Protein 2BUM (pdb70)

Secondary structure (DSSP, 8-state):
--PPPPP----TTHHHHTSGGGGT----SS---SB---TT--S-EEEEEE-EE-TTSPBPSS-EEEEE---TTS--SSTT--S-SPPPTT---EEEEE--TTT--EEEEEEPPPP-B-STT-BPPP-EEEEEE-TT-SSPEEEEEEEGGGHHHHTT-HHHHT-SSHHHHGGGEEEEEEETTEEEEE--EE-SSTTPPP-EE-/-EEEEEPPP-GGGS--S--TTSGGGGSSS-SSPPEE----HHHH------GGGS-TTTTBTTTTT-SSSPPSS-EEEEEEEEEETTS-B--S-EEEEE---TTS--SSTT---SSPP-TT---EEEEE--TTSEEEEEEEPPPPEEESSSTTEEEPSEEEEEEE-S-GGG-EEEEEEETT-GGGGG-TTGGGS--HHHHHTTEEEE-GGG-BTTTBEEEE--EEE--EEEESS-----

Nearest PDB structures (foldseek):
  2bum-assembly1_A  TM=1.005E+00  e=3.140E-45  Acinetobacter baylyi ADP1
  2bux-assembly1_A  TM=1.004E+00  e=9.793E-44  Acinetobacter baylyi ADP1
  1eo9-assembly1_A  TM=9.997E-01  e=3.022E-43  Acinetobacter baylyi ADP1
  3lkt-assembly1_A  TM=9.379E-01  e=8.964E-30  Pseudomonas putida
  1ykn-assembly1_F  TM=8.119E-01  e=6.035E-17  Pseudomonas putida

Sequence (440 aa):
ELKETPSQTGGPYVHIGLLPKQANIEVFEHNLDNNLVQDNTQGQRIRLEGQVFDGLGLPLRDVLIEIWQADTNGVYPSQADTQGKQVDPNFLGWGRTGADFGTGFWSFNTIKPGAVPGRKGSTQAPHISLIIFARGINIGLHTRVYFDDEAEANAKDPVLNSIEWATRRQTLVAKREERDGEVVYRFDIRIQGENETVFFDIIIWGAYAQRNTEDHPPAYAPGYKTSVLRSPKNALISIAETLSEVTAPHFSADKFGPKDNDLILNYAKDGLPIGERVIVHGYVRDQFGRPVKNALVEVWQANASGRYRHPNDQYIGAMDPNFGGCGRMLTDDNGYYVFRTIKPGPYPWRNRINEWRPAHIHFSLIADGWAQRLISQFYFEGDTLIDSCPILKTIPSEQQRRALIALEDKSNFIEADSRCYRFDITLRGRRATYFENDLT

Radius of gyration: 21.31 Å; Cα contacts (8 Å, |Δi|>4): 1142; chains: 2; bounding box: 46×61×46 Å

Solvent-accessible surface area: 18796 Å² total; per-residue (Å²): 168,70,96,12,5,0,2,3,0,2,1,55,30,0,14,9,7,5,6,9,93,114,14,127,5,110,19,21,149,89,49,34,67,36,71,5,33,86,136,100,6,85,31,84,106,7,69,0,29,0,25,0,30,20,27,123,42,103,24,2,100,19,0,0,0,0,0,0,0,1,1,39,83,0,2,3,18,14,163,21,26,100,38,84,127,164,42,6,107,48,10,50,0,6,0,1,12,19,8,70,98,54,88,0,68,2,20,0,54,0,0,22,3,15,48,3,34,0,72,156,67,42,87,0,1,11,4,0,7,0,2,0,7,0,85,0,7,3,38,12,11,12,3,6,0,0,0,59,68,46,70,126,30,16,72,143,0,47,7,6,71,66,0,139,133,60,96,31,67,128,26,0,43,0,142,72,52,118,121,153,76,106,19,4,0,77,3,29,0,87,0,38,33,161,104,6,2,0,6,4,25,14,156,108,86,9,19,12,14,155,16,56,83,134,11,2,3,68,38,122,10,82,51,4,114,35,0,60,64,21,3,16,155,53,92,76,20,87,23,62,9,4,0,0,3,0,0,2,5,80,17,52,72,133,82,43,26,134,103,8,50,16,0,1,62,16,24,34,133,133,35,99,10,132,34,92,73,0,24,0,20,0,70,0,83,12,20,79,32,79,63,4,105,96,0,2,2,9,1,4,5,2,8,40,42,1,46,10,52,23,105,92,10,146,58,158,12,68,73,15,92,11,6,5,2,3,2,8,16,39,1,61,92,100,0,62,6,58,2,66,0,2,43,4,8,55,17,42,52,200,9,133,150,114,12,97,6,0,2,2,0,3,2,0,0,5,10,70,1,4,0,5,7,3,3,0,0,3,0,0,89,66,32,116,50,19,113,62,0,11,7,1,97,14,0,72,32,97,109,6,55,145,42,0,30,0,85,85,28,150,114,74,51,77,149,120,58,8,72,3,8,77,4,50,3,14,0,6,0,31,117,37,24,171,179,145,66,45,9,71

Structure (mmCIF, N/CA/C/O backbone):
data_2BUM
#
_entry.id   2BUM
#
_cell.length_a   145.230
_cell.length_b   145.230
_cell.length_c   145.230
_cell.angle_alpha   90.00
_cell.angle_beta   90.00
_cell.angle_gamma   90.00
#
_symmetry.space_group_name_H-M   'I 2 3'
#
loop_
_entity.id
_entity.type
_entity.pdbx_description
1 polymer 'PROTOCATECHUATE 3,4-DIOXYGENASE ALPHA CHAIN'
2 polymer 'PROTOCATECHUATE 3,4-DIOXYGENASE BETA CHAIN'
3 non-polymer 'FE (III) ION'
4 non-polymer 'HYDROXIDE ION'
5 water water
#
loop_
_atom_site.group_PDB
_atom_site.id
_atom_site.type_symbol
_atom_site.label_atom_id
_atom_site.label_alt_id
_atom_site.label_comp_id
_atom_site.label_asym_id
_atom_site.label_entity_id
_atom_site.label_seq_id
_atom_site.pdbx_PDB_ins_code
_atom_site.Cartn_x
_atom_site.Cartn_y
_atom_site.Cartn_z
_atom_site.occupancy
_atom_site.B_iso_or_equiv
_atom_site.auth_seq_id
_atom_site.auth_comp_id
_atom_site.auth_asym_id
_atom_site.auth_atom_id
_atom_site.pdbx_PDB_model_num
ATOM 1 N N . GLU A 1 8 ? -9.420 -24.893 18.331 1.00 37.19 4 GLU A N 1
ATOM 2 C CA . GLU A 1 8 ? -8.424 -25.396 19.365 1.00 36.21 4 GLU A CA 1
ATOM 3 C C . GLU A 1 8 ? -7.535 -24.307 20.015 1.00 35.63 4 GLU A C 1
ATOM 4 O O . GLU A 1 8 ? -7.073 -23.376 19.348 1.00 35.91 4 GLU A O 1
ATOM 10 N N . LEU A 1 9 ? -7.273 -24.440 21.317 1.00 33.60 5 LEU A N 1
ATOM 11 C CA . LEU A 1 9 ? -6.473 -23.472 22.049 1.00 31.12 5 LEU A CA 1
ATOM 12 C C . LEU A 1 9 ? -5.071 -23.950 22.379 1.00 28.66 5 LEU A C 1
ATOM 13 O O . LEU A 1 9 ? -4.851 -25.140 22.494 1.00 27.66 5 LEU A O 1
ATOM 18 N N . LYS A 1 10 ? -4.127 -23.038 22.574 1.00 25.32 6 LYS A N 1
ATOM 19 C CA . LYS A 1 10 ? -2.760 -23.441 22.977 1.00 23.32 6 LYS A CA 1
ATOM 20 C C . LYS A 1 10 ? -2.746 -23.452 24.509 1.00 22.56 6 LYS A C 1
ATOM 21 O O . LYS A 1 10 ? -3.409 -22.621 25.154 1.00 22.68 6 LYS A O 1
ATOM 27 N N . GLU A 1 11 ? -2.021 -24.413 25.081 1.00 20.91 7 GLU A N 1
ATOM 28 C CA . GLU A 1 11 ? -1.854 -24.530 26.531 1.00 18.22 7 GLU A CA 1
ATOM 29 C C . GLU A 1 11 ? -1.231 -23.204 27.067 1.00 18.07 7 GLU A C 1
ATOM 30 O O . GLU A 1 11 ? -0.317 -22.574 26.437 1.00 16.67 7 GLU A O 1
ATOM 36 N N . THR A 1 12 ? -1.728 -22.748 28.215 1.00 16.41 8 THR A N 1
ATOM 37 C CA . THR A 1 12 ? -1.132 -21.580 28.854 1.00 17.84 8 THR A CA 1
ATOM 38 C C . THR A 1 12 ? 0.377 -21.881 29.047 1.00 16.60 8 THR A C 1
ATOM 39 O O . THR A 1 12 ? 0.724 -22.942 29.554 1.00 18.84 8 THR A O 1
ATOM 43 N N . PRO A 1 13 ? 1.278 -20.948 28.691 1.00 16.47 9 PRO A N 1
ATOM 44 C CA . PRO A 1 13 ? 2.720 -21.198 28.858 1.00 17.24 9 PRO A CA 1
ATOM 45 C C . PRO A 1 13 ? 3.201 -21.248 30.320 1.00 16.42 9 PRO A C 1
ATOM 46 O O . PRO A 1 13 ? 2.725 -20.503 31.194 1.00 15.94 9 PRO A O 1
ATOM 50 N N . SER A 1 14 ? 4.130 -22.139 30.597 1.00 16.66 10 SER A N 1
ATOM 51 C CA . SER A 1 14 ? 4.664 -22.247 31.950 1.00 16.44 10 SER A CA 1
ATOM 52 C C . SER A 1 14 ? 5.654 -21.083 32.251 1.00 17.17 10 SER A C 1
ATOM 53 O O . SER A 1 14 ? 6.203 -20.435 31.344 1.00 17.37 10 SER A O 1
ATOM 56 N N . GLN A 1 15 ? 5.882 -20.844 33.540 1.00 16.98 11 GLN A N 1
ATOM 57 C CA . GLN A 1 15 ? 6.835 -19.866 33.989 1.00 17.17 11 GLN A CA 1
ATOM 58 C C . GLN A 1 15 ? 7.357 -20.511 35.261 1.00 17.19 11 GLN A C 1
ATOM 59 O O . GLN A 1 15 ? 6.690 -21.359 35.858 1.00 17.36 11 GLN A O 1
ATOM 65 N N . THR A 1 16 ? 8.544 -20.089 35.673 1.00 17.71 12 THR A N 1
ATOM 66 C CA . THR A 1 16 ? 9.168 -20.593 36.877 1.00 17.49 12 THR A CA 1
ATOM 67 C C . THR A 1 16 ? 8.266 -20.337 38.075 1.00 18.44 12 THR A C 1
ATOM 68 O O . THR A 1 16 ? 7.503 -19.375 38.117 1.00 17.24 12 THR A O 1
ATOM 72 N N . GLY A 1 17 ? 8.393 -21.199 39.086 1.00 20.10 13 GLY A N 1
ATOM 73 C CA . GLY A 1 17 ? 7.667 -21.007 40.326 1.00 18.43 13 GLY A CA 1
ATOM 74 C C . GLY A 1 17 ? 8.271 -19.813 41.012 1.00 18.57 13 GLY A C 1
ATOM 75 O O . GLY A 1 17 ? 7.618 -19.149 41.798 1.00 20.06 13 GLY A O 1
ATOM 76 N N . GLY A 1 18 ? 9.543 -19.526 40.721 1.00 20.10 14 GLY A N 1
ATOM 77 C CA . GLY A 1 18 ? 10.170 -18.359 41.316 1.00 20.80 14 GLY A CA 1
ATOM 78 C C . GLY A 1 18 ? 10.703 -18.595 42.720 1.00 22.44 14 GLY A C 1
ATOM 79 O O . GLY A 1 18 ? 10.468 -19.660 43.313 1.00 22.11 14 GLY A O 1
ATOM 80 N N . PRO A 1 19 ? 11.370 -17.586 43.310 1.00 23.66 15 PRO A N 1
ATOM 81 C CA . PRO A 1 19 ? 11.928 -17.774 44.657 1.00 23.91 15 PRO A CA 1
ATOM 82 C C . PRO A 1 19 ? 11.030 -18.075 45.843 1.00 24.32 15 PRO A C 1
ATOM 83 O O . PRO A 1 19 ? 11.525 -18.530 46.879 1.00 25.76 15 PRO A O 1
ATOM 87 N N . TYR A 1 20 ? 9.729 -17.832 45.746 1.00 24.12 16 TYR A N 1
ATOM 88 C CA . TYR A 1 20 ? 8.879 -18.079 46.933 1.00 25.19 16 TYR A CA 1
ATOM 89 C C . TYR A 1 20 ? 7.830 -19.154 46.704 1.00 24.53 16 TYR A C 1
ATOM 90 O O . TYR A 1 20 ? 6.812 -19.209 47.425 1.00 24.01 16 TYR A O 1
ATOM 99 N N . VAL A 1 21 ? 8.085 -20.002 45.711 1.00 23.19 17 VAL A N 1
ATOM 100 C CA . VAL A 1 21 ? 7.148 -21.055 45.388 1.00 24.76 17 VAL A CA 1
ATOM 101 C C . VAL A 1 21 ? 7.019 -22.029 46.563 1.00 27.35 17 VAL A C 1
ATOM 102 O O . VAL A 1 21 ? 5.939 -22.538 46.831 1.00 27.69 17 VAL A O 1
ATOM 106 N N . HIS A 1 22 ? 8.104 -22.288 47.286 1.00 28.72 18 HIS A N 1
ATOM 107 C CA . HIS A 1 22 ? 7.969 -23.244 48.403 1.00 30.63 18 HIS A CA 1
ATOM 108 C C . HIS A 1 22 ? 7.363 -22.572 49.627 1.00 30.94 18 HIS A C 1
ATOM 109 O O . HIS A 1 22 ? 7.186 -23.249 50.623 1.00 31.53 18 HIS A O 1
ATOM 116 N N . ILE A 1 23 ? 7.057 -21.267 49.549 1.00 28.55 19 ILE A N 1
ATOM 117 C CA . ILE A 1 23 ? 6.445 -20.515 50.647 1.00 29.30 19 ILE A CA 1
ATOM 118 C C . ILE A 1 23 ? 4.936 -20.275 50.365 1.00 27.94 19 ILE A C 1
ATOM 119 O O . ILE A 1 23 ? 4.055 -20.560 51.192 1.00 26.64 19 ILE A O 1
ATOM 124 N N . GLY A 1 24 ? 4.656 -19.746 49.183 1.00 26.46 20 GLY A N 1
ATOM 125 C CA . GLY A 1 24 ? 3.287 -19.473 48.760 1.00 24.60 20 GLY A CA 1
ATOM 126 C C . GLY A 1 24 ? 2.438 -20.734 48.591 1.00 24.75 20 GLY A C 1
ATOM 127 O O . GLY A 1 24 ? 1.199 -20.637 48.705 1.00 24.97 20 GLY A O 1
ATOM 128 N N . LEU A 1 25 ? 3.055 -21.903 48.313 1.00 22.56 21 LEU A N 1
ATOM 129 C CA . LEU A 1 25 ? 2.266 -23.138 48.210 1.00 22.25 21 LEU A CA 1
ATOM 130 C C . LEU A 1 25 ? 2.264 -23.963 49.535 1.00 23.60 21 LEU A C 1
ATOM 131 O O . LEU A 1 25 ? 1.592 -24.994 49.611 1.00 22.21 21 LEU A O 1
ATOM 136 N N . LEU A 1 26 ? 3.045 -23.532 50.531 1.00 23.94 22 LEU A N 1
ATOM 137 C CA . LEU A 1 26 ? 3.112 -24.171 51.892 1.00 25.53 22 LEU A CA 1
ATOM 138 C C . LEU A 1 26 ? 3.155 -23.018 52.912 1.00 26.09 22 LEU A C 1
ATOM 139 O O . LEU A 1 26 ? 4.065 -22.909 53.730 1.00 25.79 22 LEU A O 1
ATOM 144 N N . PRO A 1 27 ? 2.153 -22.146 52.873 1.00 27.42 23 PRO A N 1
ATOM 145 C CA . PRO A 1 27 ? 2.131 -20.997 53.782 1.00 29.05 23 PRO A CA 1
ATOM 146 C C . PRO A 1 27 ? 2.323 -21.308 55.267 1.00 31.07 23 PRO A C 1
ATOM 147 O O . PRO A 1 27 ? 3.095 -20.632 55.953 1.00 29.52 23 PRO A O 1
ATOM 151 N N . LYS A 1 28 ? 1.639 -22.353 55.717 1.00 33.19 24 LYS A N 1
ATOM 152 C CA . LYS A 1 28 ? 1.725 -22.824 57.090 1.00 36.44 24 LYS A CA 1
ATOM 153 C C . LYS A 1 28 ? 3.162 -22.900 57.526 1.00 37.09 24 LYS A C 1
ATOM 154 O O . LYS A 1 28 ? 3.506 -22.397 58.587 1.00 37.65 24 LYS A O 1
ATOM 160 N N . GLN A 1 29 ? 4.002 -23.536 56.720 1.00 39.35 25 GLN A N 1
ATOM 161 C CA . GLN A 1 29 ? 5.418 -23.665 57.064 1.00 41.28 25 GLN A CA 1
ATOM 162 C C . GLN A 1 29 ? 6.149 -22.359 57.071 1.00 41.91 25 GLN A C 1
ATOM 163 O O . GLN A 1 29 ? 7.210 -22.247 57.691 1.00 43.02 25 GLN A O 1
ATOM 169 N N . ALA A 1 30 ? 5.649 -21.379 56.336 1.00 42.27 26 ALA A N 1
ATOM 170 C CA . ALA A 1 30 ? 6.342 -20.105 56.288 1.00 42.23 26 ALA A CA 1
ATOM 171 C C . ALA A 1 30 ? 5.738 -19.188 57.311 1.00 42.23 26 ALA A C 1
ATOM 172 O O . ALA A 1 30 ? 5.940 -17.989 57.260 1.00 43.02 26 ALA A O 1
ATOM 174 N N . ASN A 1 31 ? 4.998 -19.767 58.248 1.00 42.21 27 ASN A N 1
ATOM 175 C CA . ASN A 1 31 ? 4.292 -19.027 59.298 1.00 42.86 27 ASN A CA 1
ATOM 176 C C . ASN A 1 31 ? 3.288 -18.012 58.784 1.00 42.12 27 ASN A C 1
ATOM 177 O O . ASN A 1 31 ? 3.206 -16.906 59.301 1.00 42.55 27 ASN A O 1
ATOM 182 N N . ILE A 1 32 ? 2.545 -18.375 57.747 1.00 40.65 28 ILE A N 1
ATOM 183 C CA . ILE A 1 32 ? 1.496 -17.506 57.216 1.00 39.46 28 ILE A CA 1
ATOM 184 C C . ILE A 1 32 ? 0.263 -18.339 57.490 1.00 39.66 28 ILE A C 1
ATOM 185 O O . ILE A 1 32 ? -0.028 -19.342 56.799 1.00 38.99 28 ILE A O 1
ATOM 190 N N . GLU A 1 33 ? -0.453 -17.954 58.533 1.00 39.39 29 GLU A N 1
ATOM 191 C CA . GLU A 1 33 ? -1.574 -18.760 58.905 1.00 40.38 29 GLU A CA 1
ATOM 192 C C . GLU A 1 33 ? -2.882 -18.292 58.377 1.00 39.43 29 GLU A C 1
ATOM 193 O O . GLU A 1 33 ? -3.725 -17.839 59.146 1.00 40.06 29 GLU A O 1
ATOM 199 N N . VAL A 1 34 ? -3.056 -18.410 57.068 1.00 37.75 30 VAL A N 1
ATOM 200 C CA . VAL A 1 34 ? -4.291 -18.016 56.408 1.00 35.69 30 VAL A CA 1
ATOM 201 C C . VAL A 1 34 ? -5.326 -19.149 56.224 1.00 33.34 30 VAL A C 1
ATOM 202 O O . VAL A 1 34 ? -6.517 -18.872 56.101 1.00 32.76 30 VAL A O 1
ATOM 206 N N . PHE A 1 35 ? -4.898 -20.407 56.173 1.00 30.38 31 PHE A N 1
ATOM 207 C CA . PHE A 1 35 ? -5.842 -21.513 55.965 1.00 29.93 31 PHE A CA 1
ATOM 208 C C . PHE A 1 35 ? -6.018 -22.390 57.197 1.00 30.96 31 PHE A C 1
ATOM 209 O O . PHE A 1 35 ? -5.082 -22.575 57.924 1.00 30.08 31 PHE A O 1
ATOM 217 N N . GLU A 1 36 ? -7.206 -22.940 57.406 1.00 32.86 32 GLU A N 1
ATOM 218 C CA . GLU A 1 36 ? -7.428 -23.812 58.543 1.00 35.06 32 GLU A CA 1
ATOM 219 C C . GLU A 1 36 ? -6.910 -25.191 58.161 1.00 34.83 32 GLU A C 1
ATOM 220 O O . GLU A 1 36 ? -6.180 -25.807 58.922 1.00 35.42 32 GLU A O 1
ATOM 226 N N . HIS A 1 37 ? -7.242 -25.669 56.971 1.00 35.08 33 HIS A N 1
ATOM 227 C CA . HIS A 1 37 ? -6.748 -26.975 56.532 1.00 36.33 33 HIS A CA 1
ATOM 228 C C . HIS A 1 37 ? -5.577 -26.776 55.556 1.00 35.91 33 HIS A C 1
ATOM 229 O O . HIS A 1 37 ? -5.693 -26.109 54.525 1.00 33.84 33 HIS A O 1
ATOM 236 N N . ASN A 1 38 ? -4.437 -27.331 55.921 1.00 34.70 34 ASN A N 1
ATOM 237 C CA . ASN A 1 38 ? -3.223 -27.171 55.138 1.00 34.61 34 ASN A CA 1
ATOM 238 C C . ASN A 1 38 ? -2.703 -28.446 54.500 1.00 34.59 34 ASN A C 1
ATOM 239 O O . ASN A 1 38 ? -2.703 -29.509 55.111 1.00 34.61 34 ASN A O 1
ATOM 244 N N . LEU A 1 39 ? -2.225 -28.331 53.276 1.00 33.09 35 LEU A N 1
ATOM 245 C CA . LEU A 1 39 ? -1.728 -29.476 52.547 1.00 32.44 35 LEU A CA 1
ATOM 246 C C . LEU A 1 39 ? -0.309 -29.707 52.935 1.00 32.25 35 LEU A C 1
ATOM 247 O O . LEU A 1 39 ? 0.428 -28.752 53.091 1.00 33.19 35 LEU A O 1
ATOM 252 N N . ASP A 1 40 ? 0.107 -30.959 53.065 1.00 32.04 36 ASP A N 1
ATOM 253 C CA . ASP A 1 40 ? 1.490 -31.229 53.480 1.00 31.80 36 ASP A CA 1
ATOM 254 C C . ASP A 1 40 ? 2.095 -32.530 52.885 1.00 30.28 36 ASP A C 1
ATOM 255 O O . ASP A 1 40 ? 1.563 -33.087 51.921 1.00 30.11 36 ASP A O 1
ATOM 260 N N . ASN A 1 41 ? 3.183 -33.005 53.484 1.00 29.45 37 ASN A N 1
ATOM 261 C CA . ASN A 1 41 ? 3.923 -34.182 53.001 1.00 29.56 37 ASN A CA 1
ATOM 262 C C . ASN A 1 41 ? 3.624 -35.496 53.685 1.00 30.27 37 ASN A C 1
ATOM 263 O O . ASN A 1 41 ? 4.419 -36.438 53.636 1.00 29.98 37 ASN A O 1
ATOM 268 N N . ASN A 1 42 ? 2.468 -35.570 54.301 1.00 31.48 38 ASN A N 1
ATOM 269 C CA . ASN A 1 42 ? 2.089 -36.790 54.970 1.00 32.24 38 ASN A CA 1
ATOM 270 C C . ASN A 1 42 ? 0.886 -37.465 54.320 1.00 31.22 38 ASN A C 1
ATOM 271 O O . ASN A 1 42 ? -0.241 -37.034 54.507 1.00 32.29 38 ASN A O 1
ATOM 276 N N . LEU A 1 43 ? 1.126 -38.534 53.575 1.00 30.37 39 LEU A N 1
ATOM 277 C CA . LEU A 1 43 ? 0.044 -39.243 52.903 1.00 30.84 39 LEU A CA 1
ATOM 278 C C . LEU A 1 43 ? -0.599 -40.368 53.731 1.00 32.33 39 LEU A C 1
ATOM 279 O O . LEU A 1 43 ? -1.595 -40.958 53.315 1.00 32.88 39 LEU A O 1
ATOM 284 N N . VAL A 1 44 ? -0.036 -40.672 54.895 1.00 33.94 40 VAL A N 1
ATOM 285 C CA . VAL A 1 44 ? -0.587 -41.740 55.732 1.00 35.71 40 VAL A CA 1
ATOM 286 C C . VAL A 1 44 ? -1.576 -41.199 56.729 1.00 37.94 40 VAL A C 1
ATOM 287 O O . VAL A 1 44 ? -1.240 -40.317 57.516 1.00 37.74 40 VAL A O 1
ATOM 291 N N . GLN A 1 45 ? -2.809 -41.690 56.661 1.00 40.21 41 GLN A N 1
ATOM 292 C CA . GLN A 1 45 ? -3.837 -41.347 57.622 1.00 43.65 41 GLN A CA 1
ATOM 293 C C . GLN A 1 45 ? -3.841 -42.602 58.524 1.00 45.12 41 GLN A C 1
ATOM 294 O O . GLN A 1 45 ? -3.177 -43.592 58.221 1.00 45.09 41 GLN A O 1
ATOM 300 N N . ASP A 1 46 ? -4.589 -42.596 59.615 1.00 47.76 42 ASP A N 1
ATOM 301 C CA . ASP A 1 46 ? -4.556 -43.747 60.550 1.00 49.84 42 ASP A CA 1
ATOM 302 C C . ASP A 1 46 ? -4.999 -45.120 59.999 1.00 48.67 42 ASP A C 1
ATOM 303 O O . ASP A 1 46 ? -4.372 -46.143 60.303 1.00 48.58 42 ASP A O 1
ATOM 308 N N . ASN A 1 47 ? -6.052 -45.159 59.185 1.00 47.21 43 ASN A N 1
ATOM 309 C CA . ASN A 1 47 ? -6.509 -46.441 58.635 1.00 45.29 43 ASN A CA 1
ATOM 310 C C . ASN A 1 47 ? -5.958 -46.745 57.268 1.00 43.53 43 ASN A C 1
ATOM 311 O O . ASN A 1 47 ? -6.414 -47.673 56.619 1.00 42.40 43 ASN A O 1
ATOM 316 N N . THR A 1 48 ? -4.997 -45.947 56.816 1.00 41.51 44 THR A N 1
ATOM 317 C CA . THR A 1 48 ? -4.428 -46.148 55.489 1.00 39.19 44 THR A CA 1
ATOM 318 C C . THR A 1 48 ? -3.794 -47.516 55.412 1.00 38.15 44 THR A C 1
ATOM 319 O O . THR A 1 48 ? -3.099 -47.941 56.318 1.00 37.70 44 THR A O 1
ATOM 323 N N . GLN A 1 49 ? -4.032 -48.217 54.329 1.00 37.76 45 GLN A N 1
ATOM 324 C CA . GLN A 1 49 ? -3.428 -49.520 54.196 1.00 38.51 45 GLN A CA 1
ATOM 325 C C . GLN A 1 49 ? -2.064 -49.545 53.508 1.00 37.74 45 GLN A C 1
ATOM 326 O O . GLN A 1 49 ? -1.731 -48.686 52.679 1.00 36.78 45 GLN A O 1
ATOM 332 N N . GLY A 1 50 ? -1.277 -50.549 53.877 1.00 36.79 46 GLY A N 1
ATOM 333 C CA . GLY A 1 50 ? 0.023 -50.728 53.267 1.00 36.45 46 GLY A CA 1
ATOM 334 C C . GLY A 1 50 ? 1.198 -50.531 54.176 1.00 36.02 46 GLY A C 1
ATOM 335 O O . GLY A 1 50 ? 1.043 -50.154 55.337 1.00 36.21 46 GLY A O 1
ATOM 336 N N . GLN A 1 51 ? 2.377 -50.818 53.652 1.00 36.40 47 GLN A N 1
ATOM 337 C CA . GLN A 1 51 ? 3.559 -50.612 54.456 1.00 37.15 47 GLN A CA 1
ATOM 338 C C . GLN A 1 51 ? 4.063 -49.192 54.361 1.00 35.94 47 GLN A C 1
ATOM 339 O O . GLN A 1 51 ? 4.328 -48.636 53.270 1.00 36.42 47 GLN A O 1
ATOM 345 N N . ARG A 1 52 ? 4.183 -48.608 55.527 1.00 35.01 48 ARG A N 1
ATOM 346 C CA . ARG A 1 52 ? 4.668 -47.278 55.657 1.00 34.29 48 ARG A CA 1
ATOM 347 C C . ARG A 1 52 ? 6.146 -47.181 55.261 1.00 33.68 48 ARG A C 1
ATOM 348 O O . ARG A 1 52 ? 6.952 -48.074 55.557 1.00 32.76 48 ARG A O 1
ATOM 356 N N . ILE A 1 53 ? 6.463 -46.114 54.517 1.00 32.40 49 ILE A N 1
ATOM 357 C CA . ILE A 1 53 ? 7.813 -45.857 54.127 1.00 30.52 49 ILE A CA 1
ATOM 358 C C . ILE A 1 53 ? 8.060 -44.369 54.185 1.00 30.72 49 ILE A C 1
ATOM 359 O O . ILE A 1 53 ? 7.139 -43.547 54.191 1.00 28.44 49 ILE A O 1
ATOM 364 N N . ARG A 1 54 ? 9.331 -44.023 54.249 1.00 30.85 50 ARG A N 1
ATOM 365 C CA . ARG A 1 54 ? 9.694 -42.621 54.244 1.00 32.96 50 ARG A CA 1
ATOM 366 C C . ARG A 1 54 ? 10.549 -42.432 53.009 1.00 32.12 50 ARG A C 1
ATOM 367 O O . ARG A 1 54 ? 11.503 -43.205 52.771 1.00 31.42 50 ARG A O 1
ATOM 375 N N . LEU A 1 55 ? 10.203 -41.430 52.203 1.00 31.28 51 LEU A N 1
ATOM 376 C CA . LEU A 1 55 ? 10.964 -41.152 50.973 1.00 29.63 51 LEU A CA 1
ATOM 377 C C . LEU A 1 55 ? 11.687 -39.856 51.201 1.00 28.10 51 LEU A C 1
ATOM 378 O O . LEU A 1 55 ? 11.087 -38.865 51.577 1.00 29.54 51 LEU A O 1
ATOM 383 N N . GLU A 1 56 ? 12.991 -39.838 51.004 1.00 28.03 52 GLU A N 1
ATOM 384 C CA . GLU A 1 56 ? 13.697 -38.605 51.249 1.00 26.49 52 GLU A CA 1
ATOM 385 C C . GLU A 1 56 ? 14.906 -38.522 50.376 1.00 24.91 52 GLU A C 1
ATOM 386 O O . GLU A 1 56 ? 15.348 -39.517 49.812 1.00 24.96 52 GLU A O 1
ATOM 392 N N . GLY A 1 57 ? 15.454 -37.316 50.319 1.00 24.98 53 GLY A N 1
ATOM 393 C CA . GLY A 1 57 ? 16.663 -37.046 49.536 1.00 24.96 53 GLY A CA 1
ATOM 394 C C . GLY A 1 57 ? 16.951 -35.574 49.389 1.00 24.20 53 GLY A C 1
ATOM 395 O O . GLY A 1 57 ? 16.452 -34.750 50.134 1.00 23.79 53 GLY A O 1
ATOM 396 N N . GLN A 1 58 ? 17.753 -35.243 48.395 1.00 25.22 54 GLN A N 1
ATOM 397 C CA . GLN A 1 58 ? 18.091 -33.829 48.133 1.00 26.79 54 GLN A CA 1
ATOM 398 C C . GLN A 1 58 ? 18.062 -33.606 46.617 1.00 25.76 54 GLN A C 1
ATOM 399 O O . GLN A 1 58 ? 18.194 -34.567 45.823 1.00 26.05 54 GLN A O 1
ATOM 405 N N . VAL A 1 59 ? 17.942 -32.346 46.216 1.00 26.37 55 VAL A N 1
ATOM 406 C CA . VAL A 1 59 ? 17.958 -31.977 44.792 1.00 25.58 55 VAL A CA 1
ATOM 407 C C . VAL A 1 59 ? 19.229 -31.117 44.632 1.00 25.90 55 VAL A C 1
ATOM 408 O O . VAL A 1 59 ? 19.443 -30.206 45.432 1.00 26.74 55 VAL A O 1
ATOM 412 N N . PHE A 1 60 ? 20.074 -31.438 43.655 1.00 24.23 56 PHE A N 1
ATOM 413 C CA . PHE A 1 60 ? 21.348 -30.741 43.431 1.00 24.97 56 PHE A CA 1
ATOM 414 C C . PHE A 1 60 ? 21.386 -30.020 42.074 1.00 24.56 56 PHE A C 1
ATOM 415 O O . PHE A 1 60 ? 20.873 -30.557 41.065 1.00 25.50 56 PHE A O 1
ATOM 423 N N . ASP A 1 61 ? 21.977 -28.825 42.058 1.00 23.83 57 ASP A N 1
ATOM 424 C CA . ASP A 1 61 ? 22.117 -28.066 40.814 1.00 23.30 57 ASP A CA 1
ATOM 425 C C . ASP A 1 61 ? 23.387 -28.557 40.138 1.00 23.08 57 ASP A C 1
ATOM 426 O O . ASP A 1 61 ? 24.017 -29.542 40.581 1.00 22.13 57 ASP A O 1
ATOM 431 N N . GLY A 1 62 ? 23.740 -27.894 39.050 1.00 22.83 58 GLY A N 1
ATOM 432 C CA . GLY A 1 62 ? 24.895 -28.288 38.256 1.00 23.23 58 GLY A CA 1
ATOM 433 C C . GLY A 1 62 ? 26.243 -28.133 38.913 1.00 24.42 58 GLY A C 1
ATOM 434 O O . GLY A 1 62 ? 27.223 -28.569 38.369 1.00 23.22 58 GLY A O 1
ATOM 435 N N . LEU A 1 63 ? 26.303 -27.450 40.043 1.00 25.07 59 LEU A N 1
ATOM 436 C CA . LEU A 1 63 ? 27.573 -27.305 40.726 1.00 27.62 59 LEU A CA 1
ATOM 437 C C . LEU A 1 63 ? 27.613 -28.338 41.844 1.00 27.85 59 LEU A C 1
ATOM 438 O O . LEU A 1 63 ? 28.570 -28.417 42.596 1.00 27.67 59 LEU A O 1
ATOM 443 N N . GLY A 1 64 ? 26.548 -29.123 41.979 1.00 29.01 60 GLY A N 1
ATOM 444 C CA . GLY A 1 64 ? 26.531 -30.118 43.030 1.00 30.73 60 GLY A CA 1
ATOM 445 C C . GLY A 1 64 ? 26.013 -29.573 44.338 1.00 31.94 60 GLY A C 1
ATOM 446 O O . GLY A 1 64 ? 26.080 -30.235 45.352 1.00 34.03 60 GLY A O 1
ATOM 447 N N . LEU A 1 65 ? 25.468 -28.388 44.347 1.00 32.59 61 LEU A N 1
ATOM 448 C CA . LEU A 1 65 ? 24.959 -27.884 45.599 1.00 33.60 61 LEU A CA 1
ATOM 449 C C . LEU A 1 65 ? 23.445 -28.167 45.737 1.00 33.79 61 LEU A C 1
ATOM 450 O O . LEU A 1 65 ? 22.696 -28.110 44.754 1.00 32.58 61 LEU A O 1
ATOM 455 N N . PRO A 1 66 ? 22.978 -28.484 46.969 1.00 34.40 62 PRO A N 1
ATOM 456 C CA . PRO A 1 66 ? 21.549 -28.759 47.150 1.00 34.11 62 PRO A CA 1
ATOM 457 C C . PRO A 1 66 ? 20.694 -27.504 47.034 1.00 34.03 62 PRO A C 1
ATOM 458 O O . PRO A 1 66 ? 21.147 -26.423 47.378 1.00 34.18 62 PRO A O 1
ATOM 462 N N . LEU A 1 67 ? 19.489 -27.649 46.467 1.00 32.97 63 LEU A N 1
ATOM 463 C CA . LEU A 1 67 ? 18.596 -26.528 46.303 1.00 32.33 63 LEU A CA 1
ATOM 464 C C . LEU A 1 67 ? 17.801 -26.436 47.578 1.00 33.26 63 LEU A C 1
ATOM 465 O O . LEU A 1 67 ? 17.229 -27.436 48.013 1.00 33.17 63 LEU A O 1
ATOM 470 N N . ARG A 1 68 ? 17.778 -25.259 48.192 1.00 33.13 64 ARG A N 1
ATOM 471 C CA . ARG A 1 68 ? 17.017 -25.099 49.408 1.00 33.66 64 ARG A CA 1
ATOM 472 C C . ARG A 1 68 ? 15.721 -24.332 49.186 1.00 32.07 64 ARG A C 1
ATOM 473 O O . ARG A 1 68 ? 15.031 -23.985 50.152 1.00 32.09 64 ARG A O 1
ATOM 481 N N . ASP A 1 69 ? 15.404 -24.063 47.921 1.00 29.45 65 ASP A N 1
ATOM 482 C CA . ASP A 1 69 ? 14.185 -23.355 47.589 1.00 27.61 65 ASP A CA 1
ATOM 483 C C . ASP A 1 69 ? 13.332 -24.185 46.627 1.00 26.61 65 ASP A C 1
ATOM 484 O O . ASP A 1 69 ? 12.521 -23.642 45.883 1.00 25.37 65 ASP A O 1
ATOM 489 N N . VAL A 1 70 ? 13.489 -25.503 46.648 1.00 25.33 66 VAL A N 1
ATOM 490 C CA . VAL A 1 70 ? 12.721 -26.323 45.738 1.00 25.70 66 VAL A CA 1
ATOM 491 C C . VAL A 1 70 ? 11.365 -26.711 46.352 1.00 25.51 66 VAL A C 1
ATOM 492 O O . VAL A 1 70 ? 11.256 -26.725 47.557 1.00 25.72 66 VAL A O 1
ATOM 496 N N . LEU A 1 71 ? 10.328 -26.931 45.543 1.00 24.05 67 LEU A N 1
ATOM 497 C CA . LEU A 1 71 ? 9.024 -27.394 46.020 1.00 24.84 67 LEU A CA 1
ATOM 498 C C . LEU A 1 71 ? 8.771 -28.729 45.277 1.00 24.64 67 LEU A C 1
ATOM 499 O O . LEU A 1 71 ? 8.877 -28.788 44.039 1.00 25.02 67 LEU A O 1
ATOM 504 N N . ILE A 1 72 ? 8.489 -29.811 46.000 1.00 23.59 68 ILE A N 1
ATOM 505 C CA . ILE A 1 72 ? 8.294 -31.126 45.349 1.00 23.18 68 ILE A CA 1
ATOM 506 C C . ILE A 1 72 ? 6.886 -31.680 45.624 1.00 21.04 68 ILE A C 1
ATOM 507 O O . ILE A 1 72 ? 6.387 -31.519 46.713 1.00 19.57 68 ILE A O 1
ATOM 512 N N . GLU A 1 73 ? 6.253 -32.336 44.664 1.00 20.45 69 GLU A N 1
ATOM 513 C CA . GLU A 1 73 ? 4.977 -32.992 44.945 1.00 19.86 69 GLU A CA 1
ATOM 514 C C . GLU A 1 73 ? 5.136 -34.430 44.392 1.00 20.24 69 GLU A C 1
ATOM 515 O O . GLU A 1 73 ? 5.910 -34.675 43.467 1.00 19.43 69 GLU A O 1
ATOM 521 N N . ILE A 1 74 ? 4.371 -35.370 44.941 1.00 19.39 70 ILE A N 1
ATOM 522 C CA . ILE A 1 74 ? 4.389 -36.735 44.443 1.00 20.42 70 ILE A CA 1
ATOM 523 C C . ILE A 1 74 ? 2.927 -37.164 44.243 1.00 19.14 70 ILE A C 1
ATOM 524 O O . ILE A 1 74 ? 2.008 -36.621 44.861 1.00 21.11 70 ILE A O 1
ATOM 529 N N . TRP A 1 75 ? 2.722 -38.141 43.375 1.00 20.20 71 TRP A N 1
ATOM 530 C CA . TRP A 1 75 ? 1.421 -38.660 43.007 1.00 19.70 71 TRP A CA 1
ATOM 531 C C . TRP A 1 75 ? 1.652 -40.123 42.903 1.00 21.10 71 TRP A C 1
ATOM 532 O O . TRP A 1 75 ? 2.593 -40.559 42.217 1.00 20.85 71 TRP A O 1
ATOM 543 N N . GLN A 1 76 ? 0.809 -40.891 43.590 1.00 22.46 72 GLN A N 1
ATOM 544 C CA . GLN A 1 76 ? 0.965 -42.350 43.574 1.00 25.19 72 GLN A CA 1
ATOM 545 C C . GLN A 1 76 ? -0.333 -43.129 43.802 1.00 24.49 72 GLN A C 1
ATOM 546 O O . GLN A 1 76 ? -1.338 -42.548 44.159 1.00 26.43 72 GLN A O 1
ATOM 552 N N . ALA A 1 77 ? -0.245 -44.443 43.612 1.00 25.21 73 ALA A N 1
ATOM 553 C CA . ALA A 1 77 ? -1.343 -45.366 43.789 1.00 25.70 73 ALA A CA 1
ATOM 554 C C . ALA A 1 77 ? -1.332 -45.909 45.225 1.00 25.71 73 ALA A C 1
ATOM 555 O O . ALA A 1 77 ? -0.358 -45.776 45.943 1.00 24.96 73 ALA A O 1
ATOM 557 N N . ASP A 1 78 ? -2.454 -46.486 45.639 1.00 27.06 74 ASP A N 1
ATOM 558 C CA . ASP A 1 78 ? -2.588 -47.033 46.983 1.00 26.67 74 ASP A CA 1
ATOM 559 C C . ASP A 1 78 ? -1.863 -48.381 47.063 1.00 27.96 74 ASP A C 1
ATOM 560 O O . ASP A 1 78 ? -1.153 -48.793 46.094 1.00 26.30 74 ASP A O 1
ATOM 565 N N . THR A 1 79 ? -2.032 -49.072 48.203 1.00 27.80 75 THR A N 1
ATOM 566 C CA . THR A 1 79 ? -1.329 -50.316 48.341 1.00 28.28 75 THR A CA 1
ATOM 567 C C . THR A 1 79 ? -1.631 -51.391 47.298 1.00 28.67 75 THR A C 1
ATOM 568 O O . THR A 1 79 ? -0.787 -52.261 47.025 1.00 28.43 75 THR A O 1
ATOM 572 N N . ASN A 1 80 ? -2.797 -51.318 46.673 1.00 29.23 76 ASN A N 1
ATOM 573 C CA . ASN A 1 80 ? -3.160 -52.329 45.671 1.00 29.11 76 ASN A CA 1
ATOM 574 C C . ASN A 1 80 ? -2.993 -51.840 44.262 1.00 28.97 76 ASN A C 1
ATOM 575 O O . ASN A 1 80 ? -3.530 -52.448 43.321 1.00 28.99 76 ASN A O 1
ATOM 580 N N . GLY A 1 81 ? -2.259 -50.736 44.104 1.00 28.49 77 GLY A N 1
ATOM 581 C CA . GLY A 1 81 ? -2.026 -50.206 42.767 1.00 28.04 77 GLY A CA 1
ATOM 582 C C . GLY A 1 81 ? -3.243 -49.540 42.110 1.00 27.24 77 GLY A C 1
ATOM 583 O O . GLY A 1 81 ? -3.414 -49.637 40.894 1.00 27.35 77 GLY A O 1
ATOM 584 N N . VAL A 1 82 ? -4.103 -48.924 42.919 1.00 26.26 78 VAL A N 1
ATOM 585 C CA . VAL A 1 82 ? -5.277 -48.217 42.446 1.00 25.35 78 VAL A CA 1
ATOM 586 C C . VAL A 1 82 ? -5.106 -46.744 42.802 1.00 25.07 78 VAL A C 1
ATOM 587 O O . VAL A 1 82 ? -4.700 -46.413 43.933 1.00 23.45 78 VAL A O 1
ATOM 591 N N . TYR A 1 83 ? -5.442 -45.869 41.848 1.00 24.69 79 TYR A N 1
ATOM 592 C CA . TYR A 1 83 ? -5.320 -44.416 42.069 1.00 24.18 79 TYR A CA 1
ATOM 593 C C . TYR A 1 83 ? -6.577 -43.833 42.662 1.00 23.70 79 TYR A C 1
ATOM 594 O O . TYR A 1 83 ? -7.674 -44.159 42.242 1.00 24.16 79 TYR A O 1
ATOM 603 N N . PRO A 1 84 ? -6.425 -42.983 43.693 1.00 23.24 80 PRO A N 1
ATOM 604 C CA . PRO A 1 84 ? -7.591 -42.355 44.315 1.00 24.36 80 PRO A CA 1
ATOM 605 C C . PRO A 1 84 ? -8.001 -41.193 43.365 1.00 25.04 80 PRO A C 1
ATOM 606 O O . PRO A 1 84 ? -7.898 -39.996 43.710 1.00 24.99 80 PRO A O 1
ATOM 610 N N . SER A 1 85 ? -8.438 -41.581 42.165 1.00 25.99 81 SER A N 1
ATOM 611 C CA . SER A 1 85 ? -8.830 -40.668 41.084 1.00 26.84 81 SER A CA 1
ATOM 612 C C . SER A 1 85 ? -9.990 -41.194 40.293 1.00 27.32 81 SER A C 1
ATOM 613 O O . SER A 1 85 ? -10.014 -42.392 39.942 1.00 25.15 81 SER A O 1
ATOM 616 N N . GLN A 1 86 ? -10.929 -40.295 39.975 1.00 28.63 82 GLN A N 1
ATOM 617 C CA . GLN A 1 86 ? -12.069 -40.689 39.150 1.00 30.04 82 GLN A CA 1
ATOM 618 C C . GLN A 1 86 ? -11.648 -41.135 37.764 1.00 29.50 82 GLN A C 1
ATOM 619 O O . GLN A 1 86 ? -12.447 -41.752 37.049 1.00 30.60 82 GLN A O 1
ATOM 625 N N . ALA A 1 87 ? -10.415 -40.846 37.358 1.00 27.18 83 ALA A N 1
ATOM 626 C CA . ALA A 1 87 ? -9.981 -41.281 36.029 1.00 25.79 83 ALA A CA 1
ATOM 627 C C . ALA A 1 87 ? -9.415 -42.688 36.074 1.00 25.22 83 ALA A C 1
ATOM 628 O O . ALA A 1 87 ? -9.015 -43.217 35.006 1.00 22.98 83 ALA A O 1
ATOM 630 N N . ASP A 1 88 ? -9.315 -43.285 37.283 1.00 25.05 84 ASP A N 1
ATOM 631 C CA . ASP A 1 88 ? -8.836 -44.680 37.349 1.00 26.85 84 ASP A CA 1
ATOM 632 C C . ASP A 1 88 ? -9.960 -45.593 36.792 1.00 27.30 84 ASP A C 1
ATOM 633 O O . ASP A 1 88 ? -11.082 -45.631 37.320 1.00 26.60 84 ASP A O 1
ATOM 638 N N . THR A 1 89 ? -9.659 -46.305 35.723 1.00 28.74 85 THR A N 1
ATOM 639 C CA . THR A 1 89 ? -10.632 -47.204 35.067 1.00 31.14 85 THR A CA 1
ATOM 640 C C . THR A 1 89 ? -10.446 -48.686 35.474 1.00 32.89 85 THR A C 1
ATOM 641 O O . THR A 1 89 ? -10.935 -49.564 34.757 1.00 32.91 85 THR A O 1
ATOM 645 N N . GLN A 1 90 ? -9.750 -48.975 36.576 1.00 33.43 86 GLN A N 1
ATOM 646 C CA . GLN A 1 90 ? -9.507 -50.367 36.934 1.00 35.63 86 GLN A CA 1
ATOM 647 C C . GLN A 1 90 ? -10.694 -51.147 37.465 1.00 37.08 86 GLN A C 1
ATOM 648 O O . GLN A 1 90 ? -10.632 -52.355 37.592 1.00 38.48 86 GLN A O 1
ATOM 654 N N . GLY A 1 91 ? -11.775 -50.486 37.792 1.00 38.61 87 GLY A N 1
ATOM 655 C CA . GLY A 1 91 ? -12.873 -51.275 38.292 1.00 41.55 87 GLY A CA 1
ATOM 656 C C . GLY A 1 91 ? -12.622 -51.895 39.661 1.00 42.74 87 GLY A C 1
ATOM 657 O O . GLY A 1 91 ? -13.398 -52.758 40.085 1.00 43.39 87 GLY A O 1
ATOM 658 N N . LYS A 1 92 ? -11.548 -51.476 40.343 1.00 43.45 88 LYS A N 1
ATOM 659 C CA . LYS A 1 92 ? -11.252 -51.946 41.701 1.00 43.36 88 LYS A CA 1
ATOM 660 C C . LYS A 1 92 ? -11.513 -50.803 42.674 1.00 43.10 88 LYS A C 1
ATOM 661 O O . LYS A 1 92 ? -11.406 -49.628 42.327 1.00 43.09 88 LYS A O 1
ATOM 667 N N . GLN A 1 93 A -11.856 -51.139 43.904 1.00 42.60 88 GLN A N 1
ATOM 668 C CA . GLN A 1 93 A -12.124 -50.094 44.865 1.00 42.18 88 GLN A CA 1
ATOM 669 C C . GLN A 1 93 A -10.781 -49.642 45.422 1.00 39.87 88 GLN A C 1
ATOM 670 O O . GLN A 1 93 A -9.895 -50.460 45.672 1.00 38.52 88 GLN A O 1
ATOM 676 N N . VAL A 1 94 B -10.635 -48.334 45.575 1.00 37.23 88 VAL A N 1
ATOM 677 C CA . VAL A 1 94 B -9.409 -47.743 46.093 1.00 35.43 88 VAL A CA 1
ATOM 678 C C . VAL A 1 94 B -9.490 -47.624 47.651 1.00 35.15 88 VAL A C 1
ATOM 679 O O . VAL A 1 94 B -10.597 -47.567 48.231 1.00 33.55 88 VAL A O 1
ATOM 683 N N . ASP A 1 95 C -8.326 -47.627 48.308 1.00 33.70 88 ASP A N 1
ATOM 684 C CA . ASP A 1 95 C -8.258 -47.432 49.749 1.00 34.13 88 ASP A CA 1
ATOM 685 C C . ASP A 1 95 C -8.936 -46.058 49.982 1.00 34.46 88 ASP A C 1
ATOM 686 O O . ASP A 1 95 C -8.505 -45.051 49.452 1.00 35.78 88 ASP A O 1
ATOM 691 N N . PRO A 1 96 D -10.023 -46.004 50.764 1.00 35.39 88 PRO A N 1
ATOM 692 C CA . PRO A 1 96 D -10.732 -44.753 51.027 1.00 34.91 88 PRO A CA 1
ATOM 693 C C . PRO A 1 96 D -10.029 -43.797 51.977 1.00 34.72 88 PRO A C 1
ATOM 694 O O . PRO A 1 96 D -10.520 -42.706 52.220 1.00 35.01 88 PRO A O 1
ATOM 698 N N . ASN A 1 97 E -8.905 -44.205 52.552 1.00 34.53 88 ASN A N 1
ATOM 699 C CA . ASN A 1 97 E -8.183 -43.304 53.467 1.00 34.04 88 ASN A CA 1
ATOM 700 C C . ASN A 1 97 E -6.827 -42.954 52.915 1.00 33.34 88 ASN A C 1
ATOM 701 O O . ASN A 1 97 E -5.819 -43.039 53.634 1.00 32.05 88 ASN A O 1
ATOM 706 N N . PHE A 1 98 ? -6.830 -42.518 51.642 1.00 32.58 89 PHE A N 1
ATOM 707 C CA . PHE A 1 98 ? -5.597 -42.206 50.925 1.00 31.99 89 PHE A CA 1
ATOM 708 C C . PHE A 1 98 ? -5.823 -41.190 49.787 1.00 31.71 89 PHE A C 1
ATOM 709 O O . PHE A 1 98 ? -6.578 -41.439 48.830 1.00 31.94 89 PHE A O 1
ATOM 717 N N . LEU A 1 99 ? -5.152 -40.057 49.899 1.00 30.59 90 LEU A N 1
ATOM 718 C CA . LEU A 1 99 ? -5.244 -38.967 48.926 1.00 29.62 90 LEU A CA 1
ATOM 719 C C . LEU A 1 99 ? -4.317 -39.263 47.737 1.00 28.55 90 LEU A C 1
ATOM 720 O O . LEU A 1 99 ? -4.597 -38.871 46.621 1.00 28.48 90 LEU A O 1
ATOM 725 N N . GLY A 1 100 ? -3.209 -39.937 48.003 1.00 26.84 91 GLY A N 1
ATOM 726 C CA . GLY A 1 100 ? -2.285 -40.277 46.936 1.00 27.56 91 GLY A CA 1
ATOM 727 C C . GLY A 1 100 ? -1.355 -39.164 46.471 1.00 25.54 91 GLY A C 1
ATOM 728 O O . GLY A 1 100 ? -0.507 -39.417 45.651 1.00 26.97 91 GLY A O 1
ATOM 729 N N . TRP A 1 101 ? -1.488 -37.978 47.054 1.00 25.63 92 TRP A N 1
ATOM 730 C CA . TRP A 1 101 ? -0.686 -36.799 46.693 1.00 23.74 92 TRP A CA 1
ATOM 731 C C . TRP A 1 101 ? -0.144 -36.070 47.919 1.00 23.42 92 TRP A C 1
ATOM 732 O O . TRP A 1 101 ? -0.783 -36.036 48.967 1.00 21.72 92 TRP A O 1
ATOM 743 N N . GLY A 1 102 ? 1.028 -35.460 47.770 1.00 22.58 93 GLY A N 1
ATOM 744 C CA . GLY A 1 102 ? 1.592 -34.706 48.866 1.00 23.88 93 GLY A CA 1
ATOM 745 C C . GLY A 1 102 ? 2.515 -33.628 48.321 1.00 23.64 93 GLY A C 1
ATOM 746 O O . GLY A 1 102 ? 2.899 -33.671 47.134 1.00 23.58 93 GLY A O 1
ATOM 747 N N . ARG A 1 103 ? 2.889 -32.681 49.183 1.00 23.50 94 ARG A N 1
ATOM 748 C CA . ARG A 1 103 ? 3.733 -31.576 48.780 1.00 23.29 94 ARG A CA 1
ATOM 749 C C . ARG A 1 103 ? 4.703 -31.263 49.888 1.00 23.92 94 ARG A C 1
ATOM 750 O O . ARG A 1 103 ? 4.329 -31.288 51.079 1.00 24.12 94 ARG A O 1
ATOM 758 N N . THR A 1 104 ? 5.946 -30.971 49.526 1.00 22.24 95 THR A N 1
ATOM 759 C CA . THR A 1 104 ? 6.917 -30.623 50.550 1.00 24.21 95 THR A CA 1
ATOM 760 C C . THR A 1 104 ? 7.973 -29.692 49.983 1.00 24.14 95 THR A C 1
ATOM 761 O O . THR A 1 104 ? 8.101 -29.558 48.787 1.00 22.02 95 THR A O 1
ATOM 765 N N . GLY A 1 105 ? 8.730 -29.075 50.859 1.00 25.69 96 GLY A N 1
ATOM 766 C CA . GLY A 1 105 ? 9.815 -28.203 50.443 1.00 29.64 96 GLY A CA 1
ATOM 767 C C . GLY A 1 105 ? 11.071 -28.819 51.048 1.00 32.11 96 GLY A C 1
ATOM 768 O O . GLY A 1 105 ? 10.999 -29.855 51.693 1.00 33.05 96 GLY A O 1
ATOM 769 N N . ALA A 1 106 ? 12.232 -28.233 50.820 1.00 34.91 97 ALA A N 1
ATOM 770 C CA . ALA A 1 106 ? 13.456 -28.779 51.404 1.00 38.01 97 ALA A CA 1
ATOM 771 C C . ALA A 1 106 ? 13.764 -28.008 52.679 1.00 40.65 97 ALA A C 1
ATOM 772 O O . ALA A 1 106 ? 13.433 -26.834 52.774 1.00 39.78 97 ALA A O 1
ATOM 774 N N . ASP A 1 107 ? 14.357 -28.665 53.673 1.00 44.78 98 ASP A N 1
ATOM 775 C CA . ASP A 1 107 ? 14.725 -27.937 54.899 1.00 49.10 98 ASP A CA 1
ATOM 776 C C . ASP A 1 107 ? 15.630 -26.768 54.529 1.00 50.58 98 ASP A C 1
ATOM 777 O O . ASP A 1 107 ? 16.572 -26.955 53.732 1.00 50.77 98 ASP A O 1
ATOM 782 N N . PHE A 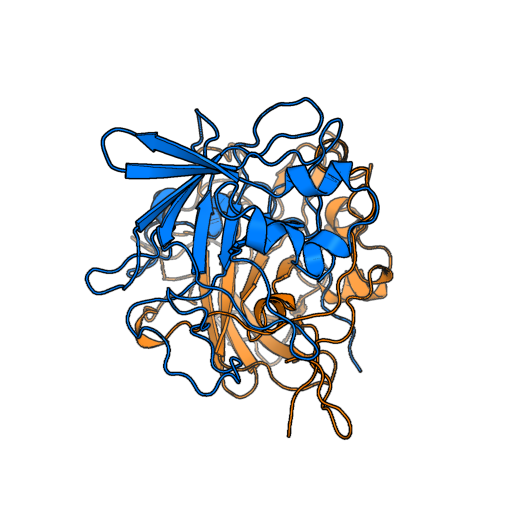1 108 ? 15.417 -25.587 55.120 1.00 52.13 99 PHE A N 1
ATOM 783 C CA . PHE A 1 108 ? 16.254 -24.443 54.713 1.00 54.31 99 PHE A CA 1
ATOM 784 C C . PHE A 1 108 ? 17.749 -24.571 54.925 1.00 54.45 99 PHE A C 1
ATOM 785 O O . PHE A 1 108 ? 18.532 -24.018 54.151 1.00 54.70 99 PHE A O 1
ATOM 793 N N . GLY A 1 109 ? 18.145 -25.307 55.960 1.00 54.36 100 GLY A N 1
ATOM 794 C CA . GLY A 1 109 ? 19.560 -25.466 56.232 1.00 54.17 100 GLY A CA 1
ATOM 795 C C . GLY A 1 109 ? 20.132 -26.702 55.567 1.00 53.84 100 GLY A C 1
ATOM 796 O O . GLY A 1 109 ? 20.972 -26.594 54.660 1.00 54.17 100 GLY A O 1
ATOM 797 N N . THR A 1 110 ? 19.669 -27.872 56.016 1.00 52.77 101 THR A N 1
ATOM 798 C CA . THR A 1 110 ? 20.128 -29.153 55.485 1.00 51.29 101 THR A CA 1
ATOM 799 C C . THR A 1 110 ? 19.918 -29.312 53.977 1.00 49.01 101 THR A C 1
ATOM 800 O O . THR A 1 110 ? 20.848 -29.695 53.243 1.00 48.92 101 THR A O 1
ATOM 804 N N . GLY A 1 111 ? 18.711 -29.002 53.508 1.00 46.45 102 GLY A N 1
ATOM 805 C CA . GLY A 1 111 ? 18.419 -29.144 52.090 1.00 42.23 102 GLY A CA 1
ATOM 806 C C . GLY A 1 111 ? 17.717 -30.478 51.820 1.00 39.42 102 GLY A C 1
ATOM 807 O O . GLY A 1 111 ? 17.487 -30.841 50.658 1.00 38.78 102 GLY A O 1
ATOM 808 N N . PHE A 1 112 ? 17.369 -31.211 52.879 1.00 36.37 103 PHE A N 1
ATOM 809 C CA . PHE A 1 112 ? 16.679 -32.463 52.695 1.00 34.64 103 PHE A CA 1
ATOM 810 C C . PHE A 1 112 ? 15.195 -32.263 52.546 1.00 32.65 103 PHE A C 1
ATOM 811 O O . PHE A 1 112 ? 14.647 -31.339 53.127 1.00 33.27 103 PHE A O 1
ATOM 819 N N . TRP A 1 113 ? 14.551 -33.099 51.729 1.00 30.62 104 TRP A N 1
ATOM 820 C CA . TRP A 1 113 ? 13.085 -33.060 51.601 1.00 28.38 104 TRP A CA 1
ATOM 821 C C . TRP A 1 113 ? 12.659 -34.490 51.947 1.00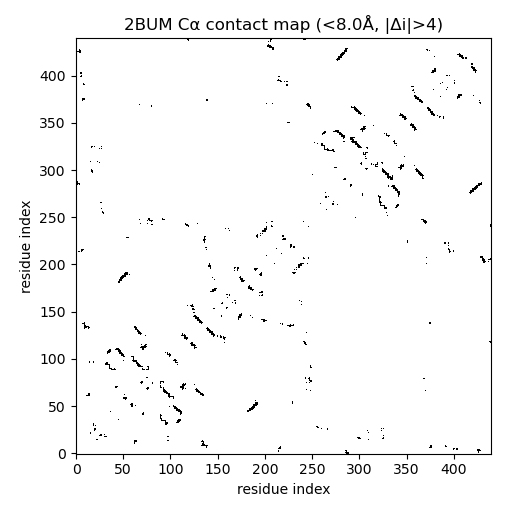 28.41 104 TRP A C 1
ATOM 822 O O . TRP A 1 113 ? 13.487 -35.397 51.848 1.00 28.94 104 TRP A O 1
ATOM 833 N N . SER A 1 114 ? 11.386 -34.670 52.344 1.00 28.60 105 SER A N 1
ATOM 834 C CA . SER A 1 114 ? 10.834 -35.963 52.701 1.00 28.14 105 SER A CA 1
ATOM 835 C C . SER A 1 114 ? 9.309 -36.081 52.628 1.00 28.21 105 SER A C 1
ATOM 836 O O . SER A 1 114 ? 8.550 -35.089 52.654 1.00 27.87 105 SER A O 1
ATOM 839 N N . PHE A 1 115 ? 8.862 -37.326 52.491 1.00 27.60 106 PHE A N 1
ATOM 840 C CA . PHE A 1 115 ? 7.441 -37.638 52.525 1.00 28.02 106 PHE A CA 1
ATOM 841 C C . PHE A 1 115 ? 7.244 -38.926 53.343 1.00 28.49 106 PHE A C 1
ATOM 842 O O . PHE A 1 115 ? 8.093 -39.830 53.293 1.00 29.49 106 PHE A O 1
ATOM 850 N N . ASN A 1 116 ? 6.131 -38.990 54.069 1.00 27.59 107 ASN A N 1
ATOM 851 C CA . ASN A 1 116 ? 5.740 -40.193 54.802 1.00 28.90 107 ASN A CA 1
ATOM 852 C C . ASN A 1 116 ? 4.595 -40.726 53.966 1.00 27.34 107 ASN A C 1
ATOM 853 O O . ASN A 1 116 ? 3.571 -40.071 53.801 1.00 26.32 107 ASN A O 1
ATOM 858 N N . THR A 1 117 ? 4.781 -41.906 53.398 1.00 27.12 108 THR A N 1
ATOM 859 C CA . THR A 1 117 ? 3.727 -42.432 52.563 1.00 27.09 108 THR A CA 1
ATOM 860 C C . THR A 1 117 ? 3.678 -43.943 52.700 1.00 27.54 108 THR A C 1
ATOM 861 O O . THR A 1 117 ? 4.169 -44.498 53.685 1.00 28.20 108 THR A O 1
ATOM 865 N N . ILE A 1 118 ? 3.111 -44.592 51.698 1.00 28.04 109 ILE A N 1
ATOM 866 C CA . ILE A 1 118 ? 2.954 -46.033 51.668 1.00 29.32 109 ILE A CA 1
ATOM 867 C C . ILE A 1 118 ? 3.647 -46.497 50.400 1.00 29.32 109 ILE A C 1
ATOM 868 O O . ILE A 1 118 ? 3.752 -45.720 49.469 1.00 28.56 109 ILE A O 1
ATOM 873 N N . LYS A 1 119 ? 4.177 -47.723 50.368 1.00 28.97 110 LYS A N 1
ATOM 874 C CA . LYS A 1 119 ? 4.813 -48.208 49.165 1.00 28.39 110 LYS A CA 1
ATOM 875 C C . LYS A 1 119 ? 3.664 -48.562 48.215 1.00 28.59 110 LYS A C 1
ATOM 876 O O . LYS A 1 119 ? 2.779 -49.360 48.548 1.00 27.60 110 LYS A O 1
ATOM 882 N N . PRO A 1 120 ? 3.640 -47.949 47.012 1.00 27.53 111 PRO A N 1
ATOM 883 C CA . PRO A 1 120 ? 2.547 -48.261 46.086 1.00 27.61 111 PRO A CA 1
ATOM 884 C C . PRO A 1 120 ? 2.616 -49.656 45.501 1.00 27.27 111 PRO A C 1
ATOM 885 O O . PRO A 1 120 ? 3.708 -50.206 45.345 1.00 26.87 111 PRO A O 1
ATOM 889 N N . GLY A 1 121 ? 1.451 -50.187 45.142 1.00 27.83 112 GLY A N 1
ATOM 890 C CA . GLY A 1 121 ? 1.373 -51.487 44.497 1.00 29.07 112 GLY A CA 1
ATOM 891 C C . GLY A 1 121 ? 1.517 -51.325 42.981 1.00 29.60 112 GLY A C 1
ATOM 892 O O . GLY A 1 121 ? 1.500 -50.199 42.467 1.00 30.31 112 GLY A O 1
ATOM 893 N N . ALA A 1 122 ? 1.634 -52.419 42.236 1.00 29.61 113 ALA A N 1
ATOM 894 C CA . ALA A 1 122 ? 1.810 -52.293 40.785 1.00 29.32 113 ALA A CA 1
ATOM 895 C C . ALA A 1 122 ? 0.536 -51.865 40.075 1.00 29.59 113 ALA A C 1
ATOM 896 O O . ALA A 1 122 ? -0.582 -52.327 40.382 1.00 30.24 113 ALA A O 1
ATOM 898 N N . VAL A 1 123 ? 0.722 -50.948 39.128 1.00 28.59 114 VAL A N 1
ATOM 899 C CA . VAL A 1 123 ? -0.349 -50.364 38.324 1.00 25.93 114 VAL A CA 1
ATOM 900 C C . VAL A 1 123 ? -0.247 -50.919 36.878 1.00 25.60 114 VAL A C 1
ATOM 901 O O . VAL A 1 123 ? 0.866 -51.128 36.374 1.00 25.23 114 VAL A O 1
ATOM 905 N N . PRO A 1 124 ? -1.397 -51.188 36.203 1.00 25.27 115 PRO A N 1
ATOM 906 C CA . PRO A 1 124 ? -1.394 -51.698 34.821 1.00 26.38 115 PRO A CA 1
ATOM 907 C C . PRO A 1 124 ? -0.666 -50.709 33.938 1.00 25.80 115 PRO A C 1
ATOM 908 O O . PRO A 1 124 ? -0.725 -49.497 34.150 1.00 24.52 115 PRO A O 1
ATOM 912 N N . GLY A 1 125 ? 0.013 -51.245 32.944 1.00 26.36 116 GLY A N 1
ATOM 913 C CA . GLY A 1 125 ? 0.680 -50.422 31.975 1.00 28.29 116 GLY A CA 1
ATOM 914 C C . GLY A 1 125 ? -0.192 -50.512 30.736 1.00 29.67 116 GLY A C 1
ATOM 915 O O . GLY A 1 125 ? -1.315 -51.030 30.772 1.00 29.03 116 GLY A O 1
ATOM 916 N N . ARG A 1 126 ? 0.314 -49.996 29.630 1.00 30.52 117 ARG A N 1
ATOM 917 C CA . ARG A 1 126 ? -0.428 -50.011 28.386 1.00 32.30 117 ARG A CA 1
ATOM 918 C C . ARG A 1 126 ? -0.409 -51.404 27.775 1.00 32.62 117 ARG A C 1
ATOM 919 O O . ARG A 1 126 ? 0.519 -52.183 28.024 1.00 31.16 117 ARG A O 1
ATOM 927 N N . LYS A 1 127 ? -1.432 -51.685 26.960 1.00 33.93 118 LYS A N 1
ATOM 928 C CA . LYS A 1 127 ? -1.614 -52.975 26.275 1.00 35.01 118 LYS A CA 1
ATOM 929 C C . LYS A 1 127 ? -1.329 -54.187 27.147 1.00 33.96 118 LYS A C 1
ATOM 930 O O . LYS A 1 127 ? -0.449 -54.994 26.804 1.00 32.05 118 LYS A O 1
ATOM 936 N N . GLY A 1 128 ? -2.048 -54.285 28.270 1.00 32.99 119 GLY A N 1
ATOM 937 C CA . GLY A 1 128 ? -1.890 -55.422 29.164 1.00 33.87 119 GLY A CA 1
ATOM 938 C C . GLY A 1 128 ? -0.560 -55.653 29.879 1.00 33.85 119 GLY A C 1
ATOM 939 O O . GLY A 1 128 ? -0.354 -56.725 30.478 1.00 34.95 119 GLY A O 1
ATOM 940 N N . SER A 1 129 ? 0.351 -54.673 29.856 1.00 32.42 120 SER A N 1
ATOM 941 C CA . SER A 1 129 ? 1.604 -54.865 30.554 1.00 29.56 120 SER A CA 1
ATOM 942 C C . SER A 1 129 ? 1.386 -54.437 32.012 1.00 29.21 120 SER A C 1
ATOM 943 O O . SER A 1 129 ? 0.316 -53.938 32.380 1.00 27.26 120 SER A O 1
ATOM 946 N N . THR A 1 130 ? 2.401 -54.665 32.845 1.00 28.43 121 THR A N 1
ATOM 947 C CA . THR A 1 130 ? 2.327 -54.285 34.250 1.00 29.08 121 THR A CA 1
ATOM 948 C C . THR A 1 130 ? 3.504 -53.373 34.598 1.00 27.80 121 THR A C 1
ATOM 949 O O . THR A 1 130 ? 4.653 -53.697 34.324 1.00 27.29 121 THR A O 1
ATOM 953 N N . GLN A 1 131 ? 3.232 -52.225 35.195 1.00 27.12 122 GLN A N 1
ATOM 954 C CA . GLN A 1 131 ? 4.351 -51.369 35.552 1.00 27.64 122 GLN A CA 1
ATOM 955 C C . GLN A 1 131 ? 4.895 -51.787 36.917 1.00 27.23 122 GLN A C 1
ATOM 956 O O . GLN A 1 131 ? 4.162 -52.340 37.721 1.00 29.14 122 GLN A O 1
ATOM 962 N N . ALA A 1 132 ? 6.168 -51.533 37.180 1.00 26.50 123 ALA A N 1
ATOM 963 C CA . ALA A 1 132 ? 6.752 -51.814 38.490 1.00 25.74 123 ALA A CA 1
ATOM 964 C C . ALA A 1 132 ? 6.234 -50.715 39.419 1.00 25.50 123 ALA A C 1
ATOM 965 O O . ALA A 1 132 ? 5.796 -49.679 38.930 1.00 24.31 123 ALA A O 1
ATOM 967 N N . PRO A 1 133 ? 6.231 -50.936 40.759 1.00 24.81 124 PRO A N 1
ATOM 968 C CA . PRO A 1 133 ? 5.765 -49.907 41.696 1.00 25.10 124 PRO A CA 1
ATOM 969 C C . PRO A 1 133 ? 6.612 -48.644 41.459 1.00 23.91 124 PRO A C 1
ATOM 970 O O . PRO A 1 133 ? 7.831 -48.724 41.246 1.00 22.24 124 PRO A O 1
ATOM 974 N N . HIS A 1 134 ? 5.952 -47.493 41.462 1.00 24.04 125 HIS A N 1
ATOM 975 C CA . HIS A 1 134 ? 6.634 -46.211 41.292 1.00 23.01 125 HIS A CA 1
ATOM 976 C C . HIS A 1 134 ? 5.822 -45.069 41.865 1.00 22.04 125 HIS A C 1
ATOM 977 O O . HIS A 1 134 ? 4.611 -45.172 42.083 1.00 22.09 125 HIS A O 1
ATOM 984 N N . ILE A 1 135 ? 6.529 -43.985 42.138 1.00 20.96 126 ILE A N 1
ATOM 985 C CA . ILE A 1 135 ? 5.908 -42.790 42.616 1.00 21.33 126 ILE A CA 1
ATOM 986 C C . ILE A 1 135 ? 6.248 -41.730 41.551 1.00 20.98 126 ILE A C 1
ATOM 987 O O . ILE A 1 135 ? 7.381 -41.659 41.086 1.00 22.30 126 ILE A O 1
ATOM 992 N N . SER A 1 136 ? 5.248 -40.978 41.112 1.00 20.54 127 SER A N 1
ATOM 993 C CA . SER A 1 136 ? 5.487 -39.889 40.156 1.00 20.55 127 SER A CA 1
ATOM 994 C C . SER A 1 136 ? 5.842 -38.638 40.966 1.00 20.09 127 SER A C 1
ATOM 995 O O . SER A 1 136 ? 5.192 -38.282 41.967 1.00 20.28 127 SER A O 1
ATOM 998 N N . LEU A 1 137 ? 6.899 -37.971 40.508 1.00 20.79 128 LEU A N 1
ATOM 999 C CA . LEU A 1 137 ? 7.422 -36.827 41.193 1.00 20.07 128 LEU A CA 1
ATOM 1000 C C . LEU A 1 137 ? 7.636 -35.618 40.255 1.00 21.01 128 LEU A C 1
ATOM 1001 O O . LEU A 1 137 ? 8.006 -35.779 39.052 1.00 21.45 128 LEU A O 1
ATOM 1006 N N . ILE A 1 138 ? 7.370 -34.421 40.791 1.00 20.18 129 ILE A N 1
ATOM 1007 C CA . ILE A 1 138 ? 7.544 -33.169 40.026 1.00 20.58 129 ILE A CA 1
ATOM 1008 C C . ILE A 1 138 ? 8.263 -32.199 40.934 1.00 20.46 129 ILE A C 1
ATOM 1009 O O . ILE A 1 138 ? 8.053 -32.177 42.199 1.00 20.05 129 ILE A O 1
ATOM 1014 N N . ILE A 1 139 ? 9.118 -31.405 40.294 1.00 19.85 130 ILE A N 1
ATOM 1015 C CA . ILE A 1 139 ? 9.981 -30.431 40.976 1.00 20.78 130 ILE A CA 1
ATOM 1016 C C . ILE A 1 139 ? 9.777 -29.017 40.417 1.00 20.16 130 ILE A C 1
ATOM 1017 O O . ILE A 1 139 ? 9.821 -28.857 39.203 1.00 19.36 130 ILE A O 1
ATOM 1022 N N . PHE A 1 140 ? 9.606 -28.030 41.284 1.00 18.41 131 PHE A N 1
ATOM 1023 C CA . PHE A 1 140 ? 9.453 -26.649 40.898 1.00 19.81 131 PHE A CA 1
ATOM 1024 C C . PHE A 1 140 ? 10.484 -25.820 41.704 1.00 20.32 131 PHE A C 1
ATOM 1025 O O . PHE A 1 140 ? 10.862 -26.173 42.810 1.00 20.04 131 PHE A O 1
ATOM 1033 N N . ALA A 1 141 ? 10.989 -24.748 41.107 1.00 19.98 132 ALA A N 1
ATOM 1034 C CA . ALA A 1 141 ? 11.915 -23.862 41.770 1.00 20.05 132 ALA A CA 1
ATOM 1035 C C . ALA A 1 141 ? 12.322 -22.713 40.848 1.00 19.45 132 ALA A C 1
ATOM 1036 O O . ALA A 1 141 ? 12.158 -22.743 39.634 1.00 17.89 132 ALA A O 1
ATOM 1038 N N . ARG A 1 142 ? 12.858 -21.703 41.506 1.00 19.42 133 ARG A N 1
ATOM 1039 C CA . ARG A 1 142 ? 13.453 -20.585 40.871 1.00 20.18 133 ARG A CA 1
ATOM 1040 C C . ARG A 1 142 ? 14.439 -21.241 39.829 1.00 20.24 133 ARG A C 1
ATOM 1041 O O . ARG A 1 142 ? 15.080 -22.293 40.071 1.00 20.17 133 ARG A O 1
ATOM 1049 N N . GLY A 1 143 ? 14.569 -20.640 38.648 1.00 20.04 134 GLY A N 1
ATOM 1050 C CA . GLY A 1 143 ? 15.478 -21.192 37.654 1.00 18.80 134 GLY A CA 1
ATOM 1051 C C . GLY A 1 143 ? 14.953 -22.392 36.864 1.00 18.67 134 GLY A C 1
ATOM 1052 O O . GLY A 1 143 ? 15.547 -22.763 35.859 1.00 17.97 134 GLY A O 1
ATOM 1053 N N . ILE A 1 144 ? 13.809 -22.940 37.258 1.00 18.14 135 ILE A N 1
ATOM 1054 C CA . ILE A 1 144 ? 13.250 -24.102 36.560 1.00 18.99 135 ILE A CA 1
ATOM 1055 C C . ILE A 1 144 ? 12.065 -23.521 35.865 1.00 18.39 135 ILE A C 1
ATOM 1056 O O . ILE A 1 144 ? 11.105 -23.160 36.533 1.00 18.30 135 ILE A O 1
ATOM 1061 N N . ASN A 1 145 ? 12.099 -23.475 34.531 1.00 17.73 136 ASN A N 1
ATOM 1062 C CA . ASN A 1 145 ? 11.023 -22.834 33.791 1.00 17.23 136 ASN A CA 1
ATOM 1063 C C . ASN A 1 145 ? 9.755 -23.607 33.665 1.00 17.65 136 ASN A C 1
ATOM 1064 O O . ASN A 1 145 ? 8.660 -22.999 33.504 1.00 18.37 136 ASN A O 1
ATOM 1069 N N . ILE A 1 146 ? 9.881 -24.933 33.657 1.00 17.40 137 ILE A N 1
ATOM 1070 C CA . ILE A 1 146 ? 8.718 -25.827 33.587 1.00 18.53 137 ILE A CA 1
ATOM 1071 C C . ILE A 1 146 ? 8.958 -26.928 34.639 1.00 18.87 137 ILE A C 1
ATOM 1072 O O . ILE A 1 146 ? 10.057 -27.453 34.715 1.00 19.22 137 ILE A O 1
ATOM 1077 N N . GLY A 1 147 ? 7.945 -27.272 35.440 1.00 20.45 138 GLY A N 1
ATOM 1078 C CA . GLY A 1 147 ? 8.112 -28.355 36.418 1.00 19.96 138 GLY A CA 1
ATOM 1079 C C . GLY A 1 147 ? 8.747 -29.597 35.800 1.00 18.33 138 GLY A C 1
ATOM 1080 O O . GLY A 1 147 ? 8.345 -30.006 34.745 1.00 17.88 138 GLY A O 1
ATOM 1081 N N . LEU A 1 148 ? 9.726 -30.200 36.455 1.00 17.32 139 LEU A N 1
ATOM 1082 C CA . LEU A 1 148 ? 10.398 -31.389 35.924 1.00 17.57 139 LEU A CA 1
ATOM 1083 C C . LEU A 1 148 ? 9.756 -32.663 36.500 1.00 17.96 139 LEU A C 1
ATOM 1084 O O . LEU A 1 148 ? 9.625 -32.805 37.715 1.00 18.99 139 LEU A O 1
ATOM 1089 N N . HIS A 1 149 ? 9.369 -33.565 35.608 1.00 18.29 140 HIS A N 1
ATOM 1090 C CA . HIS A 1 149 ? 8.721 -34.807 35.952 1.00 19.06 140 HIS A CA 1
ATOM 1091 C C . HIS A 1 149 ? 9.758 -35.918 35.979 1.00 20.59 140 HIS A C 1
ATOM 1092 O O . HIS A 1 149 ? 10.595 -36.032 35.062 1.00 20.50 140 HIS A O 1
ATOM 1099 N N . THR A 1 150 ? 9.662 -36.768 36.986 1.00 21.24 141 THR A N 1
ATOM 1100 C CA . THR A 1 150 ? 10.502 -37.947 37.048 1.00 21.64 141 THR A CA 1
ATOM 1101 C C . THR A 1 150 ? 9.702 -39.021 37.787 1.00 22.12 141 THR A C 1
ATOM 1102 O O . THR A 1 150 ? 8.552 -38.804 38.118 1.00 21.55 141 THR A O 1
ATOM 1106 N N . ARG A 1 151 ? 10.287 -40.213 37.951 1.00 21.55 142 ARG A N 1
ATOM 1107 C CA . ARG A 1 151 ? 9.628 -41.274 38.691 1.00 22.39 142 ARG A CA 1
ATOM 1108 C C . ARG A 1 151 ? 10.641 -41.880 39.638 1.00 22.88 142 ARG A C 1
ATOM 1109 O O . ARG A 1 151 ? 11.862 -41.907 39.348 1.00 22.63 142 ARG A O 1
ATOM 1117 N N . VAL A 1 152 ? 10.122 -42.406 40.739 1.00 22.91 143 VAL A N 1
ATOM 1118 C CA . VAL A 1 152 ? 10.942 -43.057 41.750 1.00 23.81 143 VAL A CA 1
ATOM 1119 C C . VAL A 1 152 ? 10.569 -44.545 41.743 1.00 23.78 143 VAL A C 1
ATOM 1120 O O . VAL A 1 152 ? 9.388 -44.887 41.886 1.00 23.36 143 VAL A O 1
ATOM 1124 N N . TYR A 1 153 ? 11.561 -45.402 41.492 1.00 23.55 144 TYR A N 1
ATOM 1125 C CA . TYR A 1 153 ? 11.355 -46.845 41.541 1.00 23.97 144 TYR A CA 1
ATOM 1126 C C . TYR A 1 153 ? 12.096 -47.330 42.797 1.00 24.61 144 TYR A C 1
ATOM 1127 O O . TYR A 1 153 ? 12.797 -46.533 43.439 1.00 23.90 144 TYR A O 1
ATOM 1136 N N . PHE A 1 154 ? 11.947 -48.611 43.141 1.00 25.03 145 PHE A N 1
ATOM 1137 C CA . PHE A 1 154 ? 12.552 -49.128 44.366 1.00 25.36 145 PHE A CA 1
ATOM 1138 C C . PHE A 1 154 ? 13.567 -50.246 44.080 1.00 24.96 145 PHE A C 1
ATOM 1139 O O . PHE A 1 154 ? 13.249 -51.160 43.302 1.00 25.06 145 PHE A O 1
ATOM 1147 N N . ASP A 1 155 ? 14.749 -50.179 44.722 1.00 25.81 146 ASP A N 1
ATOM 1148 C CA . ASP A 1 155 ? 15.815 -51.169 44.484 1.00 27.93 146 ASP A CA 1
ATOM 1149 C C . ASP A 1 155 ? 15.478 -52.606 44.895 1.00 28.75 146 ASP A C 1
ATOM 1150 O O . ASP A 1 155 ? 15.976 -53.544 44.290 1.00 28.35 146 ASP A O 1
ATOM 1155 N N . ASP A 1 156 ? 14.557 -52.761 45.834 1.00 28.92 147 ASP A N 1
ATOM 1156 C CA . ASP A 1 156 ? 14.144 -54.081 46.241 1.00 30.81 147 ASP A CA 1
ATOM 1157 C C . ASP A 1 156 ? 13.044 -54.611 45.315 1.00 31.59 147 ASP A C 1
ATOM 1158 O O . ASP A 1 156 ? 12.369 -55.581 45.649 1.00 32.46 147 ASP A O 1
ATOM 1163 N N . GLU A 1 157 ? 12.844 -53.985 44.155 1.00 31.38 148 GLU A N 1
ATOM 1164 C CA . GLU A 1 157 ? 11.839 -54.494 43.223 1.00 31.81 148 GLU A CA 1
ATOM 1165 C C . GLU A 1 157 ? 12.543 -54.758 41.893 1.00 32.63 148 GLU A C 1
ATOM 1166 O O . GLU A 1 157 ? 11.947 -54.646 40.809 1.00 32.57 148 GLU A O 1
ATOM 1172 N N . ALA A 1 158 ? 13.804 -55.161 41.973 1.00 33.74 149 ALA A N 1
ATOM 1173 C CA . ALA A 1 158 ? 14.609 -55.434 40.773 1.00 34.58 149 ALA A CA 1
ATOM 1174 C C . ALA A 1 158 ? 13.900 -56.250 39.691 1.00 35.11 149 ALA A C 1
ATOM 1175 O O . ALA A 1 158 ? 13.985 -55.931 38.501 1.00 35.50 149 ALA A O 1
ATOM 1177 N N . GLU A 1 159 ? 13.211 -57.297 40.106 1.00 35.72 150 GLU A N 1
ATOM 1178 C CA . GLU A 1 159 ? 12.505 -58.171 39.192 1.00 36.85 150 GLU A CA 1
ATOM 1179 C C . GLU A 1 159 ? 11.427 -57.422 38.405 1.00 35.50 150 GLU A C 1
ATOM 1180 O O . GLU A 1 159 ? 11.296 -57.601 37.190 1.00 35.55 150 GLU A O 1
ATOM 1186 N N . ALA A 1 160 ? 10.601 -56.658 39.120 1.00 33.60 151 ALA A N 1
ATOM 1187 C CA . ALA A 1 160 ? 9.547 -55.865 38.488 1.00 32.05 151 ALA A CA 1
ATOM 1188 C C . ALA A 1 160 ? 10.178 -54.735 37.649 1.00 31.58 151 ALA A C 1
ATOM 1189 O O . ALA A 1 160 ? 9.711 -54.444 36.534 1.00 32.27 151 ALA A O 1
ATOM 1191 N N . ASN A 1 161 ? 11.245 -54.109 38.156 1.00 30.50 152 ASN A N 1
ATOM 1192 C CA . ASN A 1 161 ? 11.890 -53.022 37.421 1.00 30.03 152 ASN A CA 1
ATOM 1193 C C . ASN A 1 161 ? 12.413 -53.492 36.084 1.00 30.71 152 ASN A C 1
ATOM 1194 O O . ASN A 1 161 ? 12.326 -52.780 35.083 1.00 30.85 152 ASN A O 1
ATOM 1199 N N . ALA A 1 162 ? 12.931 -54.712 36.052 1.00 30.49 153 ALA A N 1
ATOM 1200 C CA . ALA A 1 162 ? 13.457 -55.236 34.819 1.00 30.99 153 ALA A CA 1
ATOM 1201 C C . ALA A 1 162 ? 12.412 -55.396 33.720 1.00 31.53 153 ALA A C 1
ATOM 1202 O O . ALA A 1 162 ? 12.776 -55.460 32.562 1.00 32.32 153 ALA A O 1
ATOM 1204 N N . LYS A 1 163 ? 11.129 -55.484 34.059 1.00 30.77 154 LYS A N 1
ATOM 1205 C CA . LYS A 1 163 ? 10.099 -55.697 33.031 1.00 31.09 154 LYS A CA 1
ATOM 1206 C C . LYS A 1 163 ? 9.262 -54.410 32.943 1.00 30.66 154 LYS A C 1
ATOM 1207 O O . LYS A 1 163 ? 8.151 -54.406 32.413 1.00 30.31 154 LYS A O 1
ATOM 1213 N N . ASP A 1 164 ? 9.762 -53.316 33.489 1.00 28.95 155 ASP A N 1
ATOM 1214 C CA . ASP A 1 164 ? 8.941 -52.110 33.460 1.00 27.84 155 ASP A CA 1
ATOM 1215 C C . ASP A 1 164 ? 9.066 -51.452 32.097 1.00 27.13 155 ASP A C 1
ATOM 1216 O O . ASP A 1 164 ? 10.185 -51.247 31.620 1.00 27.85 155 ASP A O 1
ATOM 1221 N N . PRO A 1 165 ? 7.918 -51.142 31.450 1.00 26.66 156 PRO A N 1
ATOM 1222 C CA . PRO A 1 165 ? 7.750 -50.514 30.130 1.00 27.18 156 PRO A CA 1
ATOM 1223 C C . PRO A 1 165 ? 8.488 -49.191 30.053 1.00 26.05 156 PRO A C 1
ATOM 1224 O O . PRO A 1 165 ? 9.324 -48.986 29.189 1.00 26.94 156 PRO A O 1
ATOM 1228 N N . VAL A 1 166 ? 8.191 -48.307 30.993 1.00 25.39 157 VAL A N 1
ATOM 1229 C CA . VAL A 1 166 ? 8.814 -46.975 31.024 1.00 25.17 157 VAL A CA 1
ATOM 1230 C C . VAL A 1 166 ? 10.302 -47.068 31.209 1.00 25.51 157 VAL A C 1
ATOM 1231 O O . VAL A 1 166 ? 11.046 -46.485 30.426 1.00 24.06 157 VAL A O 1
ATOM 1235 N N . LEU A 1 167 ? 10.764 -47.806 32.219 1.00 25.02 158 LEU A N 1
ATOM 1236 C CA . LEU A 1 167 ? 12.211 -47.946 32.373 1.00 26.33 158 LEU A CA 1
ATOM 1237 C C . LEU A 1 167 ? 12.858 -48.536 31.139 1.00 27.39 158 LEU A C 1
ATOM 1238 O O . LEU A 1 167 ? 13.963 -48.167 30.796 1.00 26.49 158 LEU A O 1
ATOM 1243 N N . ASN A 1 168 ? 12.190 -49.462 30.464 1.00 28.35 159 ASN A N 1
ATOM 1244 C CA . ASN A 1 168 ? 12.834 -50.070 29.305 1.00 31.46 159 ASN A CA 1
ATOM 1245 C C . ASN A 1 168 ? 12.800 -49.177 28.101 1.00 32.32 159 ASN A C 1
ATOM 1246 O O . ASN A 1 168 ? 13.547 -49.412 27.153 1.00 33.07 159 ASN A O 1
ATOM 1251 N N . SER A 1 169 ? 11.956 -48.148 28.150 1.00 32.86 160 SER A N 1
ATOM 1252 C CA . SER A 1 169 ? 11.851 -47.220 27.035 1.00 33.19 160 SER A CA 1
ATOM 1253 C C . SER A 1 169 ? 12.999 -46.194 27.128 1.00 33.26 160 SER A C 1
ATOM 1254 O O . SER A 1 169 ? 13.119 -45.294 26.300 1.00 34.20 160 SER A O 1
ATOM 1257 N N . ILE A 1 170 ? 13.853 -46.315 28.142 1.00 33.01 161 ILE A N 1
ATOM 1258 C CA . ILE A 1 170 ? 15.007 -45.433 28.213 1.00 31.65 161 ILE A CA 1
ATOM 1259 C C . ILE A 1 170 ? 16.147 -46.235 27.557 1.00 33.84 161 ILE A C 1
ATOM 12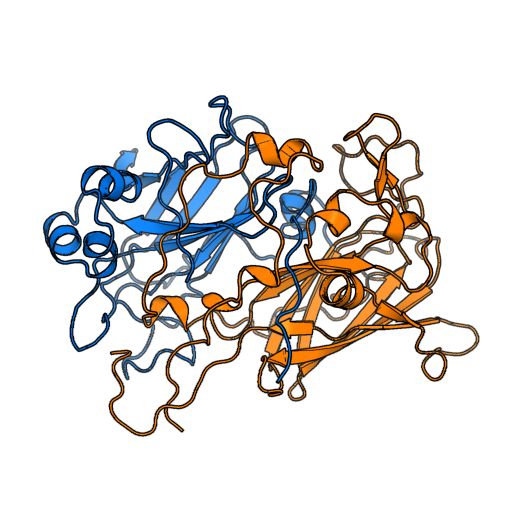60 O O . ILE A 1 170 ? 16.653 -47.184 28.171 1.00 32.86 161 ILE A O 1
ATOM 1265 N N . GLU A 1 171 ? 16.567 -45.836 26.343 1.00 36.02 162 GLU A N 1
ATOM 1266 C CA . GLU A 1 171 ? 17.598 -46.588 25.611 1.00 38.98 162 GLU A CA 1
ATOM 1267 C C . GLU A 1 171 ? 19.015 -46.693 26.178 1.00 38.99 162 GLU A C 1
ATOM 1268 O O . GLU A 1 171 ? 19.686 -47.684 25.947 1.00 39.41 162 GLU A O 1
ATOM 1274 N N . TRP A 1 172 ? 19.447 -45.694 26.941 1.00 39.46 163 TRP A N 1
ATOM 1275 C CA . TRP A 1 172 ? 20.769 -45.694 27.579 1.00 39.67 163 TRP A CA 1
ATOM 1276 C C . TRP A 1 172 ? 20.519 -46.459 28.877 1.00 39.97 163 TRP A C 1
ATOM 1277 O O . TRP A 1 172 ? 20.058 -45.900 29.863 1.00 40.21 163 TRP A O 1
ATOM 1288 N N . ALA A 1 173 ? 20.821 -47.747 28.910 1.00 39.86 164 ALA A N 1
ATOM 1289 C CA . ALA A 1 173 ? 20.505 -48.489 30.120 1.00 39.07 164 ALA A CA 1
ATOM 1290 C C . ALA A 1 173 ? 21.157 -47.906 31.342 1.00 38.19 164 ALA A C 1
ATOM 1291 O O . ALA A 1 173 ? 20.630 -47.989 32.450 1.00 38.48 164 ALA A O 1
ATOM 1293 N N . THR A 1 174 ? 22.297 -47.276 31.154 1.00 36.93 165 THR A N 1
ATOM 1294 C CA . THR A 1 174 ? 22.962 -46.706 32.294 1.00 35.40 165 THR A CA 1
ATOM 1295 C C . THR A 1 174 ? 22.185 -45.597 33.037 1.00 33.72 165 THR A C 1
ATOM 1296 O O . THR A 1 174 ? 22.432 -45.315 34.214 1.00 34.38 165 THR A O 1
ATOM 1300 N N . ARG A 1 175 ? 21.241 -44.955 32.358 1.00 30.50 166 ARG A N 1
ATOM 1301 C CA . ARG A 1 175 ? 20.498 -43.867 32.979 1.00 28.23 166 ARG A CA 1
ATOM 1302 C C . ARG A 1 175 ? 19.287 -44.352 33.793 1.00 27.80 166 ARG A C 1
ATOM 1303 O O . ARG A 1 175 ? 18.755 -43.610 34.646 1.00 25.46 166 ARG A O 1
ATOM 1311 N N . ARG A 1 176 ? 18.849 -45.580 33.510 1.00 27.39 167 ARG A N 1
ATOM 1312 C CA . ARG A 1 176 ? 17.693 -46.153 34.219 1.00 28.67 167 ARG A CA 1
ATOM 1313 C C . ARG A 1 176 ? 17.959 -46.159 35.689 1.00 28.41 167 ARG A C 1
ATOM 1314 O O . ARG A 1 176 ? 17.065 -45.928 36.497 1.00 29.52 167 ARG A O 1
ATOM 1322 N N . GLN A 1 177 ? 19.200 -46.425 36.055 1.00 28.90 168 GLN A N 1
ATOM 1323 C CA . GLN A 1 177 ? 19.495 -46.510 37.468 1.00 29.64 168 GLN A CA 1
ATOM 1324 C C . GLN A 1 177 ? 19.309 -45.193 38.225 1.00 28.64 168 GLN A C 1
ATOM 1325 O O . GLN A 1 177 ? 19.148 -45.207 39.457 1.00 28.45 168 GLN A O 1
ATOM 1331 N N . THR A 1 178 ? 19.311 -44.053 37.536 1.00 25.80 169 THR A N 1
ATOM 1332 C CA . THR A 1 178 ? 19.130 -42.795 38.274 1.00 24.36 169 THR A CA 1
ATOM 1333 C C . THR A 1 178 ? 17.709 -42.732 38.852 1.00 23.83 169 THR A C 1
ATOM 1334 O O . THR A 1 178 ? 17.430 -41.879 39.708 1.00 23.57 169 THR A O 1
ATOM 1338 N N . LEU A 1 179 ? 16.822 -43.608 38.385 1.00 22.13 170 LEU A N 1
ATOM 1339 C CA . LEU A 1 179 ? 15.434 -43.598 38.858 1.00 23.99 170 LEU A CA 1
ATOM 1340 C C . LEU A 1 179 ? 15.094 -44.591 39.995 1.00 25.52 170 LEU A C 1
ATOM 1341 O O . LEU A 1 179 ? 13.933 -44.702 40.437 1.00 24.87 170 LEU A O 1
ATOM 1346 N N . VAL A 1 180 ? 16.117 -45.299 40.477 1.00 27.03 171 VAL A N 1
ATOM 1347 C CA . VAL A 1 180 ? 15.937 -46.298 41.525 1.00 26.31 171 VAL A CA 1
ATOM 1348 C C . VAL A 1 180 ? 16.376 -45.779 42.906 1.00 26.42 171 VAL A C 1
ATOM 1349 O O . VAL A 1 180 ? 17.493 -45.355 43.097 1.00 25.29 171 VAL A O 1
ATOM 1353 N N . ALA A 1 181 ? 15.445 -45.713 43.844 1.00 26.33 172 ALA A N 1
ATOM 1354 C CA . ALA A 1 181 ? 15.784 -45.254 45.182 1.00 27.68 172 ALA A CA 1
ATOM 1355 C C . ALA A 1 181 ? 16.362 -46.427 46.021 1.00 29.16 172 ALA A C 1
ATOM 1356 O O . ALA A 1 181 ? 15.987 -47.583 45.810 1.00 27.79 172 ALA A O 1
ATOM 1358 N N . LYS A 1 182 ? 17.239 -46.119 46.979 1.00 31.94 173 LYS A N 1
ATOM 1359 C CA . LYS A 1 182 ? 17.847 -47.157 47.841 1.00 35.22 173 LYS A CA 1
ATOM 1360 C C . LYS A 1 182 ? 17.182 -47.311 49.185 1.00 35.82 173 LYS A C 1
ATOM 1361 O O . LYS A 1 182 ? 17.021 -46.354 49.917 1.00 33.81 173 LYS A O 1
ATOM 1367 N N . ARG A 1 183 ? 16.815 -48.552 49.473 1.00 38.01 174 ARG A N 1
ATOM 1368 C CA . ARG A 1 183 ? 16.140 -48.952 50.687 1.00 41.74 174 ARG A CA 1
ATOM 1369 C C . ARG A 1 183 ? 17.142 -49.003 51.828 1.00 44.27 174 ARG A C 1
ATOM 1370 O O . ARG A 1 183 ? 18.258 -49.459 51.641 1.00 43.70 174 ARG A O 1
ATOM 1378 N N . GLU A 1 184 ? 16.736 -48.488 52.978 1.00 47.65 175 GLU A N 1
ATOM 1379 C CA . GLU A 1 184 ? 17.545 -48.467 54.184 1.00 52.43 175 GLU A CA 1
ATOM 1380 C C . GLU A 1 184 ? 16.582 -48.698 55.307 1.00 54.76 175 GLU A C 1
ATOM 1381 O O . GLU A 1 184 ? 15.367 -48.531 55.138 1.00 54.16 175 GLU A O 1
ATOM 1387 N N . GLU A 1 185 ? 17.104 -49.110 56.468 1.00 58.19 176 GLU A N 1
ATOM 1388 C CA . GLU A 1 185 ? 16.225 -49.368 57.630 1.00 61.22 176 GLU A CA 1
ATOM 1389 C C . GLU A 1 185 ? 16.642 -48.703 58.942 1.00 62.84 176 GLU A C 1
ATOM 1390 O O . GLU A 1 185 ? 17.268 -49.361 59.758 1.00 63.83 176 GLU A O 1
ATOM 1396 N N . ARG A 1 186 ? 16.221 -47.454 59.146 1.00 64.64 177 ARG A N 1
ATOM 1397 C CA . ARG A 1 186 ? 16.524 -46.648 60.325 1.00 66.47 177 ARG A CA 1
ATOM 1398 C C . ARG A 1 186 ? 15.714 -46.948 61.570 1.00 67.39 177 ARG A C 1
ATOM 1399 O O . ARG A 1 186 ? 14.581 -46.437 61.758 1.00 67.34 177 ARG A O 1
ATOM 1407 N N . ASP A 1 187 ? 16.287 -47.785 62.431 1.00 68.30 178 ASP A N 1
ATOM 1408 C CA . ASP A 1 187 ? 15.631 -48.134 63.674 1.00 68.68 178 ASP A CA 1
ATOM 1409 C C . ASP A 1 187 ? 14.194 -48.633 63.474 1.00 67.57 178 ASP A C 1
ATOM 1410 O O . ASP A 1 187 ? 13.249 -48.107 64.074 1.00 68.33 178 ASP A O 1
ATOM 1415 N N . GLY A 1 188 ? 14.045 -49.640 62.615 1.00 65.67 179 GLY A N 1
ATOM 1416 C CA . GLY A 1 188 ? 12.719 -50.191 62.379 1.00 62.82 179 GLY A CA 1
ATOM 1417 C C . GLY A 1 188 ? 11.914 -49.560 61.247 1.00 60.97 179 GLY A C 1
ATOM 1418 O O . GLY A 1 188 ? 11.032 -50.221 60.694 1.00 60.70 179 GLY A O 1
ATOM 1419 N N . GLU A 1 189 ? 12.207 -48.304 60.888 1.00 58.70 180 GLU A N 1
ATOM 1420 C CA . GLU A 1 189 ? 11.502 -47.622 59.783 1.00 55.68 180 GLU A CA 1
ATOM 1421 C C . GLU A 1 189 ? 12.182 -47.839 58.440 1.00 51.91 180 GLU A C 1
ATOM 1422 O O . GLU A 1 189 ? 13.404 -47.841 58.332 1.00 51.44 180 GLU A O 1
ATOM 1428 N N . VAL A 1 190 ? 11.385 -48.045 57.396 1.00 48.30 181 VAL A N 1
ATOM 1429 C CA . VAL A 1 190 ? 11.928 -48.227 56.053 1.00 43.91 181 VAL A CA 1
ATOM 1430 C C . VAL A 1 190 ? 11.983 -46.863 55.377 1.00 41.16 181 VAL A C 1
ATOM 1431 O O . VAL A 1 190 ? 10.997 -46.128 55.363 1.00 38.95 181 VAL A O 1
ATOM 1435 N N . VAL A 1 191 ? 13.164 -46.549 54.850 1.00 38.41 182 VAL A N 1
ATOM 1436 C CA . VAL A 1 191 ? 13.442 -45.305 54.180 1.00 35.79 182 VAL A CA 1
ATOM 1437 C C . VAL A 1 191 ? 14.024 -45.580 52.828 1.00 34.64 182 VAL A C 1
ATOM 1438 O O . VAL A 1 191 ? 14.870 -46.435 52.685 1.00 35.98 182 VAL A O 1
ATOM 1442 N N . TYR A 1 192 ? 13.568 -44.851 51.827 1.00 32.76 183 TYR A N 1
ATOM 1443 C CA . TYR A 1 192 ? 14.112 -44.936 50.465 1.00 31.29 183 TYR A CA 1
ATOM 1444 C C . TYR A 1 192 ? 14.768 -43.578 50.198 1.00 29.71 183 TYR A C 1
ATOM 1445 O O . TYR A 1 192 ? 14.150 -42.533 50.366 1.00 30.15 183 TYR A O 1
ATOM 1454 N N . ARG A 1 193 ? 16.042 -43.604 49.876 1.00 29.62 184 ARG A N 1
ATOM 1455 C CA . ARG A 1 193 ? 16.802 -42.399 49.633 1.00 29.44 184 ARG A CA 1
ATOM 1456 C C . ARG A 1 193 ? 16.756 -42.151 48.137 1.00 28.46 184 ARG A C 1
ATOM 1457 O O . ARG A 1 193 ? 17.069 -43.047 47.326 1.00 27.48 184 ARG A O 1
ATOM 1465 N N . PHE A 1 194 ? 16.318 -40.958 47.749 1.00 26.67 185 PHE A N 1
ATOM 1466 C CA . PHE A 1 194 ? 16.266 -40.696 46.312 1.00 25.94 185 PHE A CA 1
ATOM 1467 C C . PHE A 1 194 ? 16.868 -39.348 46.102 1.00 25.53 185 PHE A C 1
ATOM 1468 O O . PHE A 1 194 ? 16.237 -38.385 46.469 1.00 26.37 185 PHE A O 1
ATOM 1476 N N . ASP A 1 195 ? 18.069 -39.277 45.525 1.00 25.22 186 ASP A N 1
ATOM 1477 C CA . ASP A 1 195 ? 18.673 -37.981 45.259 1.00 26.18 186 ASP A CA 1
ATOM 1478 C C . ASP A 1 195 ? 18.449 -37.592 43.822 1.00 25.67 186 ASP A C 1
ATOM 1479 O O . ASP A 1 195 ? 18.545 -38.408 42.917 1.00 25.45 186 ASP A O 1
ATOM 1484 N N . ILE A 1 196 ? 18.141 -36.328 43.615 1.00 25.48 187 ILE A N 1
ATOM 1485 C CA . ILE A 1 196 ? 17.903 -35.839 42.267 1.00 25.56 187 ILE A CA 1
ATOM 1486 C C . ILE A 1 196 ? 19.013 -34.901 41.766 1.00 25.56 187 ILE A C 1
ATOM 1487 O O . ILE A 1 196 ? 19.339 -33.925 42.448 1.00 25.47 187 ILE A O 1
ATOM 1492 N N . ARG A 1 197 ? 19.601 -35.197 40.605 1.00 25.19 188 ARG A N 1
ATOM 1493 C CA . ARG A 1 197 ? 20.667 -34.337 40.064 1.00 26.59 188 ARG A CA 1
ATOM 1494 C C . ARG A 1 197 ? 20.119 -33.713 38.816 1.00 25.68 188 ARG A C 1
ATOM 1495 O O . ARG A 1 197 ? 19.939 -34.380 37.792 1.00 22.67 188 ARG A O 1
ATOM 1503 N N . ILE A 1 198 ? 19.882 -32.416 38.903 1.00 26.94 189 ILE A N 1
ATOM 1504 C CA . ILE A 1 198 ? 19.315 -31.707 37.761 1.00 29.52 189 ILE A CA 1
ATOM 1505 C C . ILE A 1 198 ? 20.252 -31.607 36.581 1.00 29.91 189 ILE A C 1
ATOM 1506 O O . ILE A 1 198 ? 19.786 -31.664 35.442 1.00 31.45 189 ILE A O 1
ATOM 1511 N N . GLN A 1 199 ? 21.557 -31.501 36.803 1.00 30.09 190 GLN A N 1
ATOM 1512 C CA . GLN A 1 199 ? 22.437 -31.296 35.661 1.00 31.35 190 GLN A CA 1
ATOM 1513 C C . GLN A 1 199 ? 23.792 -31.967 35.816 1.00 32.63 190 GLN A C 1
ATOM 1514 O O . GLN A 1 199 ? 24.312 -32.052 36.903 1.00 33.98 190 GLN A O 1
ATOM 1520 N N . GLY A 1 200 ? 24.385 -32.462 34.755 1.00 33.61 191 GLY A N 1
ATOM 1521 C CA . GLY A 1 200 ? 25.720 -32.996 34.952 1.00 35.81 191 GLY A CA 1
ATOM 1522 C C . GLY A 1 200 ? 25.886 -34.484 35.034 1.00 37.22 191 GLY A C 1
ATOM 1523 O O . GLY A 1 200 ? 25.085 -35.272 34.503 1.00 37.81 191 GLY A O 1
ATOM 1524 N N . GLU A 1 201 ? 26.948 -34.898 35.696 1.00 39.56 192 GLU A N 1
ATOM 1525 C CA . GLU A 1 201 ? 27.171 -36.333 35.835 1.00 41.35 192 GLU A CA 1
ATOM 1526 C C . GLU A 1 201 ? 26.015 -36.962 36.607 1.00 39.81 192 GLU A C 1
ATOM 1527 O O . GLU A 1 201 ? 25.509 -36.370 37.601 1.00 41.03 192 GLU A O 1
ATOM 1533 N N . ASN A 1 202 ? 25.602 -38.144 36.153 1.00 36.81 193 ASN A N 1
ATOM 1534 C CA . ASN A 1 202 ? 24.506 -38.880 36.786 1.00 35.98 193 ASN A CA 1
ATOM 1535 C C . ASN A 1 202 ? 23.263 -38.064 36.877 1.00 31.69 193 ASN A C 1
ATOM 1536 O O . ASN A 1 202 ? 22.537 -38.120 37.874 1.00 30.62 193 ASN A O 1
ATOM 1541 N N . GLU A 1 203 ? 23.045 -37.299 35.827 1.00 28.51 194 GLU A N 1
ATOM 1542 C CA . GLU A 1 203 ? 21.871 -36.443 35.743 1.00 26.06 194 GLU A CA 1
ATOM 1543 C C . GLU A 1 203 ? 20.633 -37.326 35.764 1.00 24.46 194 GLU A C 1
ATOM 1544 O O . GLU A 1 203 ? 20.527 -38.305 35.022 1.00 24.96 194 GLU A O 1
ATOM 1550 N N . THR A 1 204 ? 19.696 -36.989 36.624 1.00 24.07 195 THR A N 1
ATOM 1551 C CA . THR A 1 204 ? 18.490 -37.772 36.722 1.00 23.68 195 THR A CA 1
ATOM 1552 C C . THR A 1 204 ? 17.686 -37.665 35.416 1.00 23.15 195 THR A C 1
ATOM 1553 O O . THR A 1 204 ? 17.620 -36.602 34.787 1.00 21.46 195 THR A O 1
ATOM 1557 N N . VAL A 1 205 ? 17.047 -38.767 35.038 1.00 22.05 196 VAL A N 1
ATOM 1558 C CA . VAL A 1 205 ? 16.182 -38.759 33.845 1.00 22.10 196 VAL A CA 1
ATOM 1559 C C . VAL A 1 205 ? 14.886 -37.950 34.111 1.00 21.63 196 VAL A C 1
ATOM 1560 O O . VAL A 1 205 ? 14.271 -38.060 35.199 1.00 20.42 196 VAL A O 1
ATOM 1564 N N . PHE A 1 206 ? 14.491 -37.095 33.170 1.00 18.95 197 PHE A N 1
ATOM 1565 C CA . PHE A 1 206 ? 13.233 -36.378 33.365 1.00 19.23 197 PHE A CA 1
ATOM 1566 C C . PHE A 1 206 ? 12.377 -36.703 32.180 1.00 18.80 197 PHE A C 1
ATOM 1567 O O . PHE A 1 206 ? 12.856 -36.836 31.053 1.00 18.86 197 PHE A O 1
ATOM 1575 N N . PHE A 1 207 ? 11.076 -36.760 32.413 1.00 19.57 198 PHE A N 1
ATOM 1576 C CA . PHE A 1 207 ? 10.177 -37.128 31.356 1.00 19.36 198 PHE A CA 1
ATOM 1577 C C . PHE A 1 207 ? 9.282 -35.998 30.862 1.00 20.28 198 PHE A C 1
ATOM 1578 O O . PHE A 1 207 ? 8.982 -35.025 31.601 1.00 21.30 198 PHE A O 1
ATOM 1586 N N . ASP A 1 208 ? 8.887 -36.135 29.593 1.00 20.04 199 ASP A N 1
ATOM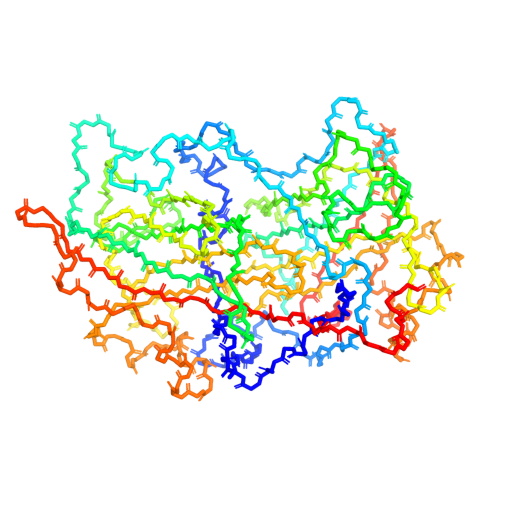 1587 C CA . ASP A 1 208 ? 7.875 -35.257 29.021 1.00 19.82 199 ASP A CA 1
ATOM 1588 C C . ASP A 1 208 ? 6.665 -36.212 29.039 1.00 19.44 199 ASP A C 1
ATOM 1589 O O . ASP A 1 208 ? 6.637 -37.192 28.258 1.00 21.96 199 ASP A O 1
ATOM 1594 N N . ILE A 1 209 ? 5.669 -35.964 29.880 1.00 19.40 200 ILE A N 1
ATOM 1595 C CA . ILE A 1 209 ? 4.581 -36.915 30.012 1.00 21.04 200 ILE A CA 1
ATOM 1596 C C . ILE A 1 209 ? 3.247 -36.569 29.390 1.00 21.94 200 ILE A C 1
ATOM 1597 O O . ILE A 1 209 ? 2.400 -37.454 29.468 1.00 23.03 200 ILE A O 1
ATOM 1603 N N . ILE B 2 4 ? -18.452 -42.275 26.270 1.00 43.48 303 ILE B N 1
ATOM 1604 C CA . ILE B 2 4 ? -17.049 -41.815 25.909 1.00 43.59 303 ILE B CA 1
ATOM 1605 C C . ILE B 2 4 ? -15.891 -42.479 26.642 1.00 42.44 303 ILE B C 1
ATOM 1606 O O . ILE B 2 4 ? -15.781 -42.383 27.860 1.00 43.16 303 ILE B O 1
ATOM 1611 N N . ILE B 2 5 ? -15.012 -43.129 25.900 1.00 40.41 304 ILE B N 1
ATOM 1612 C CA . ILE B 2 5 ? -13.855 -43.753 26.513 1.00 38.74 304 ILE B CA 1
ATOM 1613 C C . ILE B 2 5 ? -12.702 -42.771 26.241 1.00 36.38 304 ILE B C 1
ATOM 1614 O O . ILE B 2 5 ? -12.440 -42.428 25.100 1.00 35.63 304 ILE B O 1
ATOM 1619 N N . TRP B 2 6 ? -12.032 -42.312 27.283 1.00 34.29 305 TRP B N 1
ATOM 1620 C CA . TRP B 2 6 ? -10.936 -41.365 27.101 1.00 32.46 305 TRP B CA 1
ATOM 1621 C C . TRP B 2 6 ? -9.600 -42.020 26.879 1.00 31.15 305 TRP B C 1
ATOM 1622 O O . TRP B 2 6 ? -9.277 -43.048 27.483 1.00 29.77 305 TRP B O 1
ATOM 1633 N N . GLY B 2 7 ? -8.823 -41.404 26.004 1.00 29.24 306 GLY B N 1
ATOM 1634 C CA . GLY B 2 7 ? -7.488 -41.898 25.695 1.00 27.23 306 GLY B CA 1
ATOM 1635 C C . GLY B 2 7 ? -6.430 -41.035 26.357 1.00 25.43 306 GLY B C 1
ATOM 1636 O O . GLY B 2 7 ? -6.625 -40.602 27.454 1.00 27.35 306 GLY B O 1
ATOM 1637 N N . ALA B 2 8 ? -5.321 -40.744 25.707 1.00 25.10 307 ALA B N 1
ATOM 1638 C CA . ALA B 2 8 ? -4.291 -39.943 26.362 1.00 24.58 307 ALA B CA 1
ATOM 1639 C C . ALA B 2 8 ? -4.451 -38.417 26.161 1.00 24.48 307 ALA B C 1
ATOM 1640 O O . ALA B 2 8 ? -5.244 -37.962 25.329 1.00 23.94 307 ALA B O 1
ATOM 1642 N N . TYR B 2 9 ? -3.702 -37.661 26.967 1.00 23.25 308 TYR B N 1
ATOM 1643 C CA . TYR B 2 9 ? -3.646 -36.227 26.785 1.00 22.27 308 TYR B CA 1
ATOM 1644 C C . TYR B 2 9 ? -2.838 -35.968 25.496 1.00 22.42 308 TYR B C 1
ATOM 1645 O O . TYR B 2 9 ? -1.845 -36.678 25.167 1.00 22.36 308 TYR B O 1
ATOM 1654 N N . ALA B 2 10 ? -3.265 -34.939 24.783 1.00 21.97 309 ALA B N 1
ATOM 1655 C CA . ALA B 2 10 ? -2.573 -34.516 23.593 1.00 21.20 309 ALA B CA 1
ATOM 1656 C C . ALA B 2 10 ? -1.153 -34.184 24.117 1.00 20.51 309 ALA B C 1
ATOM 1657 O O . ALA B 2 10 ? -0.979 -33.715 25.234 1.00 19.46 309 ALA B O 1
ATOM 1659 N N . GLN B 2 11 ? -0.168 -34.426 23.268 1.00 19.59 310 GLN B N 1
ATOM 1660 C CA . GLN B 2 11 ? 1.240 -34.136 23.512 1.00 20.85 310 GLN B CA 1
ATOM 1661 C C . GLN B 2 11 ? 1.443 -32.639 23.875 1.00 21.50 310 GLN B C 1
ATOM 1662 O O . GLN B 2 11 ? 0.817 -31.754 23.285 1.00 21.77 310 GLN B O 1
ATOM 1668 N N . ARG B 2 12 ? 2.290 -32.353 24.854 1.00 20.82 311 ARG B N 1
ATOM 1669 C CA . ARG B 2 12 ? 2.600 -30.956 25.185 1.00 20.21 311 ARG B CA 1
ATOM 1670 C C . ARG B 2 12 ? 3.403 -30.421 23.984 1.00 20.54 311 ARG B C 1
ATOM 1671 O O . ARG B 2 12 ? 4.310 -31.095 23.482 1.00 18.87 311 ARG B O 1
ATOM 1679 N N . ASN B 2 13 ? 3.045 -29.231 23.512 1.00 19.99 312 ASN B N 1
ATOM 1680 C CA . ASN B 2 13 ? 3.739 -28.597 22.405 1.00 21.32 312 ASN B CA 1
ATOM 1681 C C . ASN B 2 13 ? 4.879 -27.770 23.010 1.00 20.74 312 ASN B C 1
ATOM 1682 O O . ASN B 2 13 ? 4.688 -26.663 23.492 1.00 20.60 312 ASN B O 1
ATOM 1687 N N . THR B 2 14 ? 6.071 -28.325 22.962 1.00 20.33 313 THR B N 1
ATOM 1688 C CA . THR B 2 14 ? 7.239 -27.682 23.519 1.00 21.20 313 THR B CA 1
ATOM 1689 C C . THR B 2 14 ? 7.540 -26.301 22.962 1.00 21.75 313 THR B C 1
ATOM 1690 O O . THR B 2 14 ? 8.159 -25.497 23.655 1.00 21.93 313 THR B O 1
ATOM 1694 N N . GLU B 2 15 ? 7.094 -26.011 21.744 1.00 22.18 314 GLU B N 1
ATOM 1695 C CA . GLU B 2 15 ? 7.355 -24.691 21.159 1.00 24.05 314 GLU B CA 1
ATOM 1696 C C . GLU B 2 15 ? 6.467 -23.617 21.752 1.00 22.92 314 GLU B C 1
ATOM 1697 O O . GLU B 2 15 ? 6.695 -22.428 21.547 1.00 22.06 314 GLU B O 1
ATOM 1703 N N . ASP B 2 16 ? 5.468 -24.028 22.503 1.00 21.60 315 ASP B N 1
ATOM 1704 C CA . ASP B 2 16 ? 4.570 -23.081 23.108 1.00 20.28 315 ASP B CA 1
ATOM 1705 C C . ASP B 2 16 ? 4.990 -22.725 24.543 1.00 19.35 315 ASP B C 1
ATOM 1706 O O . ASP B 2 16 ? 4.248 -21.998 25.222 1.00 17.46 315 ASP B O 1
ATOM 1711 N N . HIS B 2 17 ? 6.133 -23.251 24.985 1.00 17.21 316 HIS B N 1
ATOM 1712 C CA . HIS B 2 17 ? 6.635 -23.057 26.337 1.00 18.94 316 HIS B CA 1
ATOM 1713 C C . HIS B 2 17 ? 8.109 -22.646 26.359 1.00 19.18 316 HIS B C 1
ATOM 1714 O O . HIS B 2 17 ? 8.837 -22.811 25.370 1.00 20.05 316 HIS B O 1
ATOM 1721 N N . PRO B 2 18 ? 8.560 -22.087 27.478 1.00 19.83 317 PRO B N 1
ATOM 1722 C CA . PRO B 2 18 ? 9.959 -21.719 27.529 1.00 19.62 317 PRO B CA 1
ATOM 1723 C C . PRO B 2 18 ? 10.811 -23.005 27.497 1.00 21.00 317 PRO B C 1
ATOM 1724 O O . PRO B 2 18 ? 10.316 -24.093 27.830 1.00 22.33 317 PRO B O 1
ATOM 1728 N N . PRO B 2 19 ? 12.073 -22.904 27.063 1.00 19.88 318 PRO B N 1
ATOM 1729 C CA . PRO B 2 19 ? 12.988 -24.057 27.027 1.00 20.48 318 PRO B CA 1
ATOM 1730 C C . PRO B 2 19 ? 13.546 -24.090 28.459 1.00 20.39 318 PRO B C 1
ATOM 1731 O O . PRO B 2 19 ? 13.415 -23.122 29.190 1.00 21.15 318 PRO B O 1
ATOM 1735 N N . ALA B 2 20 ? 14.180 -25.179 28.850 1.00 20.97 319 ALA B N 1
ATOM 1736 C CA . ALA B 2 20 ? 14.743 -25.282 30.179 1.00 19.99 319 ALA B CA 1
ATOM 1737 C C . ALA B 2 20 ? 15.964 -24.366 30.316 1.00 20.26 319 ALA B C 1
ATOM 1738 O O . ALA B 2 20 ? 16.124 -23.648 31.306 1.00 19.25 319 ALA B O 1
ATOM 1740 N N . TYR B 2 21 ? 16.838 -24.392 29.323 1.00 19.39 320 TYR B N 1
ATOM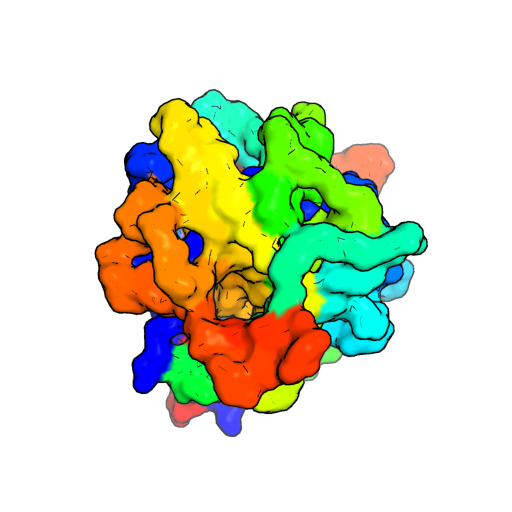 1741 C CA . TYR B 2 21 ? 18.013 -23.581 29.398 1.00 19.82 320 TYR B CA 1
ATOM 1742 C C . TYR B 2 21 ? 17.702 -22.215 28.758 1.00 20.55 320 TYR B C 1
ATOM 1743 O O . TYR B 2 21 ? 17.414 -22.134 27.563 1.00 19.71 320 TYR B O 1
ATOM 1752 N N . ALA B 2 22 ? 17.759 -21.137 29.520 1.00 21.33 321 ALA B N 1
ATOM 1753 C CA . ALA B 2 22 ? 17.463 -19.827 28.925 1.00 21.20 321 ALA B CA 1
ATOM 1754 C C . ALA B 2 22 ? 18.477 -18.894 29.583 1.00 22.58 321 ALA B C 1
ATOM 1755 O O . ALA B 2 22 ? 18.231 -18.339 30.655 1.00 21.17 321 ALA B O 1
ATOM 1757 N N . PRO B 2 23 ? 19.633 -18.705 28.930 1.00 22.90 322 PRO B N 1
ATOM 1758 C CA . PRO B 2 23 ? 20.736 -17.863 29.407 1.00 23.99 322 PRO B CA 1
ATOM 1759 C C . PRO B 2 23 ? 20.392 -16.453 29.966 1.00 23.59 322 PRO B C 1
ATOM 1760 O O . PRO B 2 23 ? 21.044 -15.990 30.895 1.00 25.21 322 PRO B O 1
ATOM 1764 N N . GLY B 2 24 ? 19.378 -15.790 29.415 1.00 22.28 323 GLY B N 1
ATOM 1765 C CA . GLY B 2 24 ? 18.969 -14.479 29.902 1.00 20.35 323 GLY B CA 1
ATOM 1766 C C . GLY B 2 24 ? 18.334 -14.501 31.283 1.00 20.49 323 GLY B C 1
ATOM 1767 O O . GLY B 2 24 ? 18.219 -13.446 31.927 1.00 19.09 323 GLY B O 1
ATOM 1768 N N . TYR B 2 25 ? 17.910 -15.683 31.743 1.00 19.43 324 TYR B N 1
ATOM 1769 C CA . TYR B 2 25 ? 17.346 -15.814 33.083 1.00 19.16 324 TYR B CA 1
ATOM 1770 C C . TYR B 2 25 ? 18.491 -16.614 33.682 1.00 19.72 324 TYR B C 1
ATOM 1771 O O . TYR B 2 25 ? 18.540 -17.840 33.532 1.00 19.39 324 TYR B O 1
ATOM 1780 N N . LYS B 2 26 ? 19.420 -15.913 34.351 1.00 18.87 325 LYS B N 1
ATOM 1781 C CA . LYS B 2 26 ? 20.649 -16.574 34.815 1.00 18.94 325 LYS B CA 1
ATOM 1782 C C . LYS B 2 26 ? 20.535 -17.798 35.705 1.00 18.97 325 LYS B C 1
ATOM 1783 O O . LYS B 2 26 ? 21.276 -18.743 35.538 1.00 19.12 325 LYS B O 1
ATOM 1789 N N . THR B 2 27 ? 19.565 -17.814 36.609 1.00 20.35 326 THR B N 1
ATOM 1790 C CA . THR B 2 27 ? 19.409 -18.955 37.508 1.00 21.03 326 THR B CA 1
ATOM 1791 C C . THR B 2 27 ? 19.114 -20.235 36.732 1.00 20.69 326 THR B C 1
ATOM 1792 O O . THR B 2 27 ? 19.343 -21.328 37.242 1.00 22.85 326 THR B O 1
ATOM 1796 N N . SER B 2 28 ? 18.633 -20.135 35.500 1.00 20.13 327 SER B N 1
ATOM 1797 C CA . SER B 2 28 ? 18.328 -21.382 34.722 1.00 20.11 327 SER B CA 1
ATOM 1798 C C . SER B 2 28 ? 19.568 -22.134 34.226 1.00 21.27 327 SER B C 1
ATOM 1799 O O . SER B 2 28 ? 19.496 -23.349 33.929 1.00 21.64 327 SER B O 1
ATOM 1802 N N . VAL B 2 29 ? 20.704 -21.429 34.149 1.00 20.44 328 VAL B N 1
ATOM 1803 C CA . VAL B 2 29 ? 21.937 -22.024 33.636 1.00 21.14 328 VAL B CA 1
ATOM 1804 C C . VAL B 2 29 ? 22.403 -23.268 34.435 1.00 21.49 328 VAL B C 1
ATOM 1805 O O . VAL B 2 29 ? 22.881 -24.217 33.874 1.00 22.78 328 VAL B O 1
ATOM 1809 N N . LEU B 2 30 ? 22.260 -23.257 35.745 1.00 21.94 329 LEU B N 1
ATOM 1810 C CA . LEU B 2 30 ? 22.710 -24.410 36.542 1.00 22.34 329 LEU B CA 1
ATOM 1811 C C . LEU B 2 30 ? 21.543 -25.288 36.980 1.00 22.06 329 LEU B C 1
ATOM 1812 O O . LEU B 2 30 ? 21.744 -26.337 37.640 1.00 21.80 329 LEU B O 1
ATOM 1817 N N . ARG B 2 31 ? 20.323 -24.890 36.615 1.00 21.24 330 ARG B N 1
ATOM 1818 C CA . ARG B 2 31 ? 19.152 -25.656 37.040 1.00 20.86 330 ARG B CA 1
ATOM 1819 C C . ARG B 2 31 ? 18.314 -26.217 35.903 1.00 21.86 330 ARG B C 1
ATOM 1820 O O . ARG B 2 31 ? 17.071 -26.442 36.046 1.00 22.39 330 ARG B O 1
ATOM 1828 N N . SER B 2 32 ? 18.989 -26.447 34.776 1.00 21.84 331 SER B N 1
ATOM 1829 C CA . SER B 2 32 ? 18.363 -27.024 33.607 1.00 21.91 331 SER B CA 1
ATOM 1830 C C . SER B 2 32 ? 19.112 -28.293 33.186 1.00 21.95 331 SER B C 1
ATOM 1831 O O . SER B 2 32 ? 20.332 -28.307 33.092 1.00 21.30 331 SER B O 1
ATOM 1834 N N . PRO B 2 33 ? 18.372 -29.370 32.889 1.00 22.77 332 PRO B N 1
ATOM 1835 C CA . PRO B 2 33 ? 19.030 -30.618 32.475 1.00 23.04 332 PRO B CA 1
ATOM 1836 C C . PRO B 2 33 ? 19.799 -30.479 31.192 1.00 23.12 332 PRO B C 1
ATOM 1837 O O . PRO B 2 33 ? 19.428 -29.721 30.334 1.00 22.72 332 PRO B O 1
ATOM 1841 N N . LYS B 2 34 ? 20.903 -31.179 31.059 1.00 23.91 333 LYS B N 1
ATOM 1842 C CA . LYS B 2 34 ? 21.563 -31.070 29.787 1.00 25.62 333 LYS B CA 1
ATOM 1843 C C . LYS B 2 34 ? 20.997 -32.118 28.849 1.00 24.24 333 LYS B C 1
ATOM 1844 O O . LYS B 2 34 ? 21.069 -31.954 27.664 1.00 22.72 333 LYS B O 1
ATOM 1850 N N . ASN B 2 35 ? 20.414 -33.199 29.350 1.00 23.08 334 ASN B N 1
ATOM 1851 C CA . ASN B 2 35 ? 19.809 -34.157 28.434 1.00 23.14 334 ASN B CA 1
ATOM 1852 C C . ASN B 2 35 ? 18.416 -33.725 28.007 1.00 22.69 334 ASN B C 1
ATOM 1853 O O . ASN B 2 35 ? 17.738 -33.011 28.757 1.00 21.50 334 ASN B O 1
ATOM 1858 N N . ALA B 2 36 ? 18.016 -34.164 26.818 1.00 21.84 335 ALA B N 1
ATOM 1859 C CA . ALA B 2 36 ? 16.656 -33.900 26.298 1.00 23.56 335 ALA B CA 1
ATOM 1860 C C . ALA B 2 36 ? 15.689 -34.700 27.205 1.00 23.38 335 ALA B C 1
ATOM 1861 O O . ALA B 2 36 ? 16.049 -35.733 27.794 1.00 24.08 335 ALA B O 1
ATOM 1863 N N . LEU B 2 37 ? 14.491 -34.204 27.374 1.00 22.29 336 LEU B N 1
ATOM 1864 C CA . LEU B 2 37 ? 13.501 -34.943 28.134 1.00 20.81 336 LEU B CA 1
ATOM 1865 C C . LEU B 2 37 ? 13.130 -36.172 27.339 1.00 21.10 336 LEU B C 1
ATOM 1866 O O . LEU B 2 37 ? 13.074 -36.141 26.086 1.00 21.08 336 LEU B O 1
ATOM 1871 N N . ILE B 2 38 ? 12.875 -37.254 28.063 1.00 19.85 337 ILE B N 1
ATOM 1872 C CA . ILE B 2 38 ? 12.470 -38.489 27.439 1.00 19.97 337 ILE B CA 1
ATOM 1873 C C . ILE B 2 38 ? 10.932 -38.538 27.392 1.00 20.29 337 ILE B C 1
ATOM 1874 O O . ILE B 2 38 ? 10.272 -38.516 28.426 1.00 20.32 337 ILE B O 1
ATOM 1879 N N . SER B 2 39 ? 10.355 -38.590 26.187 1.00 19.61 338 SER B N 1
ATOM 1880 C CA . SER B 2 39 ? 8.895 -38.642 26.059 1.00 20.32 338 SER B CA 1
ATOM 1881 C C . SER B 2 39 ? 8.384 -40.084 26.260 1.00 21.52 338 SER B C 1
ATOM 1882 O O . SER B 2 39 ? 8.978 -41.027 25.721 1.00 19.01 338 SER B O 1
ATOM 1885 N N . ILE B 2 40 ? 7.291 -40.240 27.002 1.00 20.70 339 ILE B N 1
ATOM 1886 C CA . ILE B 2 40 ? 6.739 -41.565 27.184 1.00 22.17 339 ILE B CA 1
ATOM 1887 C C . ILE B 2 40 ? 5.277 -41.606 26.745 1.00 22.00 339 ILE B C 1
ATOM 1888 O O . ILE B 2 40 ? 4.611 -40.570 26.651 1.00 21.58 339 ILE B O 1
ATOM 1893 N N . ALA B 2 41 ? 4.784 -42.811 26.472 1.00 22.36 340 ALA B N 1
ATOM 1894 C CA . ALA B 2 41 ? 3.368 -42.972 26.101 1.00 22.49 340 ALA B CA 1
ATOM 1895 C C . ALA B 2 41 ? 2.631 -42.980 27.494 1.00 22.43 340 ALA B C 1
ATOM 1896 O O . ALA B 2 41 ? 3.123 -43.546 28.484 1.00 23.26 340 ALA B O 1
ATOM 1898 N N . GLU B 2 42 ? 1.479 -42.329 27.590 1.00 20.69 341 GLU B N 1
ATOM 1899 C CA . GLU B 2 42 ? 0.827 -42.231 28.881 1.00 21.12 341 GLU B CA 1
ATOM 1900 C C . GLU B 2 42 ? 0.163 -43.515 29.397 1.00 20.93 341 GLU B C 1
ATOM 1901 O O . GLU B 2 42 ? -0.326 -44.353 28.622 1.00 21.20 341 GLU B O 1
ATOM 1907 N N . THR B 2 43 ? 0.188 -43.653 30.704 1.00 21.31 342 THR B N 1
ATOM 1908 C CA . THR B 2 43 ? -0.438 -44.781 31.417 1.00 22.02 342 THR B CA 1
ATOM 1909 C C . THR B 2 43 ? -1.392 -44.190 32.429 1.00 22.40 342 THR B C 1
ATOM 1910 O O . THR B 2 43 ? -1.577 -42.957 32.467 1.00 23.89 342 THR B O 1
ATOM 1914 N N . LEU B 2 44 ? -2.036 -45.052 33.214 1.00 21.94 343 LEU B N 1
ATOM 1915 C CA . LEU B 2 44 ? -2.950 -44.578 34.246 1.00 22.00 343 LEU B CA 1
ATOM 1916 C C . LEU B 2 44 ? -2.293 -43.555 35.163 1.00 21.42 343 LEU B C 1
ATOM 1917 O O . LEU B 2 44 ? -2.970 -42.689 35.699 1.00 21.17 343 LEU B O 1
ATOM 1922 N N . SER B 2 45 ? -0.981 -43.690 35.363 1.00 21.27 344 SER B N 1
ATOM 1923 C CA . SER B 2 45 ? -0.239 -42.780 36.224 1.00 20.91 344 SER B CA 1
ATOM 1924 C C . SER B 2 45 ? -0.309 -41.313 35.793 1.00 21.16 344 SER B C 1
ATOM 1925 O O . SER B 2 45 ? -0.432 -40.386 36.633 1.00 22.51 344 SER B O 1
ATOM 1928 N N . GLU B 2 46 ? -0.221 -41.096 34.484 1.00 20.77 345 GLU B N 1
ATOM 1929 C CA . GLU B 2 46 ? -0.227 -39.760 33.934 1.00 20.43 345 GLU B CA 1
ATOM 1930 C C . GLU B 2 46 ? -1.617 -39.208 33.677 1.00 20.23 345 GLU B C 1
ATOM 1931 O O . GLU B 2 46 ? -1.783 -37.987 33.606 1.00 20.27 345 GLU B O 1
ATOM 1937 N N . VAL B 2 47 ? -2.638 -40.048 33.569 1.00 19.87 346 VAL B N 1
ATOM 1938 C CA . VAL B 2 47 ? -3.933 -39.442 33.283 1.00 21.24 346 VAL B CA 1
ATOM 1939 C C . VAL B 2 47 ? -4.832 -39.266 34.506 1.00 21.73 346 VAL B C 1
ATOM 1940 O O . VAL B 2 47 ? -5.978 -38.893 34.369 1.00 21.08 346 VAL B O 1
ATOM 1944 N N . THR B 2 48 ? -4.303 -39.556 35.697 1.00 22.60 347 THR B N 1
ATOM 1945 C CA . THR B 2 48 ? -5.057 -39.457 36.950 1.00 22.92 347 THR B CA 1
ATOM 1946 C C . THR B 2 48 ? -4.463 -38.332 37.812 1.00 23.57 347 THR B C 1
ATOM 1947 O O . THR B 2 48 ? -3.325 -37.870 37.576 1.00 24.06 347 THR B O 1
ATOM 1951 N N . ALA B 2 49 ? -5.213 -37.907 38.814 1.00 22.52 348 ALA B N 1
ATOM 1952 C CA . ALA B 2 49 ? -4.774 -36.844 39.681 1.00 23.72 348 ALA B CA 1
ATOM 1953 C C . ALA B 2 49 ? -5.651 -36.844 40.919 1.00 24.39 348 ALA B C 1
ATOM 1954 O O . ALA B 2 49 ? -6.752 -37.400 40.917 1.00 25.54 348 ALA B O 1
ATOM 1956 N N . PRO B 2 50 ? -5.210 -36.162 41.983 1.00 25.89 349 PRO B N 1
ATOM 1957 C CA . PRO B 2 50 ? -6.045 -36.164 43.202 1.00 26.65 349 PRO B CA 1
ATOM 1958 C C . PRO B 2 50 ? -7.268 -35.284 43.178 1.00 27.40 349 PRO B C 1
ATOM 1959 O O . PRO B 2 50 ? -7.387 -34.402 42.335 1.00 26.80 349 PRO B O 1
ATOM 1963 N N . HIS B 2 51 ? -8.161 -35.518 44.138 1.00 28.92 350 HIS B N 1
ATOM 1964 C CA . HIS B 2 51 ? -9.382 -34.751 44.280 1.00 30.52 350 HIS B CA 1
ATOM 1965 C C . HIS B 2 51 ? -9.322 -34.028 45.617 1.00 31.72 350 HIS B C 1
ATOM 1966 O O . HIS B 2 51 ? -8.891 -34.612 46.615 1.00 31.84 350 HIS B O 1
ATOM 1973 N N . PHE B 2 52 ? -9.697 -32.751 45.625 1.00 31.69 351 PHE B N 1
ATOM 1974 C CA . PHE B 2 52 ? -9.714 -31.956 46.844 1.00 33.07 351 PHE B CA 1
ATOM 1975 C C . PHE B 2 52 ? -11.164 -31.582 47.099 1.00 34.79 351 PHE B C 1
ATOM 1976 O O . PHE B 2 52 ? -11.847 -31.066 46.202 1.00 34.70 351 PHE B O 1
ATOM 1984 N N . SER B 2 53 ? -11.657 -31.876 48.297 1.00 35.73 352 SER B N 1
ATOM 1985 C CA . SER B 2 53 ? -13.054 -31.577 48.586 1.00 38.54 352 SER B CA 1
ATOM 1986 C C . SER B 2 53 ? -13.244 -30.196 49.099 1.00 39.16 352 SER B C 1
ATOM 1987 O O . SER B 2 53 ? -12.452 -29.673 49.904 1.00 40.21 352 SER B O 1
ATOM 1990 N N . ALA B 2 54 ? -14.311 -29.607 48.592 1.00 40.20 353 ALA B N 1
ATOM 1991 C CA . ALA B 2 54 ? -14.716 -28.263 48.914 1.00 41.21 353 ALA B CA 1
ATOM 1992 C C . ALA B 2 54 ? -14.825 -28.042 50.421 1.00 41.75 353 ALA B C 1
ATOM 1993 O O . ALA B 2 54 ? -14.523 -26.984 50.897 1.00 40.83 353 ALA B O 1
ATOM 1995 N N . ASP B 2 55 ? -15.269 -29.056 51.154 1.00 44.19 354 ASP B N 1
ATOM 1996 C CA . ASP B 2 55 ? -15.403 -29.004 52.615 1.00 46.30 354 ASP B CA 1
ATOM 1997 C C . ASP B 2 55 ? -14.200 -28.483 53.347 1.00 46.41 354 ASP B C 1
ATOM 1998 O O . ASP B 2 55 ? -14.319 -27.912 54.426 1.00 46.86 354 ASP B O 1
ATOM 2003 N N . LYS B 2 56 ? -13.034 -28.747 52.783 1.00 46.17 355 LYS B N 1
ATOM 2004 C CA . LYS B 2 56 ? -11.791 -28.333 53.396 1.00 46.06 355 LYS B CA 1
ATOM 2005 C C . LYS B 2 56 ? -11.447 -26.833 53.285 1.00 44.66 355 LYS B C 1
ATOM 2006 O O . LYS B 2 56 ? -10.662 -26.316 54.080 1.00 45.09 355 LYS B O 1
ATOM 2012 N N . PHE B 2 57 ? -12.040 -26.129 52.335 1.00 41.84 356 PHE B N 1
ATOM 2013 C CA . PHE B 2 57 ? -11.738 -24.718 52.147 1.00 39.87 356 PHE B CA 1
ATOM 2014 C C . PHE B 2 57 ? -12.496 -23.775 53.063 1.00 38.74 356 PHE B C 1
ATOM 2015 O O . PHE B 2 57 ? -13.681 -23.956 53.282 1.00 39.14 356 PHE B O 1
ATOM 2023 N N . GLY B 2 58 ? -11.837 -22.752 53.588 1.00 37.15 357 GLY B N 1
ATOM 2024 C CA . GLY B 2 58 ? -12.532 -21.795 54.443 1.00 34.79 357 GLY B CA 1
ATOM 2025 C C . GLY B 2 58 ? -13.256 -20.769 53.587 1.00 34.11 357 GLY B C 1
ATOM 2026 O O . GLY B 2 58 ? -13.000 -20.689 52.371 1.00 33.89 357 GLY B O 1
ATOM 2027 N N . PRO B 2 59 ? -14.156 -19.954 54.171 1.00 33.05 358 PRO B N 1
ATOM 2028 C CA . PRO B 2 59 ? -14.911 -18.940 53.423 1.00 31.80 358 PRO B CA 1
ATOM 2029 C C . PRO B 2 59 ? -14.122 -17.774 52.812 1.00 30.21 358 PRO B C 1
ATOM 2030 O O . PRO B 2 59 ? -14.541 -17.189 51.799 1.00 31.08 358 PRO B O 1
ATOM 2034 N N . LYS B 2 60 ? -12.991 -17.445 53.413 1.00 28.42 359 LYS B N 1
ATOM 2035 C CA . LYS B 2 60 ? -12.133 -16.375 52.901 1.00 27.46 359 LYS B CA 1
ATOM 2036 C C . LYS B 2 60 ? -10.890 -16.880 52.137 1.00 25.15 359 LYS B C 1
ATOM 2037 O O . LYS B 2 60 ? -9.964 -16.131 51.842 1.00 24.75 359 LYS B O 1
ATOM 2043 N N . ASP B 2 61 ? -10.867 -18.157 51.783 1.00 24.59 360 ASP B N 1
ATOM 2044 C CA . ASP B 2 61 ? -9.686 -18.677 51.081 1.00 23.01 360 ASP B CA 1
ATOM 2045 C C . ASP B 2 61 ? -9.404 -17.963 49.740 1.00 22.34 360 ASP B C 1
ATOM 2046 O O . ASP B 2 61 ? -8.258 -17.880 49.349 1.00 21.96 360 ASP B O 1
ATOM 2051 N N . ASN B 2 62 ? -10.429 -17.443 49.065 1.00 20.44 361 ASN B N 1
ATOM 2052 C CA . ASN B 2 62 ? -10.204 -16.763 47.788 1.00 21.95 361 ASN B CA 1
ATOM 2053 C C . ASN B 2 62 ? -10.319 -15.245 47.957 1.00 21.54 361 ASN B C 1
ATOM 2054 O O . ASN B 2 62 ? -10.572 -14.520 46.988 1.00 21.37 361 ASN B O 1
ATOM 2059 N N . ASP B 2 63 ? -10.119 -14.764 49.179 1.00 20.79 362 ASP B N 1
ATOM 2060 C CA . ASP B 2 63 ? -10.277 -13.314 49.408 1.00 21.93 362 ASP B CA 1
ATOM 2061 C C . ASP B 2 63 ? -9.031 -12.856 50.084 1.00 22.13 362 ASP B C 1
ATOM 2062 O O . ASP B 2 63 ? -8.962 -12.831 51.331 1.00 23.21 362 ASP B O 1
ATOM 2067 N N . LEU B 2 64 ? -8.028 -12.528 49.265 1.00 21.71 363 LEU B N 1
ATOM 2068 C CA . LEU B 2 64 ? -6.726 -12.104 49.796 1.00 21.77 363 LEU B CA 1
ATOM 2069 C C . LEU B 2 64 ? -6.807 -10.755 50.475 1.00 22.21 363 LEU B C 1
ATOM 2070 O O . LEU B 2 64 ? -5.868 -10.338 51.170 1.00 22.24 363 LEU B O 1
ATOM 2075 N N . ILE B 2 65 ? -7.916 -10.052 50.289 1.00 21.25 364 ILE B N 1
ATOM 2076 C CA . ILE B 2 65 ? -8.040 -8.761 50.969 1.00 21.60 364 ILE B CA 1
ATOM 2077 C C . ILE B 2 65 ? -8.351 -8.957 52.461 1.00 23.02 364 ILE B C 1
ATOM 2078 O O . ILE B 2 65 ? -7.791 -8.242 53.329 1.00 25.22 364 ILE B O 1
ATOM 2083 N N . LEU B 2 66 ? -9.233 -9.908 52.774 1.00 22.51 365 LEU B N 1
ATOM 2084 C CA . LEU B 2 66 ? -9.610 -10.143 54.153 1.00 23.47 365 LEU B CA 1
ATOM 2085 C C . LEU B 2 66 ? -9.040 -11.351 54.819 1.00 24.27 365 LEU B C 1
ATOM 2086 O O . LEU B 2 66 ? -9.105 -11.464 56.055 1.00 24.56 365 LEU B O 1
ATOM 2091 N N . ASN B 2 67 ? -8.463 -12.275 54.076 1.00 24.06 366 ASN B N 1
ATOM 2092 C CA . ASN B 2 67 ? -8.043 -13.469 54.792 1.00 25.03 366 ASN B CA 1
ATOM 2093 C C . ASN B 2 67 ? -6.861 -13.379 55.744 1.00 26.78 366 ASN B C 1
ATOM 2094 O O . ASN B 2 67 ? -6.525 -14.336 56.406 1.00 26.58 366 ASN B O 1
ATOM 2099 N N . TYR B 2 68 ? -6.244 -12.228 55.841 1.00 28.00 367 TYR B N 1
ATOM 2100 C CA . TYR B 2 68 ? -5.136 -12.096 56.771 1.00 30.47 367 TYR B CA 1
ATOM 2101 C C . TYR B 2 68 ? -5.261 -10.729 57.399 1.00 30.33 367 TYR B C 1
ATOM 2102 O O . TYR B 2 68 ? -4.306 -10.204 57.970 1.00 31.54 367 TYR B O 1
ATOM 2111 N N . ALA B 2 69 ? -6.415 -10.113 57.262 1.00 31.60 368 ALA B N 1
ATOM 2112 C CA . ALA B 2 69 ? -6.573 -8.766 57.807 1.00 33.12 368 ALA B CA 1
ATOM 2113 C C . ALA B 2 69 ? -6.725 -8.887 59.324 1.00 34.58 368 ALA B C 1
ATOM 2114 O O . ALA B 2 69 ? -7.561 -9.660 59.784 1.00 34.71 368 ALA B O 1
ATOM 2116 N N . LYS B 2 70 ? -5.883 -8.196 60.096 1.00 36.66 369 LYS B N 1
ATOM 2117 C CA . LYS B 2 70 ? -5.974 -8.253 61.592 1.00 38.80 369 LYS B CA 1
ATOM 2118 C C . LYS B 2 70 ? -6.626 -7.002 62.193 1.00 39.28 369 LYS B C 1
ATOM 2119 O O . LYS B 2 70 ? -7.645 -7.129 62.824 1.00 39.30 369 LYS B O 1
ATOM 2125 N N . ASP B 2 71 ? -6.036 -5.811 62.020 1.00 39.50 370 ASP B N 1
ATOM 2126 C CA . ASP B 2 71 ? -6.628 -4.589 62.563 1.00 40.67 370 ASP B CA 1
ATOM 2127 C C . ASP B 2 71 ? -7.234 -3.700 61.536 1.00 38.40 370 ASP B C 1
ATOM 2128 O O . ASP B 2 71 ? -7.999 -2.810 61.876 1.00 38.70 370 ASP B O 1
ATOM 2133 N N . GLY B 2 72 ? -6.852 -3.873 60.292 1.00 35.56 371 GLY B N 1
ATOM 2134 C CA . GLY B 2 72 ? -7.424 -3.010 59.273 1.00 31.50 371 GLY B CA 1
ATOM 2135 C C . GLY B 2 72 ? -7.358 -3.759 57.984 1.00 28.91 371 GLY B C 1
ATOM 2136 O O . GLY B 2 72 ? -7.075 -4.951 57.988 1.00 27.07 371 GLY B O 1
ATOM 2137 N N . LEU B 2 73 ? -7.624 -3.042 56.891 1.00 27.13 372 LEU B N 1
ATOM 2138 C CA . LEU B 2 73 ? -7.559 -3.596 55.568 1.00 24.71 372 LEU B CA 1
ATOM 2139 C C . LEU B 2 73 ? -6.130 -3.432 55.005 1.00 23.63 372 LEU B C 1
ATOM 2140 O O . LEU B 2 73 ? -5.364 -2.535 55.424 1.00 22.57 372 LEU B O 1
ATOM 2145 N N . PRO B 2 74 ? -5.738 -4.320 54.071 1.00 23.22 373 PRO B N 1
ATOM 2146 C CA . PRO B 2 74 ? -4.385 -4.124 53.515 1.00 23.13 373 PRO B CA 1
ATOM 2147 C C . PRO B 2 74 ? -4.375 -2.792 52.666 1.00 21.96 373 PRO B C 1
ATOM 2148 O O . PRO B 2 74 ? -5.434 -2.323 52.228 1.00 21.68 373 PRO B O 1
ATOM 2152 N N . ILE B 2 75 ? -3.214 -2.159 52.486 1.00 21.90 374 ILE B N 1
ATOM 2153 C CA . ILE B 2 75 ? -3.103 -0.939 51.670 1.00 20.51 374 ILE B CA 1
ATOM 2154 C C . ILE B 2 75 ? -2.889 -1.353 50.191 1.00 20.42 374 ILE B C 1
ATOM 2155 O O . ILE B 2 75 ? -2.159 -2.309 49.914 1.00 21.37 374 ILE B O 1
ATOM 2160 N N . GLY B 2 76 ? -3.518 -0.662 49.250 1.00 18.91 375 GLY B N 1
ATOM 2161 C CA . GLY B 2 76 ? -3.277 -0.974 47.852 1.00 19.73 375 GLY B CA 1
ATOM 2162 C C . GLY B 2 76 ? -4.543 -1.020 47.042 1.00 19.62 375 GLY B C 1
ATOM 2163 O O . GLY B 2 76 ? -5.636 -0.849 47.602 1.00 18.81 375 GLY B O 1
ATOM 2164 N N . GLU B 2 77 ? -4.402 -1.311 45.752 1.00 20.17 376 GLU B N 1
ATOM 2165 C CA . GLU B 2 77 ? -5.537 -1.306 44.812 1.00 20.28 376 GLU B CA 1
ATOM 2166 C C . GLU B 2 77 ? -6.357 -2.556 44.901 1.00 20.34 376 GLU B C 1
ATOM 2167 O O . GLU B 2 77 ? -5.859 -3.660 44.597 1.00 20.61 376 GLU B O 1
ATOM 2173 N N . ARG B 2 78 ? -7.628 -2.370 45.222 1.00 19.23 377 ARG B N 1
ATOM 2174 C CA . ARG B 2 78 ? -8.576 -3.451 45.333 1.00 19.32 377 ARG B CA 1
ATOM 2175 C C . ARG B 2 78 ? -8.943 -3.973 43.925 1.00 19.48 377 ARG B C 1
ATOM 2176 O O . ARG B 2 78 ? -9.459 -3.210 43.091 1.00 18.52 377 ARG B O 1
ATOM 2184 N N . VAL B 2 79 ? -8.690 -5.251 43.663 1.00 18.53 378 VAL B N 1
ATOM 2185 C CA . VAL B 2 79 ? -9.025 -5.828 42.369 1.00 18.44 378 VAL B CA 1
ATOM 2186 C C . VAL B 2 79 ? -9.620 -7.207 42.476 1.00 18.02 378 VAL B C 1
ATOM 2187 O O . VAL B 2 79 ? -9.230 -8.005 43.359 1.00 19.08 378 VAL B O 1
ATOM 2191 N N . ILE B 2 80 ? -10.551 -7.484 41.580 1.00 16.33 379 ILE B N 1
ATOM 2192 C CA . ILE B 2 80 ? -11.141 -8.830 41.445 1.00 18.22 379 ILE B CA 1
ATOM 2193 C C . ILE B 2 80 ? -10.520 -9.444 40.185 1.00 17.96 379 ILE B C 1
ATOM 2194 O O . ILE B 2 80 ? -10.321 -8.743 39.181 1.00 16.63 379 ILE B O 1
ATOM 2199 N N . VAL B 2 81 ? -10.151 -10.716 40.242 1.00 17.93 380 VAL B N 1
ATOM 2200 C CA . VAL B 2 81 ? -9.600 -11.399 39.064 1.00 19.39 380 VAL B CA 1
ATOM 2201 C C . VAL B 2 81 ? -10.493 -12.632 38.896 1.00 19.05 380 VAL B C 1
ATOM 2202 O O . VAL B 2 81 ? -10.803 -13.342 39.892 1.00 19.92 380 VAL B O 1
ATOM 2206 N N . HIS B 2 82 ? -11.001 -12.855 37.671 1.00 19.10 381 HIS B N 1
ATOM 2207 C CA . HIS B 2 82 ? -11.876 -13.982 37.433 1.00 18.44 381 HIS B CA 1
ATOM 2208 C C . HIS B 2 82 ? -11.642 -14.442 36.031 1.00 19.51 381 HIS B C 1
ATOM 2209 O O . HIS B 2 82 ? -11.088 -13.703 35.199 1.00 18.36 381 HIS B O 1
ATOM 2216 N N . GLY B 2 83 ? -12.097 -15.645 35.733 1.00 19.71 382 GLY B N 1
ATOM 2217 C CA . GLY B 2 83 ? -11.910 -16.134 34.379 1.00 19.12 382 GLY B CA 1
ATOM 2218 C C . GLY B 2 83 ? -12.320 -17.601 34.340 1.00 19.27 382 GLY B C 1
ATOM 2219 O O . GLY B 2 83 ? -12.918 -18.103 35.298 1.00 18.78 382 GLY B O 1
ATOM 2220 N N . TYR B 2 84 ? -11.968 -18.268 33.242 1.00 18.60 383 TYR B N 1
ATOM 2221 C CA . TYR B 2 84 ? -12.326 -19.677 33.024 1.00 19.82 383 TYR B CA 1
ATOM 2222 C C . TYR B 2 84 ? -11.139 -20.560 32.732 1.00 19.64 383 TYR B C 1
ATOM 2223 O O . TYR B 2 84 ? -10.215 -20.163 32.005 1.00 20.55 383 TYR B O 1
ATOM 2232 N N . VAL B 2 85 ? -11.180 -21.769 33.268 1.00 19.01 384 VAL B N 1
ATOM 2233 C CA . VAL B 2 85 ? -10.137 -22.741 33.010 1.00 19.04 384 VAL B CA 1
ATOM 2234 C C . VAL B 2 85 ? -10.810 -23.756 32.037 1.00 20.88 384 VAL B C 1
ATOM 2235 O O . VAL B 2 85 ? -11.890 -24.300 32.345 1.00 19.59 384 VAL B O 1
ATOM 2239 N N . ARG B 2 86 ? -10.156 -24.005 30.898 1.00 20.97 385 ARG B N 1
ATOM 2240 C CA . ARG B 2 86 ? -10.674 -24.903 29.872 1.00 22.55 385 ARG B CA 1
ATOM 2241 C C . ARG B 2 86 ? -9.553 -25.801 29.404 1.00 21.35 385 ARG B C 1
ATOM 2242 O O . ARG B 2 86 ? -8.402 -25.479 29.662 1.00 21.64 385 ARG B O 1
ATOM 2250 N N . ASP B 2 87 ? -9.862 -26.903 28.711 1.00 20.15 386 ASP B N 1
ATOM 2251 C CA . ASP B 2 87 ? -8.755 -27.698 28.192 1.00 19.58 386 ASP B CA 1
ATOM 2252 C C . ASP B 2 87 ? -8.531 -27.227 26.753 1.00 20.29 386 ASP B C 1
ATOM 2253 O O . ASP B 2 87 ? -9.281 -26.397 26.248 1.00 18.83 386 ASP B O 1
ATOM 2258 N N . GLN B 2 88 ? -7.514 -27.744 26.079 1.00 20.21 387 GLN B N 1
ATOM 2259 C CA . GLN B 2 88 ? -7.223 -27.257 24.739 1.00 22.42 387 GLN B CA 1
ATOM 2260 C C . GLN B 2 88 ? -8.295 -27.437 23.690 1.00 22.96 387 GLN B C 1
ATOM 2261 O O . GLN B 2 88 ? -8.290 -26.736 22.674 1.00 25.57 387 GLN B O 1
ATOM 2267 N N . PHE B 2 89 ? -9.224 -28.359 23.928 1.00 22.82 388 PHE B N 1
ATOM 2268 C CA . PHE B 2 89 ? -10.357 -28.603 23.021 1.00 23.21 388 PHE B CA 1
ATOM 2269 C C . PHE B 2 89 ? -11.578 -27.788 23.480 1.00 23.55 388 PHE B C 1
ATOM 2270 O O . PHE B 2 89 ? -12.704 -28.020 23.047 1.00 24.80 388 PHE B O 1
ATOM 2278 N N . GLY B 2 90 ? -11.354 -26.840 24.385 1.00 22.62 389 GLY B N 1
ATOM 2279 C CA . GLY B 2 90 ? -12.446 -25.986 24.826 1.00 23.47 389 GLY B CA 1
ATOM 2280 C C . GLY B 2 90 ? -13.383 -26.510 25.921 1.00 24.33 389 GLY B C 1
ATOM 2281 O O . GLY B 2 90 ? -14.336 -25.840 26.283 1.00 26.09 389 GLY B O 1
ATOM 2282 N N . ARG B 2 91 ? -13.159 -27.696 26.455 1.00 24.54 390 ARG B N 1
ATOM 2283 C CA . ARG B 2 91 ? -14.020 -28.195 27.529 1.00 23.72 390 ARG B CA 1
ATOM 2284 C C . ARG B 2 91 ? -13.694 -27.574 28.861 1.00 23.09 390 ARG B C 1
ATOM 2285 O O . ARG B 2 91 ? -12.528 -27.395 29.206 1.00 23.21 390 ARG B O 1
ATOM 2293 N N . PRO B 2 92 ? -14.709 -27.244 29.644 1.00 23.97 391 PRO B N 1
ATOM 2294 C CA . PRO B 2 92 ? -14.449 -26.650 30.960 1.00 23.50 391 PRO B CA 1
ATOM 2295 C C . PRO B 2 92 ? -13.708 -27.625 31.884 1.00 23.60 391 PRO B C 1
ATOM 2296 O O . PRO B 2 92 ? -13.863 -28.852 31.798 1.00 22.95 391 PRO B O 1
ATOM 2300 N N . VAL B 2 93 ? -12.882 -27.073 32.763 1.00 22.84 392 VAL B N 1
ATOM 2301 C CA . VAL B 2 93 ? -12.150 -27.900 33.699 1.00 22.79 392 VAL B CA 1
ATOM 2302 C C . VAL B 2 93 ? -12.834 -27.670 35.073 1.00 23.04 392 VAL B C 1
ATOM 2303 O O . VAL B 2 93 ? -12.759 -26.575 35.661 1.00 23.06 392 VAL B O 1
ATOM 2307 N N . LYS B 2 94 ? -13.539 -28.714 35.530 1.00 22.76 393 LYS B N 1
ATOM 2308 C CA . LYS B 2 94 ? -14.338 -28.685 36.764 1.00 23.55 393 LYS B CA 1
ATOM 2309 C C . LYS B 2 94 ? -13.619 -29.134 37.989 1.00 22.25 393 LYS B C 1
ATOM 2310 O O . LYS B 2 94 ? -12.914 -30.131 37.945 1.00 21.80 393 LYS B O 1
ATOM 2316 N N . ASN B 2 95 ? -13.803 -28.394 39.075 1.00 23.11 394 ASN B N 1
ATOM 2317 C CA . ASN B 2 95 ? -13.236 -28.751 40.367 1.00 24.13 394 ASN B CA 1
ATOM 2318 C C . ASN B 2 95 ? -11.714 -28.908 40.381 1.00 23.40 394 ASN B C 1
ATOM 2319 O O . ASN B 2 95 ? -11.131 -29.783 41.065 1.00 22.49 394 ASN B O 1
ATOM 2324 N N . ALA B 2 96 ? -11.073 -27.991 39.671 1.00 21.45 395 ALA B N 1
ATOM 2325 C CA . ALA B 2 96 ? -9.628 -27.935 39.624 1.00 20.38 395 ALA B CA 1
ATOM 2326 C C . ALA B 2 96 ? -9.207 -27.032 40.792 1.00 20.36 395 ALA B C 1
ATOM 2327 O O . ALA B 2 96 ? -9.876 -26.029 41.119 1.00 20.07 395 ALA B O 1
ATOM 2329 N N . LEU B 2 97 ? -8.078 -27.394 41.401 1.00 20.39 396 LEU B N 1
ATOM 2330 C CA . LEU B 2 97 ? -7.515 -26.644 42.511 1.00 20.27 396 LEU B CA 1
ATOM 2331 C C . LEU B 2 97 ? -6.583 -25.567 41.925 1.00 19.99 396 LEU B C 1
ATOM 2332 O O . LEU B 2 97 ? -5.522 -25.889 41.312 1.00 19.48 396 LEU B O 1
ATOM 2337 N N . VAL B 2 98 ? -6.955 -24.315 42.189 1.00 19.96 397 VAL B N 1
ATOM 2338 C CA . VAL B 2 98 ? -6.205 -23.137 41.733 1.00 20.70 397 VAL B CA 1
ATOM 2339 C C . VAL B 2 98 ? -5.618 -22.444 42.967 1.00 20.19 397 VAL B C 1
ATOM 2340 O O . VAL B 2 98 ? -6.379 -22.018 43.856 1.00 21.27 397 VAL B O 1
ATOM 2344 N N . GLU B 2 99 ? -4.295 -22.363 43.048 1.00 18.83 398 GLU B N 1
ATOM 2345 C CA . GLU B 2 99 ? -3.661 -21.696 44.187 1.00 19.07 398 GLU B CA 1
ATOM 2346 C C . GLU B 2 99 ? -2.869 -20.502 43.704 1.00 19.26 398 GLU B C 1
ATOM 2347 O O . GLU B 2 99 ? -2.259 -20.580 42.629 1.00 18.30 398 GLU B O 1
ATOM 2353 N N . VAL B 2 100 ? -2.863 -19.401 44.459 1.00 18.32 399 VAL B N 1
ATOM 2354 C CA . VAL B 2 100 ? -2.117 -18.204 44.030 1.00 17.15 399 VAL B CA 1
ATOM 2355 C C . VAL B 2 100 ? -1.284 -17.691 45.153 1.00 17.88 399 VAL B C 1
ATOM 2356 O O . VAL B 2 100 ? -1.583 -17.978 46.313 1.00 16.40 399 VAL B O 1
ATOM 2360 N N . TRP B 2 101 ? -0.202 -16.983 44.833 1.00 18.46 400 TRP B N 1
ATOM 2361 C CA . TRP B 2 101 ? 0.610 -16.353 45.857 1.00 17.73 400 TRP B CA 1
ATOM 2362 C C . TRP B 2 101 ? 1.206 -15.131 45.183 1.00 19.10 400 TRP B C 1
ATOM 2363 O O . TRP B 2 101 ? 1.406 -15.133 43.951 1.00 20.40 400 TRP B O 1
ATOM 2374 N N . GLN B 2 102 ? 1.516 -14.103 45.963 1.00 17.85 401 GLN B N 1
ATOM 2375 C CA . GLN B 2 102 ? 1.968 -12.846 45.377 1.00 18.26 401 GLN B CA 1
ATOM 2376 C C . GLN B 2 102 ? 2.571 -11.956 46.450 1.00 18.45 401 GLN B C 1
ATOM 2377 O O . GLN B 2 102 ? 2.453 -12.231 47.655 1.00 18.61 401 GLN B O 1
ATOM 2383 N N . ALA B 2 103 ? 3.157 -10.855 45.992 1.00 18.47 402 ALA B N 1
ATOM 2384 C CA . ALA B 2 103 ? 3.728 -9.821 46.868 1.00 18.55 402 ALA B CA 1
ATOM 2385 C C . ALA B 2 103 ? 2.616 -8.830 47.259 1.00 19.32 402 ALA B C 1
ATOM 2386 O O . ALA B 2 103 ? 1.503 -8.880 46.700 1.00 18.91 402 ALA B O 1
ATOM 2388 N N . ASN B 2 104 ? 2.892 -7.911 48.189 1.00 19.54 403 ASN B N 1
ATOM 2389 C CA . ASN B 2 104 ? 1.881 -6.923 48.510 1.00 19.36 403 ASN B CA 1
ATOM 2390 C C . ASN B 2 104 ? 2.018 -5.711 47.564 1.00 19.43 403 ASN B C 1
ATOM 2391 O O . ASN B 2 104 ? 2.712 -5.798 46.571 1.00 18.29 403 ASN B O 1
ATOM 2396 N N . ALA B 2 105 ? 1.354 -4.605 47.885 1.00 18.53 404 ALA B N 1
ATOM 2397 C CA . ALA B 2 105 ? 1.342 -3.405 47.046 1.00 18.80 404 ALA B CA 1
ATOM 2398 C C . ALA B 2 105 ? 2.744 -2.761 46.841 1.00 19.97 404 ALA B C 1
ATOM 2399 O O . ALA B 2 105 ? 2.982 -2.062 45.839 1.00 21.80 404 ALA B O 1
ATOM 2401 N N . SER B 2 106 ? 3.685 -3.005 47.763 1.00 18.46 405 SER B N 1
ATOM 2402 C CA . SER B 2 106 ? 5.046 -2.474 47.677 1.00 18.33 405 SER B CA 1
ATOM 2403 C C . SER B 2 106 ? 5.936 -3.393 46.897 1.00 18.93 405 SER B C 1
ATOM 2404 O O . SER B 2 106 ? 7.071 -3.023 46.651 1.00 20.85 405 SER B O 1
ATOM 2407 N N . GLY B 2 107 ? 5.444 -4.581 46.524 1.00 19.95 406 GLY B N 1
ATOM 2408 C CA . GLY B 2 107 ? 6.277 -5.547 45.815 1.00 19.39 406 GLY B CA 1
ATOM 2409 C C . GLY B 2 107 ? 7.055 -6.424 46.817 1.00 21.00 406 GLY B C 1
ATOM 2410 O O . GLY B 2 107 ? 7.990 -7.112 46.478 1.00 20.37 406 GLY B O 1
ATOM 2411 N N . ARG B 2 108 ? 6.613 -6.449 48.071 1.00 21.32 407 ARG B N 1
ATOM 2412 C CA . ARG B 2 108 ? 7.271 -7.217 49.121 1.00 22.03 407 ARG B CA 1
ATOM 2413 C C . ARG B 2 108 ? 6.515 -8.521 49.479 1.00 22.23 407 ARG B C 1
ATOM 2414 O O . ARG B 2 108 ? 5.297 -8.487 49.737 1.00 21.76 407 ARG B O 1
ATOM 2422 N N . TYR B 2 109 ? 7.233 -9.652 49.507 1.00 22.31 408 TYR B N 1
ATOM 2423 C CA . TYR B 2 109 ? 6.656 -10.931 49.910 1.00 23.33 408 TYR B CA 1
ATOM 2424 C C . TYR B 2 109 ? 6.761 -11.069 51.416 1.00 25.52 408 TYR B C 1
ATOM 2425 O O . TYR B 2 109 ? 7.680 -10.524 52.032 1.00 25.36 408 TYR B O 1
ATOM 2434 N N . ARG B 2 110 ? 5.838 -11.836 51.980 1.00 27.71 409 ARG B N 1
ATOM 2435 C CA . ARG B 2 110 ? 5.775 -11.987 53.400 1.00 32.14 409 ARG B CA 1
ATOM 2436 C C . ARG B 2 110 ? 6.639 -13.173 53.852 1.00 33.74 409 ARG B C 1
ATOM 2437 O O . ARG B 2 110 ? 6.145 -14.275 54.135 1.00 34.27 409 ARG B O 1
ATOM 2445 N N . HIS B 2 111 ? 7.941 -12.914 53.831 1.00 35.73 410 HIS B N 1
ATOM 2446 C CA . HIS B 2 111 ? 8.942 -13.854 54.265 1.00 37.82 410 HIS B CA 1
ATOM 2447 C C . HIS B 2 111 ? 10.270 -13.178 54.608 1.00 39.00 410 HIS B C 1
ATOM 2448 O O . HIS B 2 111 ? 10.650 -12.229 53.916 1.00 39.31 410 HIS B O 1
ATOM 2455 N N . PRO B 2 112 ? 10.954 -13.626 55.699 1.00 39.72 411 PRO B N 1
ATOM 2456 C CA . PRO B 2 112 ? 12.266 -13.070 56.127 1.00 40.15 411 PRO B CA 1
ATOM 2457 C C . PRO B 2 112 ? 13.289 -13.022 54.989 1.00 39.47 411 PRO B C 1
ATOM 2458 O O . PRO B 2 112 ? 14.170 -12.183 54.959 1.00 40.04 411 PRO B O 1
ATOM 2462 N N . ASN B 2 113 ? 13.160 -13.961 54.057 1.00 39.59 412 ASN B N 1
ATOM 2463 C CA . ASN B 2 113 ? 14.063 -13.998 52.917 1.00 39.82 412 ASN B CA 1
ATOM 2464 C C . ASN B 2 113 ? 13.982 -12.739 52.017 1.00 37.85 412 ASN B C 1
ATOM 2465 O O . ASN B 2 113 ? 14.959 -12.338 51.419 1.00 38.13 412 ASN B O 1
ATOM 2470 N N . ASP B 2 114 ? 12.810 -12.126 51.946 1.00 35.66 413 ASP B N 1
ATOM 2471 C CA . ASP B 2 114 ? 12.633 -10.922 51.139 1.00 32.92 413 ASP B CA 1
ATOM 2472 C C . ASP B 2 114 ? 13.097 -9.728 51.975 1.00 32.12 413 ASP B C 1
ATOM 2473 O O . ASP B 2 114 ? 12.484 -9.363 52.967 1.00 31.46 413 ASP B O 1
ATOM 2478 N N . GLN B 2 115 ? 14.190 -9.129 51.548 1.00 32.27 414 GLN B N 1
ATOM 2479 C CA . GLN B 2 115 ? 14.766 -7.990 52.244 1.00 33.05 414 GLN B CA 1
ATOM 2480 C C . GLN B 2 115 ? 14.577 -6.650 51.508 1.00 30.71 414 GLN B C 1
ATOM 2481 O O . GLN B 2 115 ? 15.203 -5.635 51.856 1.00 29.16 414 GLN B O 1
ATOM 2487 N N . TYR B 2 116 ? 13.716 -6.644 50.496 1.00 28.58 415 TYR B N 1
ATOM 2488 C CA . TYR B 2 116 ? 13.479 -5.409 49.755 1.00 27.00 415 TYR B CA 1
ATOM 2489 C C . TYR B 2 116 ? 12.931 -4.338 50.691 1.00 26.94 415 TYR B C 1
ATOM 2490 O O . TYR B 2 116 ? 12.120 -4.592 51.620 1.00 27.32 415 TYR B O 1
ATOM 2499 N N . ILE B 2 117 ? 13.398 -3.129 50.468 1.00 25.85 416 ILE B N 1
ATOM 2500 C CA . ILE B 2 117 ? 12.969 -2.013 51.264 1.00 26.86 416 ILE B CA 1
ATOM 2501 C C . ILE B 2 117 ? 11.472 -1.662 51.104 1.00 25.82 416 ILE B C 1
ATOM 2502 O O . ILE B 2 117 ? 10.948 -0.896 51.913 1.00 26.55 416 ILE B O 1
ATOM 2507 N N . GLY B 2 118 ? 10.787 -2.209 50.084 1.00 25.22 417 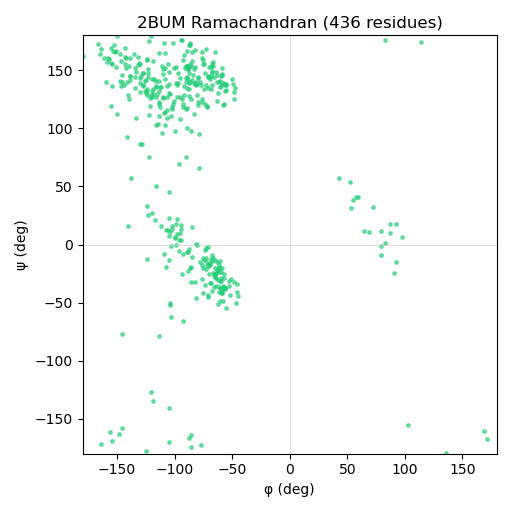GLY B N 1
ATOM 2508 C CA . GLY B 2 118 ? 9.361 -1.929 49.915 1.00 23.34 417 GLY B CA 1
ATOM 2509 C C . GLY B 2 118 ? 8.713 -2.324 51.235 1.00 23.05 417 GLY B C 1
ATOM 2510 O O . GLY B 2 118 ? 9.038 -3.386 51.762 1.00 22.92 417 GLY B O 1
ATOM 2511 N N . ALA B 2 119 ? 7.790 -1.529 51.768 1.00 22.53 418 ALA B N 1
ATOM 2512 C CA . ALA B 2 119 ? 7.235 -1.837 53.087 1.00 23.12 418 ALA B CA 1
ATOM 2513 C C . ALA B 2 119 ? 6.327 -3.057 53.171 1.00 24.24 418 ALA B C 1
ATOM 2514 O O . ALA B 2 119 ? 5.564 -3.310 52.252 1.00 25.00 418 ALA B O 1
ATOM 2516 N N . MET B 2 120 ? 6.406 -3.794 54.293 1.00 25.06 419 MET B N 1
ATOM 2517 C CA . MET B 2 120 ? 5.531 -4.922 54.589 1.00 25.94 419 MET B CA 1
ATOM 2518 C C . MET B 2 120 ? 4.151 -4.383 54.983 1.00 25.26 419 MET B C 1
ATOM 2519 O O . MET B 2 120 ? 4.052 -3.257 55.455 1.00 24.65 419 MET B O 1
ATOM 2524 N N . ASP B 2 121 ? 3.100 -5.171 54.805 1.00 23.32 420 ASP B N 1
ATOM 2525 C CA . ASP B 2 121 ? 1.744 -4.698 55.146 1.00 23.61 420 ASP B CA 1
ATOM 2526 C C . ASP B 2 121 ? 1.284 -5.726 56.157 1.00 23.11 420 ASP B C 1
ATOM 2527 O O . ASP B 2 121 ? 1.088 -6.885 55.784 1.00 21.77 420 ASP B O 1
ATOM 2532 N N . PRO B 2 122 ? 1.134 -5.330 57.446 1.00 24.03 421 PRO B N 1
ATOM 2533 C CA . PRO B 2 122 ? 0.704 -6.262 58.504 1.00 24.87 421 PRO B CA 1
ATOM 2534 C C . PRO B 2 122 ? -0.653 -6.866 58.265 1.00 25.58 421 PRO B C 1
ATOM 2535 O O . PRO B 2 122 ? -1.001 -7.846 58.920 1.00 25.80 421 PRO B O 1
ATOM 2539 N N . ASN B 2 123 ? -1.441 -6.304 57.330 1.00 25.62 422 ASN B N 1
ATOM 2540 C CA . ASN B 2 123 ? -2.766 -6.859 57.083 1.00 25.16 422 ASN B CA 1
ATOM 2541 C C . ASN B 2 123 ? -2.915 -7.642 55.812 1.00 23.88 422 ASN B C 1
ATOM 2542 O O . ASN B 2 123 ? -4.007 -7.960 55.440 1.00 24.09 422 ASN B O 1
ATOM 2547 N N . PHE B 2 124 ? -1.796 -7.958 55.181 1.00 22.74 423 PHE B N 1
ATOM 2548 C CA . PHE B 2 124 ? -1.771 -8.701 53.955 1.00 21.66 423 PHE B CA 1
ATOM 2549 C C . PHE B 2 124 ? -0.862 -9.944 54.047 1.00 21.22 423 PHE B C 1
ATOM 2550 O O . PHE B 2 124 ? 0.308 -9.889 54.507 1.00 22.56 423 PHE B O 1
ATOM 2558 N N . GLY B 2 125 ? -1.414 -11.058 53.586 1.00 21.94 424 GLY B N 1
ATOM 2559 C CA . GLY B 2 125 ? -0.732 -12.346 53.600 1.00 21.33 424 GLY B CA 1
ATOM 2560 C C . GLY B 2 125 ? -0.228 -12.699 52.193 1.00 21.84 424 GLY B C 1
ATOM 2561 O O . GLY B 2 125 ? 0.947 -13.024 52.000 1.00 22.49 424 GLY B O 1
ATOM 2562 N N . GLY B 2 126 ? -1.090 -12.620 51.200 1.00 21.47 425 GLY B N 1
ATOM 2563 C CA . GLY B 2 126 ? -0.635 -12.938 49.844 1.00 20.21 425 GLY B CA 1
ATOM 2564 C C . GLY B 2 126 ? -0.756 -14.350 49.272 1.00 21.95 425 GLY B C 1
ATOM 2565 O O . GLY B 2 126 ? -0.076 -14.643 48.254 1.00 20.55 425 GLY B O 1
ATOM 2566 N N . CYS B 2 127 ? -1.611 -15.180 49.897 1.00 21.38 426 CYS B N 1
ATOM 2567 C CA . CYS B 2 127 ? -1.899 -16.574 49.515 1.00 23.16 426 CYS B CA 1
ATOM 2568 C C . CYS B 2 127 ? -3.382 -16.779 49.431 1.00 22.35 426 CYS B C 1
ATOM 2569 O O . CYS B 2 127 ? -4.112 -16.305 50.290 1.00 23.03 426 CYS B O 1
ATOM 2572 N N . GLY B 2 128 ? -3.824 -17.525 48.414 1.00 22.61 427 GLY B N 1
ATOM 2573 C CA . GLY B 2 128 ? -5.241 -17.809 48.270 1.00 20.57 427 GLY B CA 1
ATOM 2574 C C . GLY B 2 128 ? -5.400 -19.091 47.482 1.00 20.83 427 GLY B C 1
ATOM 2575 O O . GLY B 2 128 ? -4.414 -19.614 46.924 1.00 19.63 427 GLY B O 1
ATOM 2576 N N . ARG B 2 129 ? -6.622 -19.628 47.452 1.00 20.06 428 ARG B N 1
ATOM 2577 C CA . ARG B 2 129 ? -6.921 -20.823 46.684 1.00 20.02 428 ARG B CA 1
ATOM 2578 C C . ARG B 2 129 ? -8.419 -20.905 46.492 1.00 21.04 428 ARG B C 1
ATOM 2579 O O . ARG B 2 129 ? -9.180 -20.222 47.223 1.00 19.14 428 ARG B O 1
ATOM 2587 N N . MET B 2 130 ? -8.830 -21.694 45.493 1.00 21.73 429 MET B N 1
ATOM 2588 C CA . MET B 2 130 ? -10.250 -21.914 45.134 1.00 23.81 429 MET B CA 1
ATOM 2589 C C . MET B 2 130 ? -10.316 -23.160 44.233 1.00 23.01 429 MET B C 1
ATOM 2590 O O . MET B 2 130 ? -9.279 -23.603 43.719 1.00 22.04 429 MET B O 1
ATOM 2595 N N . LEU B 2 131 ? -11.545 -23.650 44.022 1.00 21.01 430 LEU B N 1
ATOM 2596 C CA . LEU B 2 131 ? -11.860 -24.764 43.131 1.00 21.74 430 LEU B CA 1
ATOM 2597 C C . LEU B 2 131 ? -12.673 -24.131 41.996 1.00 21.16 430 LEU B C 1
ATOM 2598 O O . LEU B 2 131 ? -13.538 -23.300 42.250 1.00 20.77 430 LEU B O 1
ATOM 2603 N N . THR B 2 132 ? -12.380 -24.491 40.744 1.00 21.11 431 THR B N 1
ATOM 2604 C CA . THR B 2 132 ? -13.202 -23.978 39.631 1.00 21.32 431 THR B CA 1
ATOM 2605 C C . THR B 2 132 ? -14.594 -24.628 39.777 1.00 21.76 431 THR B C 1
ATOM 2606 O O . THR B 2 132 ? -14.708 -25.712 40.331 1.00 21.89 431 THR B O 1
ATOM 2610 N N . ASP B 2 133 ? -15.654 -23.977 39.304 1.00 23.39 432 ASP B N 1
ATOM 2611 C CA . ASP B 2 133 ? -16.984 -24.554 39.389 1.00 23.60 432 ASP B CA 1
ATOM 2612 C C . ASP B 2 133 ? -17.238 -25.469 38.180 1.00 25.43 432 ASP B C 1
ATOM 2613 O O . ASP B 2 133 ? -16.309 -25.842 37.465 1.00 24.42 432 ASP B O 1
ATOM 2618 N N . ASP B 2 134 ? -18.493 -25.803 37.928 1.00 26.67 433 ASP B N 1
ATOM 2619 C CA . ASP B 2 134 ? -18.805 -26.677 36.810 1.00 29.26 433 ASP B CA 1
ATOM 2620 C C . ASP B 2 134 ? -18.610 -26.121 35.441 1.00 28.48 433 ASP B C 1
ATOM 2621 O O . ASP B 2 134 ? -18.584 -26.891 34.495 1.00 28.29 433 ASP B O 1
ATOM 2626 N N . ASN B 2 135 ? -18.497 -24.800 35.331 1.00 27.43 434 ASN B N 1
ATOM 2627 C CA . ASN B 2 135 ? -18.262 -24.157 34.049 1.00 27.25 434 ASN B CA 1
ATOM 2628 C C . ASN B 2 135 ? -16.792 -23.818 33.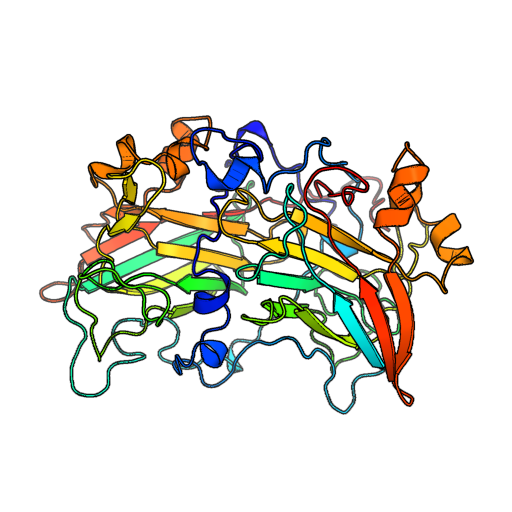906 1.00 25.56 434 ASN B C 1
ATOM 2629 O O . ASN B 2 135 ? -16.427 -23.162 32.942 1.00 26.82 434 ASN B O 1
ATOM 2634 N N . GLY B 2 136 ? -15.976 -24.251 34.869 1.00 23.75 435 GLY B N 1
ATOM 2635 C CA . GLY B 2 136 ? -14.564 -23.948 34.847 1.00 21.30 435 GLY B CA 1
ATOM 2636 C C . GLY B 2 136 ? -14.269 -22.511 35.343 1.00 20.91 435 GLY B C 1
ATOM 2637 O O . GLY B 2 136 ? -13.150 -22.029 35.191 1.00 20.08 435 GLY B O 1
ATOM 2638 N N . TYR B 2 137 ? -15.272 -21.844 35.928 1.00 20.12 436 TYR B N 1
ATOM 2639 C CA . TYR B 2 137 ? -15.137 -20.487 36.397 1.00 18.98 436 TYR B CA 1
ATOM 2640 C C . TYR B 2 137 ? -14.430 -20.393 37.737 1.00 19.79 436 TYR B C 1
ATOM 2641 O O . TYR B 2 137 ? -14.596 -21.268 38.592 1.00 20.33 436 TYR B O 1
ATOM 2650 N N . TYR B 2 138 ? -13.638 -19.349 37.900 1.00 18.88 437 TYR B N 1
ATOM 2651 C CA . TYR B 2 138 ? -12.957 -19.077 39.163 1.00 20.04 437 TYR B CA 1
ATOM 2652 C C . TYR B 2 138 ? -12.949 -17.551 39.399 1.00 20.60 437 TYR B C 1
ATOM 2653 O O . TYR B 2 138 ? -12.994 -16.751 38.461 1.00 20.68 437 TYR B O 1
ATOM 2662 N N . VAL B 2 139 ? -12.915 -17.142 40.661 1.00 20.78 438 VAL B N 1
ATOM 2663 C CA . VAL B 2 139 ? -12.895 -15.719 40.977 1.00 21.47 438 VAL B CA 1
ATOM 2664 C C . VAL B 2 139 ? -12.232 -15.574 42.338 1.00 20.64 438 VAL B C 1
ATOM 2665 O O . VAL B 2 139 ? -12.445 -16.375 43.204 1.00 21.64 438 VAL B O 1
ATOM 2669 N N . PHE B 2 140 ? -11.344 -14.608 42.477 1.00 20.85 439 PHE B N 1
ATOM 2670 C CA . PHE B 2 140 ? -10.772 -14.308 43.751 1.00 20.68 439 PHE B CA 1
ATOM 2671 C C . PHE B 2 140 ? -10.602 -12.769 43.833 1.00 21.01 439 PHE B C 1
ATOM 2672 O O . PHE B 2 140 ? -10.758 -12.043 42.833 1.00 21.24 439 PHE B O 1
ATOM 2680 N N . ARG B 2 141 ? -10.292 -12.266 45.018 1.00 18.88 440 ARG B N 1
ATOM 2681 C CA . ARG B 2 141 ? -10.173 -10.823 45.206 1.00 20.71 440 ARG B CA 1
ATOM 2682 C C . ARG B 2 141 ? -8.814 -10.597 45.847 1.00 19.65 440 ARG B C 1
ATOM 2683 O O . ARG B 2 141 ? -8.349 -11.462 46.621 1.00 20.85 440 ARG B O 1
ATOM 2691 N N . THR B 2 142 ? -8.162 -9.479 45.563 1.00 18.40 441 THR B N 1
ATOM 2692 C CA . THR B 2 142 ? -6.865 -9.247 46.165 1.00 18.98 441 THR B CA 1
ATOM 2693 C C . THR B 2 142 ? -6.458 -7.801 46.040 1.00 19.62 441 THR B C 1
ATOM 2694 O O . THR B 2 142 ? -7.266 -6.947 45.661 1.00 20.46 441 THR B O 1
ATOM 2698 N N . ILE B 2 143 ? -5.213 -7.520 46.413 1.00 19.91 442 ILE B N 1
ATOM 2699 C CA . ILE B 2 143 ? -4.631 -6.196 46.270 1.00 19.66 442 ILE B CA 1
ATOM 2700 C C . ILE B 2 143 ? -3.644 -6.353 45.076 1.00 19.40 442 ILE B C 1
ATOM 2701 O O . ILE B 2 143 ? -2.912 -7.365 44.948 1.00 17.54 442 ILE B O 1
ATOM 2706 N N . LYS B 2 144 ? -3.645 -5.391 44.171 1.00 18.91 443 LYS B N 1
ATOM 2707 C CA . LYS B 2 144 ? -2.748 -5.507 43.032 1.00 20.10 443 LYS B CA 1
ATOM 2708 C C . LYS B 2 144 ? -1.290 -5.499 43.497 1.00 19.26 443 LYS B C 1
ATOM 2709 O O . LYS B 2 144 ? -0.878 -4.570 44.175 1.00 19.46 443 LYS B O 1
ATOM 2715 N N . PRO B 2 145 ? -0.497 -6.540 43.156 1.00 18.64 444 PRO B N 1
ATOM 2716 C CA . PRO B 2 145 ? 0.915 -6.559 43.595 1.00 18.37 444 PRO B CA 1
ATOM 2717 C C . PRO B 2 145 ? 1.791 -5.479 42.933 1.00 18.27 444 PRO B C 1
ATOM 2718 O O . PRO B 2 145 ? 1.619 -5.104 41.758 1.00 20.06 444 PRO B O 1
ATOM 2722 N N . GLY B 2 146 ? 2.770 -5.002 43.672 1.00 17.91 445 GLY B N 1
ATOM 2723 C CA . GLY B 2 146 ? 3.658 -4.046 43.063 1.00 18.74 445 GLY B CA 1
ATOM 2724 C C . GLY B 2 146 ? 4.803 -4.788 42.379 1.00 19.16 445 GLY B C 1
ATOM 2725 O O . GLY B 2 146 ? 5.144 -5.943 42.706 1.00 19.33 445 GLY B O 1
ATOM 2726 N N . PRO B 2 147 ? 5.376 -4.160 41.351 1.00 19.87 446 PRO B N 1
ATOM 2727 C CA . PRO B 2 147 ? 6.518 -4.724 40.614 1.00 19.45 446 PRO B CA 1
ATOM 2728 C C . PRO B 2 147 ? 7.648 -4.740 41.680 1.00 20.42 446 PRO B C 1
ATOM 2729 O O . PRO B 2 147 ? 7.512 -4.138 42.744 1.00 20.63 446 PRO B O 1
ATOM 2733 N N . TYR B 2 148 ? 8.734 -5.453 41.444 1.00 20.37 447 TYR B N 1
ATOM 2734 C CA . TYR B 2 148 ? 9.836 -5.456 42.440 1.00 20.99 447 TYR B CA 1
ATOM 2735 C C . TYR B 2 148 ? 11.173 -5.772 41.784 1.00 21.65 447 TYR B C 1
ATOM 2736 O O . TYR B 2 148 ? 11.221 -6.358 40.693 1.00 20.33 447 TYR B O 1
ATOM 2745 N N . PRO B 2 149 ? 12.279 -5.330 42.411 1.00 21.73 448 PRO B N 1
ATOM 2746 C CA . PRO B 2 149 ? 13.595 -5.576 41.854 1.00 20.98 448 PRO B CA 1
ATOM 2747 C C . PRO B 2 149 ? 14.094 -6.934 42.268 1.00 20.79 448 PRO B C 1
ATOM 2748 O O . PRO B 2 149 ? 13.666 -7.518 43.283 1.00 20.63 448 PRO B O 1
ATOM 2752 N N . TRP B 2 150 ? 15.021 -7.431 41.494 1.00 20.53 449 TRP B N 1
ATOM 2753 C CA . TRP B 2 150 ? 15.594 -8.733 41.789 1.00 20.72 449 TRP B CA 1
ATOM 2754 C C . TRP B 2 150 ? 16.916 -8.748 41.109 1.00 21.02 449 TRP B C 1
ATOM 2755 O O . TRP B 2 150 ? 17.174 -7.943 40.222 1.00 20.17 449 TRP B O 1
ATOM 2766 N N . ARG B 2 151 ? 17.794 -9.632 41.529 1.00 22.75 450 ARG B N 1
ATOM 2767 C CA . ARG B 2 151 ? 19.103 -9.611 40.886 1.00 24.56 450 ARG B CA 1
ATOM 2768 C C . ARG B 2 151 ? 19.345 -10.648 39.798 1.00 23.79 450 ARG B C 1
ATOM 2769 O O . ARG B 2 151 ? 19.627 -11.773 40.094 1.00 24.88 450 ARG B O 1
ATOM 2777 N N . ASN B 2 152 ? 19.178 -10.255 38.540 1.00 22.22 451 ASN B N 1
ATOM 2778 C CA . ASN B 2 152 ? 19.485 -11.102 37.383 1.00 19.95 451 ASN B CA 1
ATOM 2779 C C . ASN B 2 152 ? 20.659 -10.250 36.852 1.00 20.71 451 ASN B C 1
ATOM 2780 O O . ASN B 2 152 ? 21.832 -10.595 37.044 1.00 20.32 451 ASN B O 1
ATOM 2785 N N . ARG B 2 153 ? 20.346 -9.144 36.170 1.00 20.71 452 ARG B N 1
ATOM 2786 C CA . ARG B 2 153 ? 21.339 -8.109 35.860 1.00 19.65 452 ARG B CA 1
ATOM 2787 C C . ARG B 2 153 ? 21.046 -7.244 37.123 1.00 20.97 452 ARG B C 1
ATOM 2788 O O . ARG B 2 153 ? 19.925 -7.411 37.687 1.00 19.89 452 ARG B O 1
ATOM 2796 N N . ILE B 2 154 ? 21.953 -6.363 37.600 1.00 21.00 453 ILE B N 1
ATOM 2797 C CA . ILE B 2 154 ? 21.650 -5.682 38.913 1.00 22.95 453 ILE B CA 1
ATOM 2798 C C . ILE B 2 154 ? 20.398 -4.852 38.988 1.00 21.56 453 ILE B C 1
ATOM 2799 O O . ILE B 2 154 ? 19.858 -4.750 40.072 1.00 21.19 453 ILE B O 1
ATOM 2804 N N . ASN B 2 155 ? 19.979 -4.235 37.878 1.00 20.69 454 ASN B N 1
ATOM 2805 C CA . ASN B 2 155 ? 18.811 -3.387 37.902 1.00 20.26 454 ASN B CA 1
ATOM 2806 C C . ASN B 2 155 ? 17.612 -4.120 37.234 1.00 19.66 454 ASN B C 1
ATOM 2807 O O . ASN B 2 155 ? 16.945 -3.534 36.394 1.00 19.03 454 ASN B O 1
ATOM 2812 N N . GLU B 2 156 ? 17.387 -5.396 37.550 1.00 18.94 455 GLU B N 1
ATOM 2813 C CA . GLU B 2 156 ? 16.278 -6.083 36.903 1.00 18.55 455 GLU B CA 1
ATOM 2814 C C . GLU B 2 156 ? 15.029 -5.834 37.737 1.00 18.82 455 GLU B C 1
ATOM 2815 O O . GLU B 2 156 ? 15.146 -5.697 38.994 1.00 18.37 455 GLU B O 1
ATOM 2821 N N . TRP B 2 157 ? 13.875 -5.760 37.061 1.00 16.68 456 TRP B N 1
ATOM 2822 C CA . TRP B 2 157 ? 12.604 -5.514 37.723 1.00 17.82 456 TRP B CA 1
ATOM 2823 C C . TRP B 2 157 ? 11.497 -6.382 37.124 1.00 18.24 456 TRP B C 1
ATOM 2824 O O . TRP B 2 157 ? 11.242 -6.348 35.913 1.00 18.45 456 TRP B O 1
ATOM 2835 N N . ARG B 2 158 ? 10.810 -7.140 37.978 1.00 18.31 457 ARG B N 1
ATOM 2836 C CA . ARG B 2 158 ? 9.687 -7.941 37.521 1.00 18.22 457 ARG B CA 1
ATOM 2837 C C . ARG B 2 158 ? 8.427 -7.029 37.380 1.00 19.14 457 ARG B C 1
ATOM 2838 O O . ARG B 2 158 ? 8.190 -6.119 38.186 1.00 18.48 457 ARG B O 1
ATOM 2846 N N . PRO B 2 159 ? 7.599 -7.289 36.361 1.00 18.46 458 PRO B N 1
ATOM 2847 C CA . PRO B 2 159 ? 6.384 -6.502 36.200 1.00 17.99 458 PRO B CA 1
ATOM 2848 C C . PRO B 2 159 ? 5.509 -7.051 37.375 1.00 17.75 458 PRO B C 1
ATOM 2849 O O . PRO B 2 159 ? 5.822 -8.102 37.940 1.00 18.16 458 PRO B O 1
ATOM 2853 N N . ALA B 2 160 ? 4.404 -6.396 37.688 1.00 15.47 459 ALA B N 1
ATOM 2854 C CA . ALA B 2 160 ? 3.533 -6.899 38.725 1.00 16.10 459 ALA B CA 1
ATOM 2855 C C . ALA B 2 160 ? 3.033 -8.230 38.231 1.00 16.83 459 ALA B C 1
ATOM 2856 O O . ALA B 2 160 ? 2.661 -8.370 37.055 1.00 18.06 459 ALA B O 1
ATOM 2858 N N . HIS B 2 161 ? 2.943 -9.208 39.127 1.00 17.16 460 HIS B N 1
ATOM 2859 C CA . HIS B 2 161 ? 2.452 -10.504 38.725 1.00 17.15 460 HIS B CA 1
ATOM 2860 C C . HIS B 2 161 ? 1.873 -11.245 39.878 1.00 17.40 460 HIS B C 1
ATOM 2861 O O . HIS B 2 161 ? 2.158 -10.976 41.034 1.00 19.60 460 HIS B O 1
ATOM 2868 N N . ILE B 2 162 ? 0.998 -12.161 39.554 1.00 17.64 461 ILE B N 1
ATOM 2869 C CA . ILE B 2 162 ? 0.439 -13.042 40.527 1.00 17.42 461 ILE B CA 1
ATOM 2870 C C . ILE B 2 162 ? 0.833 -14.502 40.067 1.00 17.90 461 ILE B C 1
ATOM 2871 O O . ILE B 2 162 ? 0.631 -14.910 38.904 1.00 16.62 461 ILE B O 1
ATOM 2876 N N . HIS B 2 163 ? 1.438 -15.260 40.974 1.00 18.27 462 HIS B N 1
ATOM 2877 C CA . HIS B 2 163 ? 1.858 -16.638 40.716 1.00 18.54 462 HIS B CA 1
ATOM 2878 C C . HIS B 2 163 ? 0.621 -17.537 40.865 1.00 19.11 462 HIS B C 1
ATOM 2879 O O . HIS B 2 163 ? -0.157 -17.356 41.780 1.00 17.68 462 HIS B O 1
ATOM 2886 N N . PHE B 2 164 ? 0.445 -18.516 39.963 1.00 18.30 463 PHE B N 1
ATOM 2887 C CA . PHE B 2 164 ? -0.666 -19.431 40.064 1.00 18.90 463 PHE B CA 1
ATOM 2888 C C . PHE B 2 164 ? -0.230 -20.873 39.721 1.00 18.46 463 PHE B C 1
ATOM 2889 O O . PHE B 2 164 ? 0.751 -21.126 39.017 1.00 17.88 463 PHE B O 1
ATOM 2897 N N . SER B 2 165 ? -0.974 -21.807 40.300 1.00 19.25 464 SER B N 1
ATOM 2898 C CA . SER B 2 165 ? -0.717 -23.234 40.191 1.00 18.48 464 SER B CA 1
ATOM 2899 C C . SER B 2 165 ? -2.046 -23.941 40.011 1.00 19.25 464 SER B C 1
ATOM 2900 O O . SER B 2 165 ? -3.046 -23.559 40.647 1.00 20.39 464 SER B O 1
ATOM 2903 N N . LEU B 2 166 ? -2.061 -24.972 39.166 1.00 19.27 465 LEU B N 1
ATOM 2904 C CA . LEU B 2 166 ? -3.279 -25.741 38.927 1.00 20.24 465 LEU B CA 1
ATOM 2905 C C . LEU B 2 166 ? -3.065 -27.232 39.043 1.00 19.71 465 LEU B C 1
ATOM 2906 O O . LEU B 2 166 ? -2.078 -27.764 38.513 1.00 16.77 465 LEU B O 1
ATOM 2911 N N . ILE B 2 167 ? -3.967 -27.886 39.806 1.00 19.62 466 ILE B N 1
ATOM 2912 C CA . ILE B 2 167 ? -3.987 -29.350 39.858 1.00 19.65 466 ILE B CA 1
ATOM 2913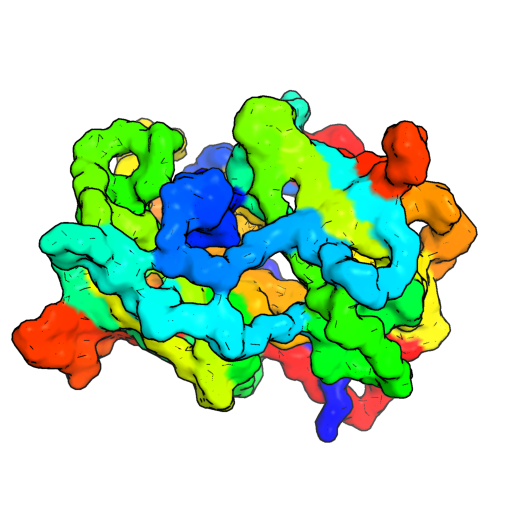 C C . ILE B 2 167 ? -5.407 -29.665 39.378 1.00 19.32 466 ILE B C 1
ATOM 2914 O O . ILE B 2 167 ? -6.397 -29.233 40.010 1.00 20.02 466 ILE B O 1
ATOM 2919 N N . ALA B 2 168 ? -5.505 -30.393 38.267 1.00 19.59 467 ALA B N 1
ATOM 2920 C CA . ALA B 2 168 ? -6.800 -30.663 37.666 1.00 21.00 467 ALA B CA 1
ATOM 2921 C C . ALA B 2 168 ? -7.151 -32.152 37.554 1.00 23.07 467 ALA B C 1
ATOM 2922 O O . ALA B 2 168 ? -7.080 -32.860 38.575 1.00 22.96 467 ALA B O 1
ATOM 2924 N N . ASP B 2 169 ? -7.515 -32.626 36.350 1.00 22.46 468 ASP B N 1
ATOM 2925 C CA . ASP B 2 169 ? -7.910 -34.013 36.182 1.00 23.19 468 ASP B CA 1
ATOM 2926 C C . ASP B 2 169 ? -6.803 -35.022 35.945 1.00 22.53 468 ASP B C 1
ATOM 2927 O O . ASP B 2 169 ? -6.897 -36.178 36.355 1.00 23.08 468 ASP B O 1
ATOM 2932 N N . GLY B 2 170 ? -5.747 -34.603 35.290 1.00 21.86 469 GLY B N 1
ATOM 2933 C CA . GLY B 2 170 ? -4.648 -35.506 35.034 1.00 22.00 469 GLY B CA 1
ATOM 2934 C C . GLY B 2 170 ? -3.317 -34.883 35.457 1.00 21.00 469 GLY B C 1
ATOM 2935 O O . GLY B 2 170 ? -3.096 -33.680 35.341 1.00 19.23 469 GLY B O 1
ATOM 2936 N N . TRP B 2 171 ? -2.431 -35.731 35.954 1.00 19.74 470 TRP B N 1
ATOM 2937 C CA . TRP B 2 171 ? -1.126 -35.318 36.390 1.00 19.69 470 TRP B CA 1
ATOM 2938 C C . TRP B 2 171 ? -0.412 -34.641 35.237 1.00 19.40 470 TRP B C 1
ATOM 2939 O O . TRP B 2 171 ? 0.357 -33.684 35.448 1.00 19.82 470 TRP B O 1
ATOM 2950 N N . ALA B 2 172 ? -0.634 -35.148 34.012 1.00 19.98 471 ALA B N 1
ATOM 2951 C CA . ALA B 2 172 ? -0.039 -34.537 32.830 1.00 19.05 471 ALA B CA 1
ATOM 2952 C C . ALA B 2 172 ? -0.441 -33.021 32.632 1.00 19.93 471 ALA B C 1
ATOM 2953 O O . ALA B 2 172 ? 0.261 -32.292 31.917 1.00 20.20 471 ALA B O 1
ATOM 2955 N N . GLN B 2 173 ? -1.543 -32.579 33.244 1.00 17.23 472 GLN B N 1
ATOM 2956 C CA . GLN B 2 173 ? -1.994 -31.165 33.163 1.00 17.57 472 GLN B CA 1
ATOM 2957 C C . GLN B 2 173 ? -1.347 -30.249 34.182 1.00 17.76 472 GLN B C 1
ATOM 2958 O O . GLN B 2 173 ? -1.540 -29.058 34.089 1.00 18.82 472 GLN B O 1
ATOM 2964 N N . ARG B 2 174 ? -0.633 -30.800 35.160 1.00 18.14 473 ARG B N 1
ATOM 2965 C CA . ARG B 2 174 ? 0.016 -30.016 36.234 1.00 19.52 473 ARG B CA 1
ATOM 2966 C C . ARG B 2 174 ? 0.790 -28.836 35.618 1.00 20.29 473 ARG B C 1
ATOM 2967 O O . ARG B 2 174 ? 1.657 -29.018 34.738 1.00 19.27 473 ARG B O 1
ATOM 2975 N N . LEU B 2 175 ? 0.467 -27.633 36.095 1.00 19.61 474 LEU B N 1
ATOM 2976 C CA . LEU B 2 175 ? 1.021 -26.395 35.571 1.00 18.30 474 LEU B CA 1
ATOM 2977 C C . LEU B 2 175 ? 1.203 -25.324 36.620 1.00 17.34 474 LEU B C 1
ATOM 2978 O O . LEU B 2 175 ? 0.294 -25.149 37.444 1.00 16.59 474 LEU B O 1
ATOM 2983 N N . ILE B 2 176 ? 2.367 -24.636 36.586 1.00 15.53 475 ILE B N 1
ATOM 2984 C CA . ILE B 2 176 ? 2.599 -23.483 37.429 1.00 16.62 475 ILE B CA 1
ATOM 2985 C C . ILE B 2 176 ? 3.034 -22.378 36.491 1.00 17.31 475 ILE B C 1
ATOM 2986 O O . ILE B 2 176 ? 3.813 -22.646 35.567 1.00 17.68 475 ILE B O 1
ATOM 2991 N N . SER B 2 177 ? 2.518 -21.160 36.689 1.00 16.93 476 SER B N 1
ATOM 2992 C CA . SER B 2 177 ? 2.914 -20.048 35.879 1.00 17.33 476 SER B CA 1
ATOM 2993 C C . SER B 2 177 ? 2.684 -18.704 36.631 1.00 18.73 476 SER B C 1
ATOM 2994 O O . SER B 2 177 ? 2.589 -18.638 37.927 1.00 16.29 476 SER B O 1
ATOM 2997 N N . GLN B 2 178 ? 2.641 -17.624 35.852 1.00 17.66 477 GLN B N 1
ATOM 2998 C CA . GLN B 2 178 ? 2.496 -16.311 36.457 1.00 18.29 477 GLN B CA 1
ATOM 2999 C C . GLN B 2 178 ? 1.689 -15.465 35.466 1.00 17.45 477 GLN B C 1
ATOM 3000 O O . GLN B 2 178 ? 1.886 -15.608 34.273 1.00 18.68 477 GLN B O 1
ATOM 3006 N N . PHE B 2 179 ? 0.766 -14.628 35.927 1.00 16.63 478 PHE B N 1
ATOM 3007 C CA . PHE B 2 179 ? 0.060 -13.738 34.973 1.00 18.29 478 PHE B CA 1
ATOM 3008 C C . PHE B 2 179 ? 0.367 -12.286 35.367 1.00 18.64 478 PHE B C 1
ATOM 3009 O O . PHE B 2 179 ? 0.733 -11.998 36.527 1.00 17.58 478 PHE B O 1
ATOM 3017 N N . TYR B 2 180 ? 0.207 -11.405 34.373 1.00 18.11 479 TYR B N 1
ATOM 3018 C CA . TYR B 2 180 ? 0.564 -10.021 34.441 1.00 18.42 479 TYR B CA 1
ATOM 3019 C C . TYR B 2 180 ? -0.689 -9.177 34.150 1.00 18.64 479 TYR B C 1
ATOM 3020 O O . TYR B 2 180 ? -1.731 -9.716 33.842 1.00 17.96 479 TYR B O 1
ATOM 3029 N N . PHE B 2 181 ? -0.569 -7.868 34.261 1.00 18.33 480 PHE B N 1
ATOM 3030 C CA . PHE B 2 181 ? -1.716 -6.939 34.131 1.00 17.75 480 PHE B CA 1
ATOM 3031 C C . PHE B 2 181 ? -1.569 -6.064 32.898 1.00 18.73 480 PHE B C 1
ATOM 3032 O O . PHE B 2 181 ? -0.505 -5.497 32.638 1.00 17.53 480 PHE B O 1
ATOM 3040 N N . GLU B 2 182 ? -2.648 -5.985 32.123 1.00 19.38 481 GLU B N 1
ATOM 3041 C CA . GLU B 2 182 ? -2.644 -5.244 30.876 1.00 18.39 481 GLU B CA 1
ATOM 3042 C C . GLU B 2 182 ? -2.046 -3.856 31.062 1.00 18.15 481 GLU B C 1
ATOM 3043 O O . GLU B 2 182 ? -2.414 -3.130 31.971 1.00 17.82 481 GLU B O 1
ATOM 3049 N N . GLY B 2 183 ? -1.128 -3.511 30.176 1.00 18.60 482 GLY B N 1
ATOM 3050 C CA . GLY B 2 183 ? -0.505 -2.205 30.130 1.00 18.99 482 GLY B CA 1
ATOM 3051 C C . GLY B 2 183 ? 0.789 -2.005 30.900 1.00 19.29 482 GLY B C 1
ATOM 3052 O O . GLY B 2 183 ? 1.418 -0.994 30.660 1.00 20.63 482 GLY B O 1
ATOM 3053 N N . ASP B 2 184 ? 1.155 -2.902 31.830 1.00 18.97 483 ASP B N 1
ATOM 3054 C CA . ASP B 2 184 ? 2.374 -2.748 32.658 1.00 18.57 483 ASP B CA 1
ATOM 3055 C C . ASP B 2 184 ? 3.578 -2.635 31.701 1.00 18.92 483 ASP B C 1
ATOM 3056 O O . ASP B 2 184 ? 3.831 -3.520 30.905 1.00 17.74 483 ASP B O 1
ATOM 3061 N N . THR B 2 185 ? 4.319 -1.542 31.772 1.00 18.79 484 THR B N 1
ATOM 3062 C CA . THR B 2 185 ? 5.425 -1.373 30.823 1.00 19.05 484 THR B CA 1
ATOM 3063 C C . THR B 2 185 ? 6.641 -2.299 31.068 1.00 18.20 484 THR B C 1
ATOM 3064 O O . THR B 2 185 ? 7.486 -2.434 30.207 1.00 18.00 484 THR B O 1
ATOM 3068 N N . LEU B 2 186 ? 6.719 -2.927 32.245 1.00 16.95 485 LEU B N 1
ATOM 3069 C CA . LEU B 2 186 ? 7.832 -3.782 32.570 1.00 17.96 485 LEU B CA 1
ATOM 3070 C C . LEU B 2 186 ? 7.703 -5.120 31.840 1.00 18.68 485 LEU B C 1
ATOM 3071 O O . LEU B 2 186 ? 8.682 -5.892 31.777 1.00 17.07 485 LEU B O 1
ATOM 3076 N N . ILE B 2 187 ? 6.474 -5.407 31.358 1.00 19.01 486 ILE B N 1
ATOM 3077 C CA . ILE B 2 187 ? 6.207 -6.645 30.664 1.00 20.63 486 ILE B CA 1
ATOM 3078 C C . ILE B 2 187 ? 7.156 -6.805 29.477 1.00 22.85 486 ILE B C 1
ATOM 3079 O O . ILE B 2 187 ? 7.652 -7.895 29.256 1.00 22.95 486 ILE B O 1
ATOM 3084 N N . ASP B 2 188 ? 7.466 -5.731 28.770 1.00 24.33 487 ASP B N 1
ATOM 3085 C CA . ASP B 2 188 ? 8.340 -5.836 27.587 1.00 28.14 487 ASP B CA 1
ATOM 3086 C C . ASP B 2 188 ? 9.802 -6.040 27.862 1.00 27.12 487 ASP B C 1
ATOM 3087 O O . ASP B 2 188 ? 10.528 -6.336 26.948 1.00 28.72 487 ASP B O 1
ATOM 3092 N N . SER B 2 189 ? 10.227 -5.847 29.098 1.00 25.93 488 SER B N 1
ATOM 3093 C CA . SER B 2 189 ? 11.625 -5.972 29.469 1.00 24.93 488 SER B CA 1
ATOM 3094 C C . SER B 2 189 ? 12.003 -7.181 30.320 1.00 23.00 488 SER B C 1
ATOM 3095 O O . SER B 2 189 ? 13.177 -7.395 30.568 1.00 22.60 488 SER B O 1
ATOM 3098 N N . CYS B 2 190 ? 11.019 -7.929 30.792 1.00 20.73 489 CYS B N 1
ATOM 3099 C CA . CYS B 2 190 ? 11.265 -9.028 31.712 1.00 20.13 489 CYS B CA 1
ATOM 3100 C C . CYS B 2 190 ? 11.930 -10.262 31.096 1.00 19.51 489 CYS B C 1
ATOM 3101 O O . CYS B 2 190 ? 11.371 -10.878 30.141 1.00 18.29 489 CYS B O 1
ATOM 3104 N N . PRO B 2 191 ? 13.134 -10.614 31.587 1.00 18.77 490 PRO B N 1
ATOM 3105 C CA . PRO B 2 191 ? 13.828 -11.791 31.053 1.00 19.17 490 PRO B CA 1
ATOM 3106 C C . PRO B 2 191 ? 13.067 -13.087 31.347 1.00 19.49 490 PRO B C 1
ATOM 3107 O O . PRO B 2 191 ? 13.198 -14.061 30.590 1.00 21.63 490 PRO B O 1
ATOM 3111 N N . ILE B 2 192 ? 12.302 -13.143 32.420 1.00 18.44 491 ILE B N 1
ATOM 3112 C CA . ILE B 2 192 ? 11.557 -14.359 32.694 1.00 18.93 491 ILE B CA 1
ATOM 3113 C C . ILE B 2 192 ? 10.394 -14.550 31.681 1.00 19.66 491 ILE B C 1
ATOM 3114 O O . ILE B 2 192 ? 10.147 -15.655 31.161 1.00 19.07 491 ILE B O 1
ATOM 3119 N N . LEU B 2 193 ? 9.678 -13.476 31.391 1.00 20.44 492 LEU B N 1
ATOM 3120 C CA . LEU B 2 193 ? 8.582 -13.577 30.404 1.00 21.72 492 LEU B CA 1
ATOM 3121 C C . LEU B 2 193 ? 9.189 -13.794 29.018 1.00 21.62 492 LEU B C 1
ATOM 3122 O O . LEU B 2 193 ? 8.643 -14.525 28.156 1.00 21.12 492 LEU B O 1
ATOM 3127 N N . LYS B 2 194 ? 10.358 -13.209 28.796 1.00 22.91 493 LYS B N 1
ATOM 3128 C CA . LYS B 2 194 ? 10.974 -13.419 27.482 1.00 24.25 493 LYS B CA 1
ATOM 3129 C C . LYS B 2 194 ? 11.549 -14.838 27.273 1.00 23.05 493 LYS B C 1
ATOM 3130 O O . LYS B 2 194 ? 12.012 -15.153 26.193 1.00 23.22 493 LYS B O 1
ATOM 3136 N N . THR B 2 195 ? 11.495 -15.708 28.280 1.00 21.84 494 THR B N 1
ATOM 3137 C CA . THR B 2 195 ? 11.934 -17.074 28.010 1.00 20.15 494 THR B CA 1
ATOM 3138 C C . THR B 2 195 ? 10.883 -17.748 27.128 1.00 19.99 494 THR B C 1
ATOM 3139 O O . THR B 2 195 ? 11.146 -18.758 26.497 1.00 20.96 494 THR B O 1
ATOM 3143 N N . ILE B 2 196 ? 9.693 -17.189 27.067 1.00 18.98 495 ILE B N 1
ATOM 3144 C CA . ILE B 2 196 ? 8.635 -17.796 26.262 1.00 21.26 495 ILE B CA 1
ATOM 3145 C C . ILE B 2 196 ? 8.960 -17.361 24.821 1.00 23.07 495 ILE B C 1
ATOM 3146 O O . ILE B 2 196 ? 9.033 -16.187 24.518 1.00 23.67 495 ILE B O 1
ATOM 3151 N N . PRO B 2 197 ? 9.130 -18.313 23.920 1.00 24.84 496 PRO B N 1
ATOM 3152 C CA . PRO B 2 197 ? 9.475 -18.025 22.538 1.00 26.32 496 PRO B CA 1
ATOM 3153 C C . PRO B 2 197 ? 8.574 -17.168 21.658 1.00 28.00 496 PRO B C 1
ATOM 3154 O O . PRO B 2 197 ? 9.068 -16.321 20.919 1.00 29.06 496 PRO B O 1
ATOM 3158 N N . SER B 2 198 ? 7.271 -17.348 21.724 1.00 27.84 497 SER B N 1
ATOM 3159 C CA . SER B 2 198 ? 6.451 -16.588 20.830 1.00 29.17 497 SER B CA 1
ATOM 3160 C C . SER B 2 198 ? 5.723 -15.461 21.472 1.00 29.36 497 SER B C 1
ATOM 3161 O O . SER B 2 198 ? 5.350 -15.541 22.616 1.00 28.23 497 SER B O 1
ATOM 3164 N N . GLU B 2 199 ? 5.510 -14.404 20.706 1.00 29.72 498 GLU B N 1
ATOM 3165 C CA . GLU B 2 199 ? 4.782 -13.284 21.242 1.00 31.06 498 GLU B CA 1
ATOM 3166 C C . GLU B 2 199 ? 3.309 -13.649 21.552 1.00 29.44 498 GLU B C 1
ATOM 3167 O O . GLU B 2 199 ? 2.748 -13.156 22.533 1.00 27.67 498 GLU B O 1
ATOM 3173 N N . GLN B 2 200 ? 2.662 -14.480 20.735 1.00 27.86 499 GLN B N 1
ATOM 3174 C CA . GLN B 2 200 ? 1.270 -14.802 21.029 1.00 27.98 499 GLN B CA 1
ATOM 3175 C C . GLN B 2 200 ? 1.124 -15.505 22.391 1.00 25.76 499 GLN B C 1
ATOM 3176 O O . GLN B 2 200 ? 0.133 -15.253 23.126 1.00 23.17 499 GLN B O 1
ATOM 3182 N N . GLN B 2 201 ? 2.097 -16.365 22.738 1.00 22.42 500 GLN B N 1
ATOM 3183 C CA . GLN B 2 201 ? 2.067 -17.030 24.046 1.00 21.38 500 GLN B CA 1
ATOM 3184 C C . GLN B 2 201 ? 2.437 -16.049 25.181 1.00 19.96 500 GLN B C 1
ATOM 3185 O O . GLN B 2 201 ? 1.909 -16.176 26.267 1.00 19.96 500 GLN B O 1
ATOM 3191 N N . ARG B 2 202 ? 3.335 -15.092 24.957 1.00 19.99 501 ARG B N 1
ATOM 3192 C CA . ARG B 2 202 ? 3.584 -14.116 26.012 1.00 20.66 501 ARG B CA 1
ATOM 3193 C C . ARG B 2 202 ? 2.253 -13.392 26.331 1.00 21.71 501 ARG B C 1
ATOM 3194 O O . ARG B 2 202 ? 1.918 -13.196 27.498 1.00 22.40 501 ARG B O 1
ATOM 3202 N N . ARG B 2 203 ? 1.475 -13.036 25.307 1.00 22.62 502 ARG B N 1
ATOM 3203 C CA . ARG B 2 203 ? 0.202 -12.334 25.507 1.00 24.17 502 ARG B CA 1
ATOM 3204 C C . ARG B 2 203 ? -0.828 -13.164 26.239 1.00 22.62 502 ARG B C 1
ATOM 3205 O O . ARG B 2 203 ? -1.693 -12.615 26.888 1.00 22.82 502 ARG B O 1
ATOM 3213 N N . ALA B 2 204 ? -0.721 -14.487 26.165 1.00 19.75 503 ALA B N 1
ATOM 3214 C CA . ALA B 2 204 ? -1.628 -15.358 26.866 1.00 19.73 503 ALA B CA 1
ATOM 3215 C C . ALA B 2 204 ? -1.503 -15.308 28.402 1.00 18.71 503 ALA B C 1
ATOM 3216 O O . ALA B 2 204 ? -2.341 -15.941 29.114 1.00 19.90 503 ALA B O 1
ATOM 3218 N N . LEU B 2 205 ? -0.474 -14.639 28.921 1.00 16.78 504 LEU B N 1
ATOM 3219 C CA . LEU B 2 205 ? -0.292 -14.510 30.358 1.00 16.49 504 LEU B CA 1
ATOM 3220 C C . LEU B 2 205 ? -0.703 -13.084 30.826 1.00 17.72 504 LEU B C 1
ATOM 3221 O O . LEU B 2 205 ? -0.445 -12.696 31.983 1.00 20.08 504 LEU B O 1
ATOM 3226 N N . ILE B 2 206 ? -1.331 -12.302 29.963 1.00 17.32 505 ILE B N 1
ATOM 3227 C CA . ILE B 2 206 ? -1.712 -10.946 30.386 1.00 19.19 505 ILE B CA 1
ATOM 3228 C C . ILE B 2 206 ? -3.187 -10.868 30.731 1.00 18.11 505 ILE B C 1
ATOM 3229 O O . ILE B 2 206 ? -4.036 -11.098 29.906 1.00 19.77 505 ILE B O 1
ATOM 3234 N N . ALA B 2 207 ? -3.479 -10.579 31.971 1.00 17.54 506 ALA B N 1
ATOM 3235 C CA . ALA B 2 207 ? -4.883 -10.465 32.434 1.00 18.52 506 ALA B CA 1
ATOM 3236 C C . ALA B 2 207 ? -5.428 -9.125 31.884 1.00 18.74 506 ALA B C 1
ATOM 3237 O O . ALA B 2 207 ? -4.746 -8.083 31.941 1.00 19.07 506 ALA B O 1
ATOM 3239 N N . LEU B 2 208 ? -6.633 -9.178 31.319 1.00 19.83 507 LEU B N 1
ATOM 3240 C CA . LEU B 2 208 ? -7.216 -7.989 30.700 1.00 19.61 507 LEU B CA 1
ATOM 3241 C C . LEU B 2 208 ? -8.182 -7.203 31.562 1.00 19.48 507 LEU B C 1
ATOM 3242 O O . LEU B 2 208 ? -9.037 -7.803 32.217 1.00 18.87 507 LEU B O 1
ATOM 3247 N N . GLU B 2 209 ? -8.086 -5.868 31.507 1.00 18.34 508 GLU B N 1
ATOM 3248 C CA . GLU B 2 209 ? -9.036 -5.006 32.227 1.00 18.99 508 GLU B CA 1
ATOM 3249 C C . GLU B 2 209 ? -10.465 -5.374 31.762 1.00 19.57 508 GLU B C 1
ATOM 3250 O O . GLU B 2 209 ? -10.716 -5.455 30.592 1.00 19.62 508 GLU B O 1
ATOM 3256 N N . ASP B 2 210 ? -11.391 -5.571 32.697 1.00 19.91 509 ASP B N 1
ATOM 3257 C CA . ASP B 2 210 ? -12.775 -5.981 32.414 1.00 20.49 509 ASP B CA 1
ATOM 3258 C C . ASP B 2 210 ? -13.627 -4.885 33.025 1.00 21.33 509 ASP B C 1
ATOM 3259 O O . ASP B 2 210 ? -14.229 -5.072 34.070 1.00 20.95 509 ASP B O 1
ATOM 3264 N N . LYS B 2 211 ? -13.676 -3.747 32.351 1.00 22.25 510 LYS B N 1
ATOM 3265 C CA . LYS B 2 211 ? -14.348 -2.552 32.847 1.00 22.89 510 LYS B CA 1
ATOM 3266 C C . LYS B 2 211 ? -15.840 -2.654 33.235 1.00 23.84 510 LYS B C 1
ATOM 3267 O O . LYS B 2 211 ? -16.262 -2.069 34.211 1.00 23.18 510 LYS B O 1
ATOM 3273 N N . SER B 2 212 ? -16.624 -3.428 32.499 1.00 24.08 511 SER B N 1
ATOM 3274 C CA . SER B 2 212 ? -18.024 -3.543 32.829 1.00 25.40 511 SER B CA 1
ATOM 3275 C C . SER B 2 212 ? -18.203 -4.318 34.107 1.00 24.79 511 SER B C 1
ATOM 3276 O O . SER B 2 212 ? -19.292 -4.271 34.702 1.00 24.06 511 SER B O 1
ATOM 3279 N N . ASN B 2 213 ? -17.165 -5.070 34.499 1.00 22.34 512 ASN B N 1
ATOM 3280 C CA . ASN B 2 213 ? -17.257 -5.814 35.713 1.00 22.43 512 ASN B CA 1
ATOM 3281 C C . ASN B 2 213 ? -16.619 -5.171 36.939 1.00 22.82 512 ASN B C 1
ATOM 3282 O O . ASN B 2 213 ? -16.482 -5.799 37.993 1.00 21.61 512 ASN B O 1
ATOM 3287 N N . PHE B 2 214 ? -16.210 -3.918 36.809 1.00 21.57 513 PHE B N 1
ATOM 3288 C CA . PHE B 2 214 ? -15.696 -3.207 37.980 1.00 22.49 513 PHE B CA 1
ATOM 3289 C C . PHE B 2 214 ? -16.948 -3.074 38.877 1.00 22.21 513 PHE B C 1
ATOM 3290 O O . PHE B 2 214 ? -18.066 -3.028 38.389 1.00 22.82 513 PHE B O 1
ATOM 3298 N N . ILE B 2 215 ? -16.733 -2.970 40.173 1.00 23.61 514 ILE B N 1
ATOM 3299 C CA . ILE B 2 215 ? -17.780 -2.762 41.145 1.00 23.51 514 ILE B CA 1
ATOM 3300 C C . ILE B 2 215 ? -17.602 -1.318 41.613 1.00 22.47 514 ILE B C 1
ATOM 3301 O O . ILE B 2 215 ? -16.566 -0.954 42.205 1.00 22.29 514 ILE B O 1
ATOM 3306 N N . GLU B 2 216 ? -18.592 -0.488 41.298 1.00 21.78 515 GLU B N 1
ATOM 3307 C CA . GLU B 2 216 ? -18.552 0.920 41.649 1.00 21.97 515 GLU B CA 1
ATOM 3308 C C . GLU B 2 216 ? -18.197 1.227 43.092 1.00 21.48 515 GLU B C 1
ATOM 3309 O O . GLU B 2 216 ? -18.662 0.553 44.014 1.00 21.16 515 GLU B O 1
ATOM 3315 N N . ALA B 2 217 ? -17.362 2.256 43.256 1.00 21.13 516 ALA B N 1
ATOM 3316 C CA . ALA B 2 217 ? -16.884 2.747 44.553 1.00 22.50 516 ALA B CA 1
ATOM 3317 C C . ALA B 2 217 ? -16.284 1.614 45.351 1.00 21.85 516 ALA B C 1
ATOM 3318 O O . ALA B 2 217 ? -16.329 1.611 46.587 1.00 22.17 516 ALA B O 1
ATOM 3320 N N . ASP B 2 218 ? -15.700 0.655 44.653 1.00 21.67 517 ASP B N 1
ATOM 3321 C CA . ASP B 2 218 ? -15.191 -0.501 45.336 1.00 21.48 517 ASP B CA 1
ATOM 3322 C C . ASP B 2 218 ? -13.928 -1.137 44.761 1.00 21.19 517 ASP B C 1
ATOM 3323 O O . ASP B 2 218 ? -12.872 -0.953 45.330 1.00 21.99 517 ASP B O 1
ATOM 3328 N N . SER B 2 219 ? -14.047 -1.894 43.662 1.00 20.24 518 SER B N 1
ATOM 3329 C CA . SER B 2 219 ? -12.897 -2.635 43.098 1.00 20.46 518 SER B CA 1
ATOM 3330 C C . SER B 2 219 ? -12.915 -2.661 41.574 1.00 20.88 518 SER B C 1
ATOM 3331 O O . SER B 2 219 ? -13.994 -2.554 40.959 1.00 18.93 518 SER B O 1
ATOM 3334 N N . ARG B 2 220 ? -11.713 -2.825 40.996 1.00 20.64 519 ARG B N 1
ATOM 3335 C CA . ARG B 2 220 ? -11.565 -2.949 39.557 1.00 20.42 519 ARG B CA 1
ATOM 3336 C C . ARG B 2 220 ? -11.587 -4.460 39.308 1.00 19.32 519 ARG B C 1
ATOM 3337 O O . ARG B 2 220 ? -11.707 -5.260 40.253 1.00 18.62 519 ARG B O 1
ATOM 3345 N N . CYS B 2 221 ? -11.547 -4.867 38.056 1.00 18.94 520 CYS B N 1
ATOM 3346 C CA . CYS B 2 221 ? -11.665 -6.282 37.768 1.00 19.21 520 CYS B CA 1
ATOM 3347 C C . CYS B 2 221 ? -10.821 -6.641 36.568 1.00 18.52 520 CYS B C 1
ATOM 3348 O O . CYS B 2 221 ? -10.725 -5.835 35.625 1.00 19.06 520 CYS B O 1
ATOM 3351 N N . TYR B 2 222 ? -10.151 -7.797 36.627 1.00 18.30 521 TYR B N 1
ATOM 3352 C CA . TYR B 2 222 ? -9.356 -8.278 35.483 1.00 17.64 521 TYR B CA 1
ATOM 3353 C C . TYR B 2 222 ? -9.869 -9.674 35.092 1.00 18.36 521 TYR B C 1
ATOM 3354 O O . TYR B 2 222 ? -10.254 -10.523 35.951 1.00 18.69 521 TYR B O 1
ATOM 3363 N N . ARG B 2 223 ? -9.855 -9.910 33.803 1.00 18.53 522 ARG B N 1
ATOM 3364 C CA . ARG B 2 223 ? -10.304 -11.149 33.213 1.00 18.47 522 ARG B CA 1
ATOM 3365 C C . ARG B 2 223 ? -9.091 -11.957 32.778 1.00 19.70 522 ARG B C 1
ATOM 3366 O O . ARG B 2 223 ? -8.232 -11.467 32.054 1.00 18.57 522 ARG B O 1
ATOM 3374 N N . PHE B 2 224 ? -9.038 -13.227 33.161 1.00 19.82 523 PHE B N 1
ATOM 3375 C CA . PHE B 2 224 ? -7.859 -14.019 32.790 1.00 20.78 523 PHE B CA 1
ATOM 3376 C C . PHE B 2 224 ? -8.216 -15.485 32.621 1.00 20.94 523 PHE B C 1
ATOM 3377 O O . PHE B 2 224 ? -8.557 -16.180 33.615 1.00 21.57 523 PHE B O 1
ATOM 3385 N N . ASP B 2 225 ? -8.152 -15.985 31.393 1.00 19.45 524 ASP B N 1
ATOM 3386 C CA . ASP B 2 225 ? -8.507 -17.397 31.191 1.00 20.32 524 ASP B CA 1
ATOM 3387 C C . ASP B 2 225 ? -7.248 -18.302 31.123 1.00 19.75 524 ASP B C 1
ATOM 3388 O O . ASP B 2 225 ? -6.152 -17.851 30.722 1.00 18.97 524 ASP B O 1
ATOM 3393 N N . ILE B 2 226 ? -7.408 -19.568 31.501 1.00 18.68 525 ILE B N 1
ATOM 3394 C CA . ILE B 2 226 ? -6.262 -20.478 31.522 1.00 17.75 525 ILE B CA 1
ATOM 3395 C C . ILE B 2 226 ? -6.598 -21.690 30.699 1.00 17.90 525 ILE B C 1
ATOM 3396 O O . ILE B 2 226 ? -7.726 -22.180 30.816 1.00 17.85 525 ILE B O 1
ATOM 3401 N N . THR B 2 227 ? -5.625 -22.215 29.916 1.00 17.86 526 THR B N 1
ATOM 3402 C CA . THR B 2 227 ? -5.906 -23.396 29.114 1.00 17.03 526 THR B CA 1
ATOM 3403 C C . THR B 2 227 ? -4.975 -24.517 29.510 1.00 16.70 526 THR B C 1
ATOM 3404 O O . THR B 2 227 ? -3.776 -24.338 29.523 1.00 16.49 526 THR B O 1
ATOM 3408 N N . LEU B 2 228 ? -5.536 -25.686 29.793 1.00 15.05 527 LEU B N 1
ATOM 3409 C CA . LEU B 2 228 ? -4.724 -26.855 30.153 1.00 17.54 527 LEU B CA 1
ATOM 3410 C C . LEU B 2 228 ? -4.770 -27.825 28.983 1.00 18.88 527 LEU B C 1
ATOM 3411 O O . LEU B 2 228 ? -5.631 -27.675 28.118 1.00 20.02 527 LEU B O 1
ATOM 3416 N N . ARG B 2 229 ? -3.857 -28.804 28.972 1.00 19.80 528 ARG B N 1
ATOM 3417 C CA . ARG B 2 229 ? -3.871 -29.879 27.994 1.00 20.65 528 ARG B CA 1
ATOM 3418 C C . ARG B 2 229 ? -5.193 -30.659 28.092 1.00 21.01 528 ARG B C 1
ATOM 3419 O O . ARG B 2 229 ? -5.813 -30.818 29.193 1.00 19.62 528 ARG B O 1
ATOM 3427 N N . GLY B 2 230 ? -5.645 -31.100 26.922 1.00 21.96 529 GLY B N 1
ATOM 3428 C CA . GLY B 2 230 ? -6.880 -31.870 26.814 1.00 22.12 529 GLY B CA 1
ATOM 3429 C C . GLY B 2 230 ? -6.677 -33.340 26.445 1.00 22.52 529 GLY B C 1
ATOM 3430 O O . GLY B 2 230 ? -5.676 -33.724 25.779 1.00 23.03 529 GLY B O 1
ATOM 3431 N N . ARG B 2 231 ? -7.603 -34.198 26.892 1.00 22.12 530 ARG B N 1
ATOM 3432 C CA . ARG B 2 231 ? -7.555 -35.613 26.528 1.00 23.73 530 ARG B CA 1
ATOM 3433 C C . ARG B 2 231 ? -8.312 -35.832 25.215 1.00 24.15 530 ARG B C 1
ATOM 3434 O O . ARG B 2 231 ? -9.239 -35.104 24.940 1.00 24.50 530 ARG B O 1
ATOM 3442 N N . ARG B 2 232 ? -7.917 -36.841 24.441 1.00 24.83 531 ARG B N 1
ATOM 3443 C CA . ARG B 2 232 ? -8.602 -37.181 23.214 1.00 26.68 531 ARG B CA 1
ATOM 3444 C C . ARG B 2 232 ? -9.508 -38.391 23.530 1.00 27.15 531 ARG B C 1
ATOM 3445 O O . ARG B 2 232 ? -9.219 -39.172 24.429 1.00 26.20 531 ARG B O 1
ATOM 3453 N N . ALA B 2 233 ? -10.608 -38.532 22.792 1.00 27.43 532 ALA B N 1
ATOM 3454 C CA . ALA B 2 233 ? -11.507 -39.660 22.973 1.00 28.53 532 ALA B CA 1
ATOM 3455 C C . ALA B 2 233 ? -11.010 -40.826 22.129 1.00 28.37 532 ALA B C 1
ATOM 3456 O O . ALA B 2 233 ? -10.301 -40.625 21.160 1.00 27.96 532 ALA B O 1
ATOM 3458 N N . THR B 2 234 ? -11.362 -42.048 22.524 1.00 29.75 533 THR B N 1
ATOM 3459 C CA . THR B 2 234 ? -10.947 -43.247 21.788 1.00 30.33 533 THR B CA 1
ATOM 3460 C C . THR B 2 234 ? -12.175 -43.873 21.155 1.00 30.36 533 THR B C 1
ATOM 3461 O O . THR B 2 234 ? -13.199 -44.022 21.816 1.00 30.02 533 THR B O 1
ATOM 3465 N N . TYR B 2 235 ? -12.058 -44.270 19.896 1.00 30.32 534 TYR B N 1
ATOM 3466 C CA . TYR B 2 235 ? -13.184 -44.896 19.204 1.00 30.92 534 TYR B CA 1
ATOM 3467 C C . TYR B 2 235 ? -12.834 -46.265 18.650 1.00 30.55 534 TYR B C 1
ATOM 3468 O O . TYR B 2 235 ? -13.710 -47.008 18.228 1.00 30.70 534 TYR B O 1
ATOM 3477 N N . PHE B 2 236 ? -11.555 -46.584 18.639 1.00 29.64 535 PHE B N 1
ATOM 3478 C CA . PHE B 2 236 ? -11.096 -47.880 18.163 1.00 31.31 535 PHE B CA 1
ATOM 3479 C C . PHE B 2 236 ? -10.390 -48.558 19.357 1.00 33.43 535 PHE B C 1
ATOM 3480 O O . PHE B 2 236 ? -10.954 -48.553 20.479 1.00 33.84 535 PHE B O 1
ATOM 3488 N N . GLU B 2 237 ? -9.212 -49.150 19.163 1.00 35.03 536 GLU B N 1
ATOM 3489 C CA . GLU B 2 237 ? -8.512 -49.798 20.280 1.00 37.39 536 GLU B CA 1
ATOM 3490 C C . GLU B 2 237 ? -8.176 -48.849 21.427 1.00 39.99 536 GLU B C 1
ATOM 3491 O O . GLU B 2 237 ? -7.713 -47.723 21.210 1.00 40.46 536 GLU B O 1
ATOM 3497 N N . ASN B 2 238 ? -8.404 -49.312 22.653 1.00 42.31 537 ASN B N 1
ATOM 3498 C CA . ASN B 2 238 ? -8.075 -48.522 23.831 1.00 44.61 537 ASN B CA 1
ATOM 3499 C C . ASN B 2 238 ? -6.870 -49.221 24.455 1.00 44.77 537 ASN B C 1
ATOM 3500 O O . ASN B 2 238 ? -7.020 -50.251 25.107 1.00 44.48 537 ASN B O 1
ATOM 3505 N N . ASP B 2 239 ? -5.694 -48.636 24.245 1.00 44.28 538 ASP B N 1
ATOM 3506 C CA . ASP B 2 239 ? -4.438 -49.185 24.720 1.00 44.20 538 ASP B CA 1
ATOM 3507 C C . ASP B 2 239 ? -3.949 -48.717 26.068 1.00 43.17 538 ASP B C 1
ATOM 3508 O O . ASP B 2 239 ? -2.980 -49.256 26.578 1.00 43.85 538 ASP B O 1
ATOM 3513 N N . LEU B 2 240 ? -4.611 -47.733 26.643 1.00 41.65 539 LEU B N 1
ATOM 3514 C CA . LEU B 2 240 ? -4.200 -47.169 27.914 1.00 40.76 539 LEU B CA 1
ATOM 3515 C C . LEU B 2 240 ? -3.860 -48.238 28.932 1.00 40.49 539 LEU B C 1
ATOM 3516 O O . LEU B 2 240 ? -2.889 -48.117 29.667 1.00 38.80 539 LEU B O 1
ATOM 3521 N N . THR B 2 241 ? -4.686 -49.277 28.925 1.00 40.36 540 THR B N 1
ATOM 3522 C CA . THR B 2 241 ? -4.621 -50.437 29.799 1.00 41.37 540 THR B CA 1
ATOM 3523 C C . THR B 2 241 ? -4.500 -51.713 28.955 1.00 41.01 540 THR B C 1
ATOM 3524 O O . THR B 2 241 ? -4.203 -52.792 29.520 1.00 40.40 540 THR B O 1
#

Organism: Acinetobacter baylyi (strain ATCC 33305 / BD413 / ADP1) (NCBI:txid62977)

Foldseek 3Di:
DDDPDFFFACEQCVQCVQQVVVVVNPDDPDGFAQEFDDPPADAAKAKEKEFEAEPVRHTDQRKKKKKAFAGAAQFHPDPPGPPPDDGRPSGNRMGMWGAHNPPRMIMHIHHFHCWHADPPRHIAATKMWMWMGYHVDRDIWIAIAHEPVRVVRLVRHPVLVVPPPVVQSVLRYWYWDADPNHIYTYHYAYCDDDSHHDTDDD/DAFAFFDDDDPLQFFAQQQVLQPVSPVVGDPDDDDDDGAAPQFQAFDADDPVPDDPQQQEQQQPQADPDTWDAAKEKEKEFEAAPVGHGFFFKKKKKFFAAQQRHAPDPVTPDPRDDTNGGHGIHMDTQHNRRMDMGIHGFHCWAADVSPRGQIGFGWMKMWITTGGNNQTDIDIAHEPPGPSLVVHSVLPSRPDPVSSVLRYWYFDQVPADPPGHTYTYHYHYTTDIDHDDPDHPSD

CATH classification: 2.60.130.10

InterPro domains:
  IPR000627 Intradiol ring-cleavage dioxygenase, C-terminal [PF00775] (44-200)
  IPR000627 Intradiol ring-cleavage dioxygenase, C-terminal [PS00083] (55-83)
  IPR012786 Protocatechuate 3,4-dioxygenase, alpha subunit [TIGR02423] (12-209)
  IPR012786 Protocatechuate 3,4-dioxygenase, alpha subunit [cd03463] (9-208)
  IPR015889 Intradiol ring-cleavage dioxygenase, core [G3DSA:2.60.130.10] (1-209)
  IPR015889 Intradiol ring-cleavage dioxygenase, core [SSF49482] (8-209)
  IPR050770 Intradiol Ring-Cleavage Dioxygenase [PTHR33711] (8-208)

GO terms:
  GO:0005515 protein binding (F, IPI)

B-factor: mean 27.89, std 9.62, range [15.05, 74.65]